Protein AF-A0A800AEP8-F1 (afdb_monomer_lite)

Radius of gyration: 32.82 Å; chains: 1; bounding box: 94×65×63 Å

Foldseek 3Di:
DQDPVNVVVLVVVCVPDDNVLSLLLSLLCVPQVDPVSSCVQQVHDDPDSSRVSVVLVVDPDPDSNVVVSVVSNLSSVLVVLLVVLVVVLVVCCVVQVLDAFQDDAAADDDPLSNLLSNLVRHQEDHYEDQDLAAPVVCVVVPPPVVVSCVRRVHHYYHPYYDEAEPPPPDNPPDDGHHYDDHPVCRQVSNPVSDPPPPDQAGPVRHGPVVVNVVCVVCVVCVVVVSVLSVLPLDDQDPAFDQQLADPVLQVQLLVLCPDPVLVVLNVQLVPDPDLLSLLVCCLNPVPLVSLVSSLVVLLVVLVVCVPPLCQLFQFPPHSLLSLLSSLRSSVVNDDPVSLVSSVVSLLSSLQPDPCHPVRDLPTAQQDDSNLAGSQLSGLCSNCSSSVVPDNSSNVSSSSSCLNHNQVNQQQQLLLLERPAWDACCLRRVLSVLSSQSSCVSSVNHGSHDPSNLSHLVQQLLQADLQLAGDTDHDDDPPPNAAQSSLLSLLSSCLSNLPQASVQSNVDSSHDHDGNSSSSVNSSGHRPPRHHDYSQPDDQKDARDPPFQKIKGKPGDHHDPPDPIDIDIDGDD

Secondary structure (DSSP, 8-state):
---HHHHHHHHHHHTTS-HHHHHHHHHHHHHHSSHHHHHHHHT---SSHHHHHHHHHH--S--HHHHHHHHHHHHHHHHHHHHHHHHHHHHHHHH-TT-------EESPPPHHHHHHHGGG-SSEEEEE--SS-HHHHHHT-HHHHHHHHHH-S-EEEEEE-EEETTSSS---SSSSEEESSHHHHHHSSTT------SSB-TTS-B-HHHHHHHHHHHHHHHHHHHHHT---PPPPSSS--SS--GGGHHHHHHHTTSGGGHHHHHHHHH---HHHHHHHHHHH--HHHHHHHHHHHHHHHHHTTT-HIIIIISTT-HHHHHHHHHHHTGGG--HHHHHHHHHHHHHHHHTSTTTTTTPTT---SSSGGGTTTIIIIIHHHHHHTTTT--HHHHHHHHHIIIIIHHHHHHHGGGTS-TTHHHHHHHHHHHHHHHHHHHHHTT----S-GGGGGTTHHHHHTB-TTSPBPP-SS---SSS--HHHHHHHHHHHHHHT-HHHHHHHHSSSSPPP-HHHHHHHHHHPPTT-----GGGS-SEEEETTTT-EEEEES----STT----EEEEE--

Sequence (572 aa):
MLTPEFLQRLTEKLSQEHLPQTMVKSGIQMFYGSIEEANRAFGTQADSFDELVAQLYASREPSPVARELHKARSHFLKAVAEQYFRVCHDAVRKSDPNHLILGCRFAGYAPTEVVEAMAPYVDVISYNHYGPLPIVAACLRAAKLQRIYAIAQKPILITEFSFKAMDSGLPNTRGAGVPVQTQQERAEERFDGENSNYGLVNIEDEPWEVLVERMTEVNANAESWHVQSGVRILSVPSGHPRVYVCPDDLPTIRAKTEHPQFQRAWKLVRESNSTVCRAFMYLLTGDGEAGRKAIRQWQRDVKRYQGDMDRMGRVFGNLMHQGALVYDWCYNLLSEDEKATFIDALQRIASSHGPGYPADPDGHAVVGHNTEGWLLTGQLPAGVAIYDEDRTMSDAAARLFFRHFVPVRNFVYQAHTHHQGDSYITTRFQHDQAAAWLFRRMGAGDVFSPAQRFVPYQYLYNLRPDGQQMRSGDTFDQTGRDSRKRFIAMMTGAYYDDPILLGVADSDLFHHYGSEGSVFELLFREPDAPTQPLQSLPLTKYFPAPMGEMVARTGWHLGVESRDLRHISAFV

Structure (mmCIF, N/CA/C/O backbone):
data_AF-A0A800AEP8-F1
#
_entry.id   AF-A0A800AEP8-F1
#
loop_
_atom_site.group_PDB
_atom_site.id
_atom_site.type_symbol
_atom_site.label_atom_id
_atom_site.label_alt_id
_atom_site.label_comp_id
_atom_site.label_asym_id
_atom_site.label_entity_id
_atom_site.label_seq_id
_atom_site.pdbx_PDB_ins_code
_atom_site.Cartn_x
_atom_site.Cartn_y
_atom_site.Cartn_z
_atom_site.occupancy
_atom_site.B_iso_or_equiv
_atom_site.auth_seq_id
_atom_site.auth_comp_id
_atom_site.auth_asym_id
_atom_site.auth_atom_id
_atom_site.pdbx_PDB_model_num
ATOM 1 N N . MET A 1 1 ? -34.070 -13.644 8.559 1.00 53.62 1 MET A N 1
ATOM 2 C CA . MET A 1 1 ? -34.366 -12.895 7.317 1.00 53.62 1 MET A CA 1
ATOM 3 C C . MET A 1 1 ? -35.695 -13.363 6.748 1.00 53.62 1 MET A C 1
ATOM 5 O O . MET A 1 1 ? -35.993 -14.548 6.852 1.00 53.62 1 MET A O 1
ATOM 9 N N . LEU A 1 2 ? -36.488 -12.450 6.182 1.00 68.50 2 LEU A N 1
ATOM 10 C CA . LEU A 1 2 ? -37.740 -12.780 5.492 1.00 68.50 2 LEU A CA 1
ATOM 11 C C . LEU A 1 2 ? -37.402 -13.558 4.211 1.00 68.50 2 LEU A C 1
ATOM 13 O O . LEU A 1 2 ? -36.713 -13.024 3.344 1.00 68.50 2 LEU A O 1
ATOM 17 N N . THR A 1 3 ? -37.825 -14.818 4.100 1.00 72.00 3 THR A N 1
ATOM 18 C CA . THR A 1 3 ? -37.528 -15.625 2.905 1.00 72.00 3 THR A CA 1
ATOM 19 C C . THR A 1 3 ? -38.440 -15.229 1.736 1.00 72.00 3 THR A C 1
ATOM 21 O O . THR A 1 3 ? -39.547 -14.730 1.977 1.00 72.00 3 THR A O 1
ATOM 24 N N . PRO A 1 4 ? -38.036 -15.454 0.473 1.00 70.56 4 PRO A N 1
ATOM 25 C CA . PRO A 1 4 ? -38.894 -15.206 -0.688 1.00 70.56 4 PRO A CA 1
ATOM 26 C C . PRO A 1 4 ? -40.253 -15.913 -0.585 1.00 70.56 4 PRO A C 1
ATOM 28 O O . PRO A 1 4 ? -41.289 -15.314 -0.861 1.00 70.56 4 PRO A O 1
ATOM 31 N N . GLU A 1 5 ? -40.270 -17.148 -0.079 1.00 72.12 5 GLU A N 1
ATOM 32 C CA . GLU A 1 5 ? -41.486 -17.948 0.105 1.00 72.12 5 GLU A CA 1
ATOM 33 C C . GLU A 1 5 ? -42.378 -17.388 1.219 1.00 72.12 5 GLU A C 1
ATOM 35 O O . GLU A 1 5 ? -43.597 -17.559 1.194 1.00 72.12 5 GLU A O 1
ATOM 40 N N . PHE A 1 6 ? -41.791 -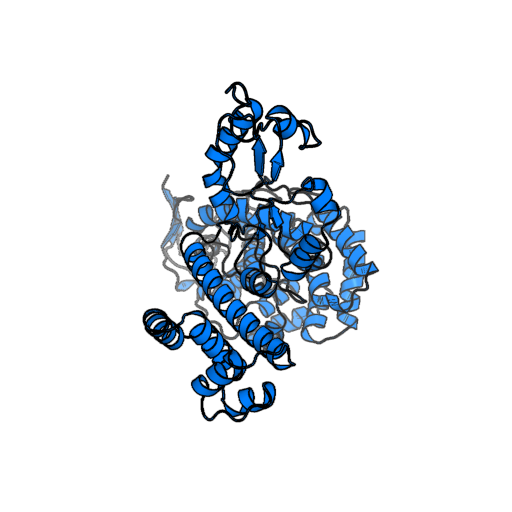16.760 2.242 1.00 71.81 6 PHE A N 1
ATOM 41 C CA . PHE A 1 6 ? -42.550 -16.060 3.277 1.00 71.81 6 PHE A CA 1
ATOM 42 C C . PHE A 1 6 ? -43.164 -14.768 2.726 1.00 71.81 6 PHE A C 1
ATOM 44 O O . PHE A 1 6 ? -44.343 -14.514 2.959 1.00 71.81 6 PHE A O 1
ATOM 51 N N . LEU A 1 7 ? -42.394 -13.986 1.962 1.00 69.56 7 LEU A N 1
ATOM 52 C CA . LEU A 1 7 ? -42.864 -12.745 1.342 1.00 69.56 7 LEU A CA 1
ATOM 53 C C . LEU A 1 7 ? -43.992 -13.005 0.342 1.00 69.56 7 LEU A C 1
ATOM 55 O O . LEU A 1 7 ? -45.010 -12.325 0.400 1.00 69.56 7 LEU A O 1
ATOM 59 N N . GLN A 1 8 ? -43.862 -14.029 -0.503 1.00 70.56 8 GLN A N 1
ATOM 60 C CA . GLN A 1 8 ? -44.908 -14.419 -1.447 1.00 70.56 8 GLN A CA 1
ATOM 61 C C . GLN A 1 8 ? -46.209 -14.808 -0.725 1.00 70.56 8 GLN A C 1
ATOM 63 O O . GLN A 1 8 ? -47.271 -14.267 -1.031 1.00 70.56 8 GLN A O 1
ATOM 68 N N . ARG A 1 9 ? -46.119 -15.665 0.305 1.00 68.56 9 ARG A N 1
ATOM 69 C CA . ARG A 1 9 ? -47.276 -16.050 1.136 1.00 68.56 9 ARG A CA 1
ATOM 70 C C . ARG A 1 9 ? -47.903 -14.861 1.865 1.00 68.56 9 ARG A C 1
ATOM 72 O O . ARG A 1 9 ? -49.118 -14.831 2.050 1.00 68.56 9 ARG A O 1
ATOM 79 N N . LEU A 1 10 ? -47.090 -13.900 2.304 1.00 68.88 10 LEU A N 1
ATOM 80 C CA . LEU A 1 10 ? -47.569 -12.673 2.935 1.00 68.88 10 LEU A CA 1
ATOM 81 C C . LEU A 1 10 ? -48.334 -11.812 1.920 1.00 68.88 10 LEU A C 1
ATOM 83 O O . LEU A 1 10 ? -49.461 -11.424 2.202 1.00 68.88 10 LEU A O 1
ATOM 87 N N . THR A 1 11 ? -47.780 -11.566 0.730 1.00 67.25 11 THR A N 1
ATOM 88 C CA . THR A 1 11 ? -48.431 -10.781 -0.333 1.00 67.25 11 THR A CA 1
ATOM 89 C C . THR A 1 11 ? -49.768 -11.384 -0.767 1.00 67.25 11 THR A C 1
ATOM 91 O O . THR A 1 11 ? -50.751 -10.655 -0.889 1.00 67.25 11 THR A O 1
ATOM 94 N N . GLU A 1 12 ? -49.833 -12.707 -0.932 1.00 66.88 12 GLU A N 1
ATOM 95 C CA . GLU A 1 12 ? -51.073 -13.423 -1.256 1.00 66.88 12 GLU A CA 1
ATOM 96 C C . GLU A 1 12 ? -52.142 -13.227 -0.164 1.00 66.88 12 GLU A C 1
ATOM 98 O O . GLU A 1 12 ? -53.293 -12.919 -0.473 1.00 66.88 12 GLU A O 1
ATOM 103 N N . LYS A 1 13 ? -51.769 -13.300 1.121 1.00 64.19 13 LYS A N 1
ATOM 104 C CA . LYS A 1 13 ? -52.700 -13.134 2.255 1.00 64.19 13 LYS A CA 1
ATOM 105 C C . LYS A 1 13 ? -53.150 -11.696 2.501 1.00 64.19 13 LYS A C 1
ATOM 107 O O . LYS A 1 13 ? -54.317 -11.476 2.819 1.00 64.19 13 LYS A O 1
ATOM 112 N N . LEU A 1 14 ? -52.269 -10.708 2.313 1.00 64.00 14 LEU A N 1
ATOM 113 C CA . LEU A 1 14 ? -52.627 -9.286 2.439 1.00 64.00 14 LEU A CA 1
ATOM 114 C C . LEU A 1 14 ? -53.703 -8.868 1.417 1.00 64.00 14 LEU A C 1
ATOM 116 O O . LEU A 1 14 ? -54.389 -7.875 1.638 1.00 64.00 14 LEU A O 1
ATOM 120 N N . SER A 1 15 ? -53.878 -9.630 0.329 1.00 57.41 15 SER A N 1
ATOM 121 C CA . SER A 1 15 ? -54.928 -9.397 -0.670 1.00 57.41 15 SER A CA 1
ATOM 122 C C . SER A 1 15 ? -56.314 -9.948 -0.288 1.00 57.41 15 SER A C 1
ATOM 124 O O . SER A 1 15 ? -57.293 -9.610 -0.951 1.00 57.41 15 SER A O 1
ATOM 126 N N . GLN A 1 16 ? -56.420 -10.768 0.771 1.00 56.78 16 GLN A N 1
ATOM 127 C CA . GLN A 1 16 ? -57.640 -11.523 1.110 1.00 56.78 16 GLN A CA 1
ATOM 128 C C . GLN A 1 16 ? -58.193 -11.284 2.534 1.00 56.78 16 GLN A C 1
ATOM 130 O O . GLN A 1 16 ? -59.354 -11.604 2.781 1.00 56.78 16 GLN A O 1
ATOM 135 N N . GLU A 1 17 ? -57.424 -10.714 3.473 1.00 57.84 17 GLU A N 1
ATOM 136 C CA . GLU A 1 17 ? -57.779 -10.640 4.908 1.00 57.84 17 GLU A CA 1
ATOM 137 C C . GLU A 1 17 ? -57.785 -9.214 5.515 1.00 57.84 17 GLU A C 1
ATOM 139 O O . GLU A 1 17 ? -57.340 -8.236 4.913 1.00 57.84 17 GLU A O 1
ATOM 144 N N . HIS A 1 18 ? -58.255 -9.098 6.770 1.00 65.44 18 HIS A N 1
ATOM 145 C CA . HIS A 1 18 ? -58.072 -7.908 7.612 1.00 65.44 18 HIS A CA 1
ATOM 146 C C . HIS A 1 18 ? -56.577 -7.670 7.908 1.00 65.44 18 HIS A C 1
ATOM 148 O O . HIS A 1 18 ? -56.012 -8.243 8.842 1.00 65.44 18 HIS A O 1
ATOM 154 N N . LEU A 1 19 ? -55.972 -6.740 7.160 1.00 63.19 19 LEU A N 1
ATOM 155 C CA . LEU A 1 19 ? -54.557 -6.336 7.218 1.00 63.19 19 LEU A CA 1
ATOM 156 C C . LEU A 1 19 ? -53.927 -6.306 8.634 1.00 63.19 19 LEU A C 1
ATOM 158 O O . LEU A 1 19 ? -52.819 -6.821 8.800 1.00 63.19 19 LEU A O 1
ATOM 162 N N . PRO A 1 20 ? -54.579 -5.758 9.686 1.00 67.50 20 PRO A N 1
ATOM 163 C CA . PRO A 1 20 ? -53.966 -5.682 11.013 1.00 67.50 20 PRO A CA 1
ATOM 164 C C . PRO A 1 20 ? -53.742 -7.048 11.682 1.00 67.50 20 PRO A C 1
ATOM 166 O O . PRO A 1 20 ? -52.735 -7.229 12.367 1.00 67.50 20 PRO A O 1
ATOM 169 N N . GLN A 1 21 ? -54.657 -8.004 11.496 1.00 74.44 21 GLN A N 1
ATOM 170 C CA . GLN A 1 21 ? -54.586 -9.328 12.129 1.00 74.44 21 GLN A CA 1
ATOM 171 C C . GLN A 1 21 ? -53.540 -10.207 11.447 1.00 74.44 21 GLN A C 1
ATOM 173 O O . GLN A 1 21 ? -52.733 -10.838 12.130 1.00 74.44 21 GLN A O 1
ATOM 178 N N . THR A 1 22 ? -53.482 -10.167 10.115 1.00 74.81 22 THR A N 1
ATOM 179 C CA . THR A 1 22 ? -52.473 -10.876 9.320 1.00 74.81 22 THR A CA 1
ATOM 180 C C . THR A 1 22 ? -51.059 -10.418 9.693 1.00 74.81 22 THR A C 1
ATOM 182 O O . THR A 1 22 ? -50.180 -11.246 9.917 1.00 74.81 22 THR A O 1
ATOM 185 N N . MET A 1 23 ? -50.845 -9.109 9.868 1.00 72.75 23 MET A N 1
ATOM 186 C CA . MET A 1 23 ? -49.545 -8.551 10.272 1.00 72.75 23 MET A CA 1
ATOM 187 C C . MET A 1 23 ? -49.139 -8.971 11.691 1.00 72.75 23 MET A C 1
ATOM 189 O O . MET A 1 23 ? -47.984 -9.322 11.934 1.00 72.75 23 MET A O 1
ATOM 193 N N . VAL A 1 24 ? -50.088 -8.978 12.632 1.00 77.31 24 VAL A N 1
ATOM 194 C CA . VAL A 1 24 ? -49.853 -9.466 14.000 1.00 77.31 24 VAL A CA 1
ATOM 195 C C . VAL A 1 24 ? -49.503 -10.949 14.002 1.00 77.31 24 VAL A C 1
ATOM 197 O O . VAL A 1 24 ? -48.517 -11.340 14.624 1.00 77.31 24 VAL A O 1
ATOM 200 N N . LYS A 1 25 ? -50.272 -11.763 13.276 1.00 83.50 25 LYS A N 1
ATOM 201 C CA . LYS A 1 25 ? -50.032 -13.197 13.124 1.00 83.50 25 LYS A CA 1
ATOM 202 C C . LYS A 1 25 ? -48.629 -13.460 12.590 1.00 83.50 25 LYS A C 1
ATOM 204 O O . LYS A 1 25 ? -47.883 -14.224 13.193 1.00 83.50 25 LYS A O 1
ATOM 209 N N . SER A 1 26 ? -48.250 -12.787 11.505 1.00 80.19 26 SER A N 1
ATOM 210 C CA . SER A 1 26 ? -46.923 -12.912 10.902 1.00 80.19 26 SER A CA 1
ATOM 211 C C . SER A 1 26 ? -45.803 -12.510 11.858 1.00 80.19 26 SER A C 1
ATOM 213 O O . SER A 1 26 ? -44.791 -13.203 11.919 1.00 80.19 26 SER A O 1
ATOM 215 N N . GLY A 1 27 ? -45.986 -11.446 12.644 1.00 80.69 27 GLY A N 1
ATOM 216 C CA . GLY A 1 27 ? -45.002 -11.048 13.648 1.00 80.69 27 GLY A CA 1
ATOM 217 C C . GLY A 1 27 ? -44.848 -12.058 14.783 1.00 80.69 27 GLY A C 1
ATOM 218 O O . GLY A 1 27 ? -43.724 -12.384 15.157 1.00 80.69 27 GLY A O 1
ATOM 219 N N . ILE A 1 28 ? -45.955 -12.611 15.286 1.00 83.38 28 ILE A N 1
ATOM 220 C CA . ILE A 1 28 ? -45.939 -13.652 16.325 1.00 83.38 28 ILE A CA 1
ATOM 221 C C . ILE A 1 28 ? -45.272 -14.928 15.793 1.00 83.38 28 ILE A C 1
ATOM 223 O O . ILE A 1 28 ? -44.396 -15.482 16.453 1.00 83.38 28 ILE A O 1
ATOM 227 N N . GLN A 1 29 ? -45.634 -15.363 14.585 1.00 86.31 29 GLN A N 1
ATOM 228 C CA . GLN A 1 29 ? -45.034 -16.530 13.934 1.00 86.31 29 GLN A CA 1
ATOM 229 C C . GLN A 1 29 ? -43.530 -16.360 13.728 1.00 86.31 29 GLN A C 1
ATOM 231 O O . GLN A 1 29 ? -42.764 -17.280 13.994 1.00 86.31 29 GLN A O 1
ATOM 236 N N . MET A 1 30 ? -43.105 -15.180 13.276 1.00 81.12 30 MET A N 1
ATOM 237 C CA . MET A 1 30 ? -41.695 -14.884 13.050 1.00 81.12 30 MET A CA 1
ATOM 238 C C . MET A 1 30 ? -40.892 -14.846 14.353 1.00 81.12 30 MET A C 1
ATOM 240 O O . MET A 1 30 ? -39.754 -15.303 14.373 1.00 81.12 30 MET A O 1
ATOM 244 N N . PHE A 1 31 ? -41.468 -14.292 15.422 1.00 81.50 31 PHE A N 1
ATOM 245 C CA . PHE A 1 31 ? -40.755 -14.093 16.681 1.00 81.50 31 PHE A CA 1
ATOM 246 C C . PHE A 1 31 ? -40.676 -15.361 17.540 1.00 81.50 31 PHE A C 1
ATOM 248 O O . PHE A 1 31 ? -39.626 -15.631 18.112 1.00 81.50 31 PHE A O 1
ATOM 255 N N . TYR A 1 32 ? -41.763 -16.135 17.626 1.00 84.38 32 TYR A N 1
ATOM 256 C CA . TYR A 1 32 ? -41.838 -17.316 18.495 1.00 84.38 32 TYR A CA 1
ATOM 257 C C . TYR A 1 32 ? -41.684 -18.646 17.751 1.00 84.38 32 TYR A C 1
ATOM 259 O O . TYR A 1 32 ? -41.541 -19.669 18.395 1.00 84.38 32 TYR A O 1
ATOM 267 N N . GLY A 1 33 ? -41.765 -18.692 16.418 1.00 82.31 33 GLY A N 1
ATOM 268 C CA . GLY A 1 33 ? -41.526 -19.905 15.618 1.00 82.31 33 GLY A CA 1
ATOM 269 C C . GLY A 1 33 ? -42.550 -21.050 15.756 1.00 82.31 33 GLY A C 1
ATOM 270 O O . GLY A 1 33 ? -42.783 -21.763 14.783 1.00 82.31 33 GLY A O 1
ATOM 271 N N . SER A 1 34 ? -43.198 -21.216 16.914 1.00 89.88 34 SER A N 1
ATOM 272 C CA . SER A 1 34 ? -44.157 -22.279 17.243 1.00 89.88 34 SER A CA 1
ATOM 273 C C . SER A 1 34 ? -45.334 -21.752 18.076 1.00 89.88 34 SER A C 1
ATOM 275 O O . SER A 1 34 ? -45.220 -20.734 18.769 1.00 89.88 34 SER A O 1
ATOM 277 N N . ILE A 1 35 ? -46.489 -22.422 17.989 1.00 90.06 35 ILE A N 1
ATOM 278 C CA . ILE A 1 35 ? -47.697 -22.006 18.718 1.00 90.06 35 ILE A CA 1
ATOM 279 C C . ILE A 1 35 ? -47.544 -22.260 20.222 1.00 90.06 35 ILE A C 1
ATOM 281 O O . ILE A 1 35 ? -48.042 -21.491 21.037 1.00 90.06 35 ILE A O 1
ATOM 285 N N . GLU A 1 36 ? -46.767 -23.271 20.605 1.00 90.88 36 GLU A N 1
ATOM 286 C CA . GLU A 1 36 ? -46.463 -23.622 21.989 1.00 90.88 36 GLU A CA 1
ATOM 287 C C . GLU A 1 36 ? -45.627 -22.536 22.677 1.00 90.88 36 GLU A C 1
ATOM 289 O O . GLU A 1 36 ? -45.869 -22.209 23.840 1.00 90.88 36 GLU A O 1
ATOM 294 N N . GLU A 1 37 ? -44.644 -21.964 21.976 1.00 87.44 37 GLU A N 1
ATOM 295 C CA . GLU A 1 3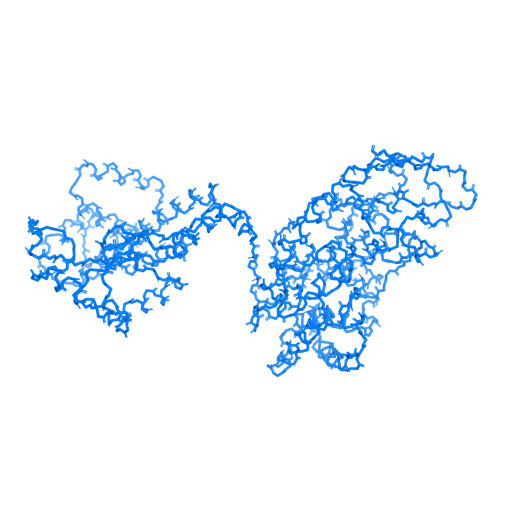7 ? -43.845 -20.839 22.478 1.00 87.44 37 GLU A CA 1
ATOM 296 C C . GLU A 1 37 ? -44.669 -19.562 22.599 1.00 87.44 37 GLU A C 1
ATOM 298 O O . GLU A 1 37 ? -44.596 -18.879 23.625 1.00 87.44 37 GLU A O 1
ATOM 303 N N . ALA A 1 38 ? -45.511 -19.282 21.603 1.00 86.94 38 ALA A N 1
ATOM 304 C CA . ALA A 1 38 ? -46.419 -18.147 21.646 1.00 86.94 38 ALA A CA 1
ATOM 305 C C . ALA A 1 38 ? -47.425 -18.278 22.807 1.00 86.94 38 ALA A C 1
ATOM 307 O O . ALA A 1 38 ? -47.557 -17.355 23.609 1.00 86.94 38 ALA A O 1
ATOM 308 N N . ASN A 1 39 ? -48.064 -19.438 22.979 1.00 88.44 39 ASN A N 1
ATOM 309 C CA . ASN A 1 39 ? -49.001 -19.699 24.075 1.00 88.44 39 ASN A CA 1
ATOM 310 C C . ASN A 1 39 ? -48.363 -19.483 25.455 1.00 88.44 39 ASN A C 1
ATOM 312 O O . ASN A 1 39 ? -48.969 -18.844 26.318 1.00 88.44 39 ASN A O 1
ATOM 316 N N . ARG A 1 40 ? -47.112 -19.934 25.654 1.00 87.50 40 ARG A N 1
ATOM 317 C CA . ARG A 1 40 ? -46.358 -19.681 26.897 1.00 87.50 40 ARG A CA 1
ATOM 318 C C . ARG A 1 40 ? -46.120 -18.193 27.143 1.00 87.50 40 ARG A C 1
ATOM 320 O O . ARG A 1 40 ? -46.270 -17.743 28.275 1.00 87.50 40 ARG A O 1
ATOM 327 N N . ALA A 1 41 ? -45.753 -17.437 26.109 1.00 83.75 41 ALA A N 1
ATOM 328 C CA . ALA A 1 41 ? -45.478 -16.006 26.229 1.00 83.75 41 ALA A CA 1
ATOM 329 C C . ALA A 1 41 ? -46.753 -15.177 26.463 1.00 83.75 41 ALA A C 1
ATOM 331 O O . ALA A 1 41 ? -46.754 -14.255 27.277 1.00 83.75 41 ALA A O 1
ATOM 332 N N . PHE A 1 42 ? -47.847 -15.524 25.782 1.00 82.25 42 PHE A N 1
ATOM 333 C CA . PHE A 1 42 ? -49.125 -14.817 25.876 1.00 82.25 42 PHE A CA 1
ATOM 334 C C . PHE A 1 42 ? -50.026 -15.311 27.018 1.00 82.25 42 PHE A C 1
ATOM 336 O O . PHE A 1 42 ? -51.028 -14.661 27.307 1.00 82.25 42 PHE A O 1
ATOM 343 N N . GLY A 1 43 ? -49.690 -16.426 27.677 1.00 84.25 43 GLY A N 1
ATOM 344 C CA . GLY A 1 43 ? -50.524 -17.034 28.721 1.00 84.25 43 GLY A CA 1
ATOM 345 C C . GLY A 1 43 ? -51.849 -17.580 28.180 1.00 84.25 43 GLY A C 1
ATOM 346 O O . GLY A 1 43 ? -52.881 -17.443 28.831 1.00 84.25 43 GLY A O 1
ATOM 347 N N . THR A 1 44 ? -51.827 -18.146 26.973 1.00 85.19 44 THR A N 1
ATOM 348 C CA . THR A 1 44 ? -53.003 -18.634 26.227 1.00 85.19 44 THR A CA 1
ATOM 349 C C . THR A 1 44 ? -52.901 -20.140 25.960 1.00 85.19 44 THR A C 1
ATOM 351 O O . THR A 1 44 ? -51.885 -20.767 26.263 1.00 85.19 44 THR A O 1
ATOM 354 N N . GLN A 1 45 ? -53.973 -20.737 25.438 1.00 88.50 45 GLN A N 1
ATOM 355 C CA . GLN A 1 45 ? -54.038 -22.149 25.036 1.00 88.50 45 GLN A CA 1
ATOM 356 C C . GLN A 1 45 ? -54.705 -22.268 23.659 1.00 88.50 45 GLN A C 1
ATOM 358 O O . GLN A 1 45 ? -55.702 -22.960 23.509 1.00 88.50 45 GLN A O 1
ATOM 363 N N . ALA A 1 46 ? -54.217 -21.513 22.676 1.00 88.62 46 ALA A N 1
ATOM 364 C CA . ALA A 1 46 ? -54.741 -21.568 21.315 1.00 88.62 46 ALA A CA 1
ATOM 365 C C . ALA A 1 46 ? -54.145 -22.754 20.538 1.00 88.62 46 ALA A C 1
ATOM 367 O O . ALA A 1 46 ? -52.935 -22.982 20.602 1.00 88.62 46 ALA A O 1
ATOM 368 N N . ASP A 1 47 ? -54.953 -23.451 19.742 1.00 90.69 47 ASP A N 1
ATOM 369 C CA . ASP A 1 47 ? -54.514 -24.592 18.924 1.00 90.69 47 ASP A CA 1
ATOM 370 C C . ASP A 1 47 ? -53.819 -24.145 17.624 1.00 90.69 47 ASP A C 1
ATOM 372 O O . ASP A 1 47 ? -53.176 -24.927 16.922 1.00 90.69 47 ASP A O 1
ATOM 376 N N . SER A 1 48 ? -53.936 -22.861 17.275 1.00 90.69 48 SER A N 1
ATOM 377 C CA . SER A 1 48 ? -53.310 -22.271 16.093 1.00 90.69 48 SER A CA 1
ATOM 378 C C . SER A 1 48 ? -52.992 -20.788 16.282 1.00 90.69 48 SER A C 1
ATOM 380 O O . SER A 1 48 ? -53.578 -20.102 17.118 1.00 90.69 48 SER A O 1
ATOM 382 N N . PHE A 1 49 ? -52.098 -20.247 15.447 1.00 86.81 49 PHE A N 1
ATOM 383 C CA . PHE A 1 49 ? -51.815 -18.806 15.438 1.00 86.81 49 PHE A CA 1
ATOM 384 C C . PHE A 1 49 ? -53.037 -17.961 15.047 1.00 86.81 49 PHE A C 1
ATOM 386 O O . PHE A 1 49 ? -53.134 -16.813 15.469 1.00 86.81 49 PHE A O 1
ATOM 393 N N . ASP A 1 50 ? -53.958 -18.507 14.249 1.00 86.12 50 ASP A N 1
ATOM 394 C CA . ASP A 1 50 ? -55.216 -17.839 13.898 1.00 86.12 50 ASP A CA 1
ATOM 395 C C . ASP A 1 50 ? -56.118 -17.678 15.116 1.00 86.12 50 ASP A C 1
ATOM 397 O O . ASP A 1 50 ? -56.602 -16.583 15.404 1.00 86.12 50 ASP A O 1
ATOM 401 N N . GLU A 1 51 ? -56.278 -18.760 15.875 1.00 86.25 51 GLU A N 1
ATOM 402 C CA . GLU A 1 51 ? -57.045 -18.741 17.111 1.00 86.25 51 GLU A CA 1
ATOM 403 C C . GLU A 1 51 ? -56.396 -17.827 18.156 1.00 86.25 51 GLU A C 1
ATOM 405 O O . GLU A 1 51 ? -57.087 -17.023 18.780 1.00 86.25 51 GLU A O 1
ATOM 410 N N . LEU A 1 52 ? -55.066 -17.867 18.281 1.00 85.94 52 LEU A N 1
ATOM 411 C CA . LEU A 1 52 ? -54.324 -16.974 19.165 1.00 85.94 52 LEU A CA 1
ATOM 412 C C . LEU A 1 52 ? -54.622 -15.509 18.837 1.00 85.94 52 LEU A C 1
ATOM 414 O O . LEU A 1 52 ? -54.993 -14.738 19.716 1.00 85.94 52 LEU A O 1
ATOM 418 N N . VAL A 1 53 ? -54.514 -15.108 17.568 1.00 85.25 53 VAL A N 1
ATOM 419 C CA . VAL A 1 53 ? -54.801 -13.726 17.163 1.00 85.25 53 VAL A CA 1
ATOM 420 C C . VAL A 1 53 ? -56.266 -13.359 17.407 1.00 85.25 53 VAL A C 1
ATOM 422 O O . VAL A 1 53 ? -56.530 -12.264 17.903 1.00 85.25 53 VAL A O 1
ATOM 425 N N . ALA A 1 54 ? -57.218 -14.260 17.160 1.00 83.69 54 ALA A N 1
ATOM 426 C CA . ALA A 1 54 ? -58.624 -14.014 17.480 1.00 83.69 54 ALA A CA 1
ATOM 427 C C . ALA A 1 54 ? -58.847 -13.772 18.988 1.00 83.69 54 ALA A C 1
ATOM 429 O O . ALA A 1 54 ? -59.510 -12.800 19.361 1.00 83.69 54 ALA A O 1
ATOM 430 N N . GLN A 1 55 ? -58.236 -14.590 19.855 1.00 82.94 55 GLN A N 1
ATOM 431 C CA . GLN A 1 55 ? -58.286 -14.429 21.314 1.00 82.94 55 GLN A CA 1
ATOM 432 C C . GLN A 1 55 ? -57.663 -13.093 21.760 1.00 82.94 55 GLN A C 1
ATOM 434 O O . GLN A 1 55 ? -58.243 -12.372 22.577 1.00 82.94 55 GLN A O 1
ATOM 439 N N . LEU A 1 56 ? -56.521 -12.713 21.175 1.00 78.94 56 LEU A N 1
ATOM 440 C CA . LEU A 1 56 ? -55.826 -11.455 21.468 1.00 78.94 56 LEU A CA 1
ATOM 441 C C . LEU A 1 56 ? -56.679 -10.223 21.128 1.00 78.94 56 LEU A C 1
ATOM 443 O O . LEU A 1 56 ? -56.740 -9.283 21.920 1.00 78.94 56 LEU A O 1
ATOM 447 N N . TYR A 1 57 ? -57.367 -10.228 19.982 1.00 75.06 57 TYR A N 1
ATOM 448 C CA . TYR A 1 57 ? -58.228 -9.118 19.549 1.00 75.06 57 TYR A CA 1
ATOM 449 C C . TYR A 1 57 ? -59.575 -9.062 20.285 1.00 75.06 57 TYR A C 1
ATOM 451 O O . TYR A 1 57 ? -60.182 -7.993 20.357 1.00 75.06 57 TYR A O 1
ATOM 459 N N . ALA A 1 58 ? -60.042 -10.182 20.843 1.00 74.62 58 ALA A N 1
ATOM 460 C CA . ALA A 1 58 ? -61.235 -10.225 21.686 1.00 74.62 58 ALA A CA 1
ATOM 461 C C . ALA A 1 58 ? -60.978 -9.697 23.112 1.00 74.62 58 ALA A C 1
ATOM 463 O O . ALA A 1 58 ? -61.917 -9.281 23.798 1.00 74.62 58 ALA A O 1
ATOM 464 N N . SER A 1 59 ? -59.718 -9.683 23.562 1.00 65.94 59 SER A N 1
ATOM 465 C CA . SER A 1 59 ? -59.344 -9.185 24.887 1.00 65.94 59 SER A CA 1
ATOM 466 C C . SER A 1 59 ? -59.430 -7.649 24.962 1.00 65.94 59 SER A C 1
ATOM 468 O O . SER A 1 59 ? -58.851 -6.933 24.147 1.00 65.94 59 SER A O 1
ATOM 470 N N . ARG A 1 60 ? -60.190 -7.118 25.933 1.00 56.94 60 ARG A N 1
ATOM 471 C CA . ARG A 1 60 ? -60.424 -5.667 26.115 1.00 56.94 60 ARG A CA 1
ATOM 472 C C . ARG A 1 60 ? -59.481 -4.987 27.121 1.00 56.94 60 ARG A C 1
ATOM 474 O O . ARG A 1 60 ? -59.652 -3.797 27.372 1.00 56.94 60 ARG A O 1
ATOM 481 N N . GLU A 1 61 ? -58.500 -5.688 27.693 1.00 52.69 61 GLU A N 1
ATOM 482 C CA . GLU A 1 61 ? -57.640 -5.138 28.755 1.00 52.69 61 GLU A CA 1
ATOM 483 C C . GLU A 1 61 ? -56.174 -4.918 28.335 1.00 52.69 61 GLU A C 1
ATOM 485 O O . GLU A 1 61 ? -55.602 -5.745 27.621 1.00 52.69 61 GLU A O 1
ATOM 490 N N . PRO A 1 62 ? -55.506 -3.856 28.832 1.00 56.06 62 PRO A N 1
ATOM 491 C CA . PRO A 1 62 ? -54.066 -3.667 28.674 1.00 56.06 62 PRO A CA 1
ATOM 492 C C . PRO A 1 62 ? -53.296 -4.595 29.635 1.00 56.06 62 PRO A C 1
ATOM 494 O O . PRO A 1 62 ? -52.797 -4.171 30.674 1.00 56.06 62 PRO A O 1
ATOM 497 N N . SER A 1 63 ? -53.217 -5.885 29.300 1.00 58.00 63 SER A N 1
ATOM 498 C CA . SER A 1 63 ? -52.539 -6.914 30.106 1.00 58.00 63 SER A CA 1
ATOM 499 C C . SER A 1 63 ? -51.067 -7.126 29.669 1.00 58.00 63 SER A C 1
ATOM 501 O O . SER A 1 63 ? -50.625 -6.527 28.683 1.00 58.00 63 SER A O 1
ATOM 503 N N . PRO A 1 64 ? -50.264 -7.976 30.350 1.00 64.88 64 PRO A N 1
ATOM 504 C CA . PRO A 1 64 ? -48.934 -8.413 29.890 1.00 64.88 64 PRO A CA 1
ATOM 505 C C . PRO A 1 64 ? -48.878 -8.835 28.411 1.00 64.88 64 PRO A C 1
ATOM 507 O O . PRO A 1 64 ? -47.855 -8.628 27.757 1.00 64.88 64 PRO A O 1
ATOM 510 N N . VAL A 1 65 ? -50.006 -9.304 27.872 1.00 69.69 65 VAL A N 1
ATOM 511 C CA . VAL A 1 65 ? -50.246 -9.582 26.452 1.00 69.69 65 VAL A CA 1
ATOM 512 C C . VAL A 1 65 ? -49.909 -8.394 25.549 1.00 69.69 65 VAL A C 1
ATOM 514 O O . VAL A 1 65 ? -49.290 -8.578 24.506 1.00 69.69 65 VAL A O 1
ATOM 517 N N . ALA A 1 66 ? -50.254 -7.165 25.939 1.00 67.62 66 ALA A N 1
ATOM 518 C CA . ALA A 1 66 ? -49.983 -5.975 25.133 1.00 67.62 66 ALA A CA 1
ATOM 519 C C . ALA A 1 66 ? -48.474 -5.712 24.975 1.00 67.62 66 ALA A C 1
ATOM 521 O O . ALA A 1 66 ? -48.035 -5.247 23.922 1.00 67.62 66 ALA A O 1
ATOM 522 N N . ARG A 1 67 ? -47.667 -6.048 25.995 1.00 71.81 67 ARG A N 1
ATOM 523 C CA . ARG A 1 67 ? -46.201 -5.926 25.936 1.00 71.81 67 ARG A CA 1
ATOM 524 C C . ARG A 1 67 ? -45.584 -6.980 25.022 1.00 71.81 67 ARG A C 1
ATOM 526 O O . ARG A 1 67 ? -44.726 -6.638 24.215 1.00 71.81 67 ARG A O 1
ATOM 533 N N . GLU A 1 68 ? -46.036 -8.227 25.108 1.00 75.50 68 GLU A N 1
ATOM 534 C CA . GLU A 1 68 ? -45.573 -9.296 24.210 1.00 75.50 68 GLU A CA 1
ATOM 535 C C . GLU A 1 68 ? -46.009 -9.048 22.762 1.00 75.50 68 GLU A C 1
ATOM 537 O O . GLU A 1 68 ? -45.221 -9.190 21.827 1.00 75.50 68 GLU A O 1
ATOM 542 N N . LEU A 1 69 ? -47.224 -8.536 22.567 1.00 75.31 69 LEU A N 1
ATOM 543 C CA . LEU A 1 69 ? -47.718 -8.140 21.254 1.00 75.31 69 LEU A CA 1
ATOM 544 C C . LEU A 1 69 ? -46.890 -6.991 20.665 1.00 75.31 69 LEU A C 1
ATOM 546 O O . LEU A 1 69 ? -46.601 -6.983 19.469 1.00 75.31 69 LEU A O 1
ATOM 550 N N . HIS A 1 70 ? -46.488 -6.027 21.496 1.00 76.12 70 HIS A N 1
ATOM 551 C CA . HIS A 1 70 ? -45.587 -4.957 21.083 1.00 76.12 70 HIS A CA 1
ATOM 552 C C . HIS A 1 70 ? -44.213 -5.501 20.662 1.00 76.12 70 HIS A C 1
ATOM 554 O O . HIS A 1 70 ? -43.743 -5.127 19.592 1.00 76.12 70 HIS A O 1
ATOM 560 N N . LYS A 1 71 ? -43.615 -6.439 21.414 1.00 77.31 71 LYS A N 1
ATOM 561 C CA . LYS A 1 71 ? -42.345 -7.090 21.031 1.00 77.31 71 LYS A CA 1
ATOM 562 C C . LYS A 1 71 ? -42.442 -7.794 19.677 1.00 77.31 71 LYS A C 1
ATOM 564 O O . LYS A 1 71 ? -41.598 -7.562 18.813 1.00 77.31 71 LYS A O 1
ATOM 569 N N . ALA A 1 72 ? -43.487 -8.598 19.473 1.00 76.44 72 ALA A N 1
ATOM 570 C CA . ALA A 1 72 ? -43.712 -9.301 18.210 1.00 76.44 72 ALA A CA 1
ATOM 571 C C . ALA A 1 72 ? -43.881 -8.320 17.033 1.00 76.44 72 ALA A C 1
ATOM 573 O O . ALA A 1 72 ? -43.294 -8.511 15.967 1.00 76.44 72 ALA A O 1
ATOM 574 N N . ARG A 1 73 ? -44.626 -7.223 17.239 1.00 80.44 73 ARG A N 1
ATOM 575 C CA . ARG A 1 73 ? -44.793 -6.151 16.242 1.00 80.44 73 ARG A CA 1
ATOM 576 C C . ARG A 1 73 ? -43.479 -5.437 15.928 1.00 80.44 73 ARG A C 1
ATOM 578 O O . ARG A 1 73 ? -43.183 -5.243 14.754 1.00 80.44 73 ARG A O 1
ATOM 585 N N . SER A 1 74 ? -42.691 -5.073 16.939 1.00 83.12 74 SER A N 1
ATOM 586 C CA . SER A 1 74 ? -41.402 -4.398 16.745 1.00 83.12 74 SER A CA 1
ATOM 587 C C . SER A 1 74 ? -40.381 -5.298 16.052 1.00 83.12 74 SER A C 1
ATOM 589 O O . SER A 1 74 ? -39.657 -4.828 15.177 1.00 83.12 74 SER A O 1
ATOM 591 N N . HIS A 1 75 ? -40.353 -6.599 16.361 1.00 82.12 75 HIS A N 1
ATOM 592 C CA . HIS A 1 75 ? -39.487 -7.546 15.657 1.00 82.12 75 HIS A CA 1
ATOM 593 C C . HIS A 1 75 ? -39.864 -7.673 14.177 1.00 82.12 75 HIS A C 1
ATOM 595 O O . HIS A 1 75 ? -39.001 -7.607 13.302 1.00 82.12 75 HIS A O 1
ATOM 601 N N . PHE A 1 76 ? -41.161 -7.795 13.889 1.00 83.62 76 PHE A N 1
ATOM 602 C CA . PHE A 1 76 ? -41.651 -7.836 12.516 1.00 83.62 76 PHE A CA 1
ATOM 603 C C . PHE A 1 76 ? -41.341 -6.541 11.756 1.00 83.62 76 PHE A C 1
ATOM 605 O O . PHE A 1 76 ? -40.834 -6.585 10.637 1.00 83.62 76 PHE A O 1
ATOM 612 N N . LEU A 1 77 ? -41.580 -5.384 12.381 1.00 85.81 77 LEU A N 1
ATOM 613 C CA . LEU A 1 77 ? -41.276 -4.078 11.801 1.00 85.81 77 LEU A CA 1
ATOM 614 C C . LEU A 1 77 ? -39.781 -3.930 11.488 1.00 85.81 77 LEU A C 1
ATOM 616 O O . LEU A 1 77 ? -39.441 -3.464 10.402 1.00 85.81 77 LEU A O 1
ATOM 620 N N . LYS A 1 78 ? -38.898 -4.381 12.391 1.00 88.38 78 LYS A N 1
ATOM 621 C CA . LYS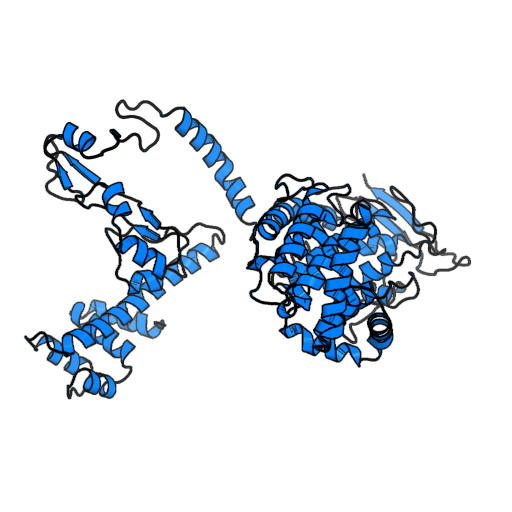 A 1 78 ? -37.447 -4.411 12.161 1.00 88.38 78 LYS A CA 1
ATOM 622 C C . LYS A 1 78 ? -37.097 -5.217 10.914 1.00 88.38 78 LYS A C 1
ATOM 624 O O . LYS A 1 78 ? -36.376 -4.725 10.056 1.00 88.38 78 LYS A O 1
ATOM 629 N N . ALA A 1 79 ? -37.646 -6.424 10.790 1.00 84.50 79 ALA A N 1
ATOM 630 C CA . ALA A 1 79 ? -37.362 -7.313 9.669 1.00 84.50 79 ALA A CA 1
ATOM 631 C C . ALA A 1 79 ? -37.860 -6.767 8.323 1.00 84.50 79 ALA A C 1
ATOM 633 O O . ALA A 1 79 ? -37.174 -6.895 7.309 1.00 84.50 79 ALA A O 1
ATOM 634 N N . VAL A 1 80 ? -39.043 -6.147 8.306 1.00 87.94 80 VAL A N 1
ATOM 635 C CA . VAL A 1 80 ? -39.583 -5.497 7.103 1.00 87.94 80 VAL A CA 1
ATOM 636 C C . VAL A 1 80 ? -38.728 -4.293 6.713 1.00 87.94 80 VAL A C 1
ATOM 638 O O . VAL A 1 80 ? -38.374 -4.155 5.543 1.00 87.94 80 VAL A O 1
ATOM 641 N N . ALA A 1 81 ? -38.360 -3.450 7.682 1.00 92.75 81 ALA A N 1
ATOM 642 C CA . ALA A 1 81 ? -37.486 -2.308 7.443 1.00 92.75 81 ALA A CA 1
ATOM 643 C C . ALA A 1 81 ? -36.119 -2.759 6.908 1.00 92.75 81 ALA A C 1
ATOM 645 O O . ALA A 1 81 ? -35.665 -2.246 5.891 1.00 92.75 81 ALA A O 1
ATOM 646 N N . GLU A 1 82 ? -35.499 -3.760 7.533 1.00 92.50 82 GLU A N 1
ATOM 647 C CA . GLU A 1 82 ? -34.204 -4.302 7.117 1.00 92.50 82 GLU A CA 1
ATOM 648 C C . GLU A 1 82 ? -34.257 -4.802 5.672 1.00 92.50 82 GLU A C 1
ATOM 650 O O . GLU A 1 82 ? -33.403 -4.459 4.858 1.00 92.50 82 GLU A O 1
ATOM 655 N N . GLN A 1 83 ? -35.305 -5.551 5.323 1.00 90.69 83 GLN A N 1
ATOM 656 C CA . GLN A 1 83 ? -35.491 -6.048 3.966 1.00 90.69 83 GLN A CA 1
ATOM 657 C C . GLN A 1 83 ? -35.672 -4.910 2.952 1.00 90.69 83 GLN A C 1
ATOM 659 O O . GLN A 1 83 ? -35.073 -4.964 1.879 1.00 90.69 83 GLN A O 1
ATOM 664 N N . TYR A 1 84 ? -36.466 -3.885 3.277 1.00 93.38 84 TYR A N 1
ATOM 665 C CA . TYR A 1 84 ? -36.648 -2.712 2.419 1.00 93.38 84 TYR A CA 1
ATOM 666 C C . TYR A 1 84 ? -35.315 -1.993 2.169 1.00 93.38 84 TYR A C 1
ATOM 668 O O . TYR A 1 84 ? -34.914 -1.807 1.019 1.00 93.38 84 TYR A O 1
ATOM 676 N N . PHE A 1 85 ? -34.598 -1.644 3.240 1.00 95.69 85 PHE A N 1
ATOM 677 C CA . PHE A 1 85 ? -33.355 -0.886 3.138 1.00 95.69 85 PHE A CA 1
ATOM 678 C C . PHE A 1 85 ? -32.247 -1.677 2.450 1.00 95.69 85 PHE A C 1
ATOM 680 O O . PHE A 1 85 ? -31.559 -1.117 1.599 1.00 95.69 85 PHE A O 1
ATOM 687 N N . ARG A 1 86 ? -32.128 -2.978 2.731 1.00 93.25 86 ARG A N 1
ATOM 688 C CA . ARG A 1 86 ? -31.173 -3.854 2.050 1.00 93.25 86 ARG A CA 1
ATOM 689 C C . ARG A 1 86 ? -31.433 -3.924 0.549 1.00 93.25 86 ARG A C 1
ATOM 691 O O . ARG A 1 86 ? -30.509 -3.742 -0.230 1.00 93.25 86 ARG A O 1
ATOM 698 N N . VAL A 1 87 ? -32.681 -4.149 0.125 1.00 93.12 87 VAL A N 1
ATOM 699 C CA . VAL A 1 87 ? -33.021 -4.238 -1.307 1.00 93.12 87 VAL A CA 1
ATOM 700 C C . VAL A 1 87 ? -32.704 -2.930 -2.033 1.00 93.12 87 VAL A C 1
ATOM 702 O O . VAL A 1 87 ? -32.102 -2.964 -3.106 1.00 93.12 87 VAL A O 1
ATOM 705 N N . CYS A 1 88 ? -33.065 -1.784 -1.449 1.00 93.88 88 CYS A N 1
ATOM 706 C CA . CYS A 1 88 ? -32.741 -0.478 -2.021 1.00 93.88 88 CYS A CA 1
ATOM 707 C C . CYS A 1 88 ? -31.225 -0.244 -2.086 1.00 93.88 88 CYS A C 1
ATOM 709 O O . CYS A 1 88 ? -30.716 0.166 -3.127 1.00 93.88 88 CYS A O 1
ATOM 711 N N . HIS A 1 89 ? -30.506 -0.535 -1.002 1.00 94.25 89 HIS A N 1
ATOM 712 C CA . HIS A 1 89 ? -29.054 -0.407 -0.932 1.00 94.25 89 HIS A CA 1
ATOM 713 C C . HIS A 1 89 ? -28.352 -1.266 -1.983 1.00 94.25 89 HIS A C 1
ATOM 715 O O . HIS A 1 89 ? -27.539 -0.751 -2.746 1.00 94.25 89 HIS A O 1
ATOM 721 N N . ASP A 1 90 ? -28.690 -2.554 -2.061 1.00 91.62 90 ASP A N 1
ATOM 722 C CA . ASP A 1 90 ? -28.057 -3.496 -2.983 1.00 91.62 90 ASP A CA 1
ATOM 723 C C . ASP A 1 90 ? -28.306 -3.083 -4.441 1.00 91.62 90 ASP A C 1
ATOM 725 O O . ASP A 1 90 ? -27.402 -3.164 -5.274 1.00 91.62 90 ASP A O 1
ATOM 729 N N . ALA A 1 91 ? -29.509 -2.584 -4.748 1.00 92.44 91 ALA A N 1
ATOM 730 C CA . ALA A 1 91 ? -29.836 -2.059 -6.069 1.00 92.44 91 ALA A CA 1
ATOM 731 C C . ALA A 1 91 ? -29.008 -0.811 -6.417 1.00 92.44 91 ALA A C 1
ATOM 733 O O . ALA A 1 91 ? -28.432 -0.757 -7.503 1.00 92.44 91 ALA A O 1
ATOM 734 N N . VAL A 1 92 ? -28.902 0.157 -5.497 1.00 87.75 92 VAL A N 1
ATOM 735 C CA . VAL A 1 92 ? -28.094 1.371 -5.701 1.00 87.75 92 VAL A CA 1
ATOM 736 C C . VAL A 1 92 ? -26.619 1.012 -5.847 1.00 87.75 92 VAL A C 1
ATOM 738 O O . VAL A 1 92 ? -26.022 1.359 -6.858 1.00 87.75 92 VAL A O 1
ATOM 741 N N . ARG A 1 93 ? -26.035 0.252 -4.912 1.00 83.94 93 ARG A N 1
ATOM 742 C CA . ARG A 1 93 ? -24.602 -0.099 -4.928 1.00 83.94 93 ARG A CA 1
ATOM 743 C C . ARG A 1 93 ? -24.196 -0.935 -6.136 1.00 83.94 93 ARG A C 1
ATOM 745 O O . ARG A 1 93 ? -23.053 -0.838 -6.575 1.00 83.94 93 ARG A O 1
ATOM 752 N N . LYS A 1 94 ? -25.107 -1.747 -6.682 1.00 82.69 94 LYS A N 1
ATOM 753 C CA . LYS A 1 94 ? -24.865 -2.493 -7.924 1.00 82.69 94 LYS A CA 1
ATOM 754 C C . LYS A 1 94 ? -24.692 -1.564 -9.130 1.00 82.69 94 LYS A C 1
ATOM 756 O O . LYS A 1 94 ? -23.917 -1.889 -10.025 1.00 82.69 94 LYS A O 1
ATOM 761 N N . SER A 1 95 ? -25.431 -0.458 -9.173 1.00 82.12 95 SER A N 1
ATOM 762 C CA . SER A 1 95 ? -25.433 0.483 -10.299 1.00 82.12 95 SER A CA 1
ATOM 763 C C . SER A 1 95 ? -24.462 1.652 -10.113 1.00 82.12 95 SER A C 1
ATOM 765 O O . SER A 1 95 ? -23.859 2.089 -11.087 1.00 82.12 95 SER A O 1
ATOM 767 N N . ASP A 1 96 ? -24.292 2.133 -8.883 1.00 77.81 96 ASP A N 1
ATOM 768 C CA . ASP A 1 96 ? -23.372 3.200 -8.492 1.00 77.81 96 ASP A CA 1
ATOM 769 C C . ASP A 1 96 ? -22.793 2.884 -7.096 1.00 77.81 96 ASP A C 1
ATOM 771 O O . ASP A 1 96 ? -23.408 3.188 -6.065 1.00 77.81 96 ASP A O 1
ATOM 775 N N . PRO A 1 97 ? -21.611 2.243 -7.026 1.00 75.12 97 PRO A N 1
ATOM 776 C CA . PRO A 1 97 ? -21.029 1.816 -5.758 1.00 75.12 97 PRO A CA 1
ATOM 777 C C . PRO A 1 97 ? -20.642 2.988 -4.848 1.00 75.12 97 PRO A C 1
ATOM 779 O O . PRO A 1 97 ? -20.522 2.777 -3.640 1.00 75.12 97 PRO A O 1
ATOM 782 N N . ASN A 1 98 ? -20.502 4.207 -5.384 1.00 69.19 98 ASN A N 1
ATOM 783 C CA . ASN A 1 98 ? -20.036 5.389 -4.651 1.00 69.19 98 ASN A CA 1
ATOM 784 C C . ASN A 1 98 ? -21.161 6.387 -4.337 1.00 69.19 98 ASN A C 1
ATOM 786 O O . ASN A 1 98 ? -20.898 7.440 -3.759 1.00 69.19 98 ASN A O 1
ATOM 790 N N . HIS A 1 99 ? -22.413 6.071 -4.683 1.00 82.12 99 HIS A N 1
ATOM 791 C CA . HIS A 1 99 ? -23.542 6.956 -4.409 1.00 82.12 99 HIS A CA 1
ATOM 792 C C . HIS A 1 99 ? -23.750 7.174 -2.907 1.00 82.12 99 HIS A C 1
ATOM 794 O O . HIS A 1 99 ? -23.704 6.220 -2.124 1.00 82.12 99 HIS A O 1
ATOM 800 N N . LEU A 1 100 ? -24.024 8.418 -2.508 1.00 84.75 100 LEU A N 1
ATOM 801 C CA . LEU A 1 100 ? -24.403 8.747 -1.137 1.00 84.75 100 LEU A CA 1
ATOM 802 C C . LEU A 1 100 ? -25.879 8.394 -0.916 1.00 84.75 100 LEU A C 1
ATOM 804 O O . LEU A 1 100 ? -26.768 8.977 -1.536 1.00 84.75 100 LEU A O 1
ATOM 808 N N . ILE A 1 101 ? -26.160 7.459 -0.012 1.00 92.50 101 ILE A N 1
ATOM 809 C CA . ILE A 1 101 ? -27.526 7.022 0.285 1.00 92.50 101 ILE A CA 1
ATOM 810 C C . ILE A 1 101 ? -28.059 7.816 1.485 1.00 92.50 101 ILE A C 1
ATOM 812 O O . ILE A 1 101 ? -27.750 7.513 2.637 1.00 92.50 101 ILE A O 1
ATOM 816 N N . LEU A 1 102 ? -28.903 8.821 1.220 1.00 92.50 102 LEU A N 1
ATOM 817 C CA . LEU A 1 102 ? -29.481 9.714 2.245 1.00 92.50 102 LEU A CA 1
ATOM 818 C C . LEU A 1 102 ? -30.620 9.092 3.076 1.00 92.50 102 LEU A C 1
ATOM 820 O O . LEU A 1 102 ? -31.173 9.740 3.968 1.00 92.50 102 LEU A O 1
ATOM 824 N N . GLY A 1 103 ? -30.997 7.853 2.767 1.00 89.69 103 GLY A N 1
ATOM 825 C CA . GLY A 1 103 ? -32.091 7.138 3.415 1.00 89.69 103 GLY A CA 1
ATOM 826 C C . GLY A 1 103 ? -33.474 7.707 3.085 1.00 89.69 103 GLY A C 1
ATOM 827 O O . GLY A 1 103 ? -33.692 8.317 2.039 1.00 89.69 103 GLY A O 1
ATOM 828 N N . CYS A 1 104 ? -34.438 7.469 3.976 1.00 90.75 104 CYS A N 1
ATOM 829 C CA . CYS A 1 104 ? -35.815 7.938 3.816 1.00 90.75 104 CYS A CA 1
ATOM 830 C C . CYS A 1 104 ? -36.019 9.288 4.508 1.00 90.75 104 CYS A C 1
ATOM 832 O O . CYS A 1 104 ? -35.597 9.467 5.644 1.00 90.75 104 CYS A O 1
ATOM 834 N N . ARG A 1 105 ? -36.746 10.209 3.867 1.00 88.44 105 ARG A N 1
ATOM 835 C CA . ARG A 1 105 ? -37.152 11.499 4.453 1.00 88.44 105 ARG A CA 1
ATOM 836 C C . ARG A 1 105 ? -38.404 11.318 5.317 1.00 88.44 105 ARG A C 1
ATOM 838 O O . ARG A 1 105 ? -39.519 11.591 4.877 1.00 88.44 105 ARG A O 1
ATOM 845 N N . PHE A 1 106 ? -38.244 10.768 6.521 1.00 86.31 106 PHE A N 1
ATOM 846 C CA . PHE A 1 106 ? -39.387 10.469 7.393 1.00 86.31 106 PHE A CA 1
ATOM 847 C C . PHE A 1 106 ? -40.086 11.747 7.882 1.00 86.31 106 PHE A C 1
ATOM 849 O O . PHE A 1 106 ? -39.440 12.680 8.356 1.00 86.31 106 PHE A O 1
ATOM 856 N N . ALA A 1 107 ? -41.421 11.768 7.828 1.00 78.62 107 ALA A N 1
ATOM 857 C CA . ALA A 1 107 ? -42.237 12.819 8.433 1.00 78.62 107 ALA A CA 1
ATOM 858 C C . ALA A 1 107 ? -42.274 12.646 9.963 1.00 78.62 107 ALA A C 1
ATOM 860 O O . ALA A 1 107 ? -43.138 11.959 10.507 1.00 78.62 107 ALA A O 1
ATOM 861 N N . GLY A 1 108 ? -41.309 13.249 10.660 1.00 76.44 108 GLY A N 1
ATOM 862 C CA . GLY A 1 108 ? -41.040 12.972 12.071 1.00 76.44 108 GLY A CA 1
ATOM 863 C C . GLY A 1 108 ? -40.114 11.769 12.267 1.00 76.44 108 GLY A C 1
ATOM 864 O O . GLY A 1 108 ? -39.497 11.282 11.327 1.00 76.44 108 GLY A O 1
ATOM 865 N N . TYR A 1 109 ? -39.976 11.299 13.508 1.00 80.75 109 TYR A N 1
ATOM 866 C CA . TYR A 1 109 ? -38.984 10.276 13.854 1.00 80.75 109 TYR A CA 1
ATOM 867 C C . TYR A 1 109 ? -39.488 8.855 13.601 1.00 80.75 109 TYR A C 1
ATOM 869 O O . TYR A 1 109 ? -40.589 8.496 14.020 1.00 80.75 109 TYR A O 1
ATOM 877 N N . ALA A 1 110 ? -38.639 8.032 12.988 1.00 87.62 110 ALA A N 1
ATOM 878 C CA . ALA A 1 110 ? -38.889 6.607 12.834 1.00 87.62 110 ALA A CA 1
ATOM 879 C C . ALA A 1 110 ? -38.778 5.874 14.193 1.00 87.62 110 ALA A C 1
ATOM 881 O O . ALA A 1 110 ? -38.014 6.307 15.064 1.00 87.62 110 ALA A O 1
ATOM 882 N N . PRO A 1 111 ? -39.508 4.759 14.393 1.00 89.81 111 PRO A N 1
ATOM 883 C CA . PRO A 1 111 ? -39.320 3.882 15.549 1.00 89.81 111 PRO A CA 1
ATOM 884 C C . PRO A 1 111 ? -37.877 3.369 15.662 1.00 89.81 111 PRO A C 1
ATOM 886 O O . PRO A 1 111 ? -37.188 3.223 14.652 1.00 89.81 111 PRO A O 1
ATOM 889 N N . THR A 1 112 ? -37.419 3.064 16.881 1.00 90.00 112 THR A N 1
ATOM 890 C CA . THR A 1 112 ? -36.035 2.621 17.145 1.00 90.00 112 THR A CA 1
ATOM 891 C C . THR A 1 112 ? -35.644 1.410 16.302 1.00 90.00 112 THR A C 1
ATOM 893 O O . THR A 1 112 ? -34.578 1.412 15.698 1.00 90.00 112 THR A O 1
ATOM 896 N N . GLU A 1 113 ? -36.531 0.428 16.181 1.00 91.62 113 GLU A N 1
ATOM 897 C CA . GLU A 1 113 ? -36.339 -0.769 15.368 1.00 91.62 113 GLU A CA 1
ATOM 898 C C . GLU A 1 113 ? -36.099 -0.464 13.880 1.00 91.62 113 GLU A C 1
ATOM 900 O O . GLU A 1 113 ? -35.322 -1.158 13.229 1.00 91.62 113 GLU A O 1
ATOM 905 N N . VAL A 1 114 ? -36.706 0.600 13.343 1.00 94.12 114 VAL A N 1
ATOM 906 C CA . VAL A 1 114 ? -36.490 1.042 11.957 1.00 94.12 114 VAL A CA 1
ATOM 907 C C . VAL A 1 114 ? -35.140 1.741 11.825 1.00 94.12 114 VAL A C 1
ATOM 909 O O . VAL A 1 114 ? -34.436 1.519 10.844 1.00 94.12 114 VAL A O 1
ATOM 912 N N . VAL A 1 115 ? -34.750 2.545 12.822 1.00 92.62 115 VAL A N 1
ATOM 913 C CA . VAL A 1 115 ? -33.430 3.196 12.863 1.00 92.62 115 VAL A CA 1
ATOM 914 C C . VAL A 1 115 ? -32.310 2.158 12.897 1.00 92.62 115 VAL A C 1
ATOM 916 O O . VAL A 1 115 ? -31.374 2.247 12.107 1.00 92.62 115 VAL A O 1
ATOM 919 N N . GLU A 1 116 ? -32.433 1.149 13.759 1.00 92.12 116 GLU A N 1
ATOM 920 C CA . GLU A 1 116 ? -31.491 0.027 13.834 1.00 92.12 116 GLU A CA 1
ATOM 921 C C . GLU A 1 116 ? -31.418 -0.748 12.516 1.00 92.12 116 GLU A C 1
ATOM 923 O O . GLU A 1 116 ? -30.331 -1.101 12.070 1.00 92.12 116 GLU A O 1
ATOM 928 N N . ALA A 1 117 ? -32.570 -1.013 11.894 1.00 94.56 117 ALA A N 1
ATOM 929 C CA . ALA A 1 117 ? -32.639 -1.761 10.647 1.00 94.56 117 ALA A CA 1
ATOM 930 C C . ALA A 1 117 ? -32.050 -1.001 9.452 1.00 94.56 117 ALA A C 1
ATOM 932 O O . ALA A 1 117 ? -31.451 -1.627 8.585 1.00 94.56 117 ALA A O 1
ATOM 933 N N . MET A 1 118 ? -32.220 0.325 9.381 1.00 95.25 118 MET A N 1
ATOM 934 C CA . MET A 1 118 ? -31.739 1.121 8.246 1.00 95.25 118 MET A CA 1
ATOM 935 C C . MET A 1 118 ? -30.254 1.469 8.324 1.00 95.25 118 MET A C 1
ATOM 937 O O . MET A 1 118 ? -29.619 1.616 7.283 1.00 95.25 118 MET A O 1
ATOM 941 N N . ALA A 1 119 ? -29.702 1.614 9.534 1.00 93.81 119 ALA A N 1
ATOM 942 C CA . ALA A 1 119 ? -28.354 2.140 9.758 1.00 93.81 119 ALA A CA 1
ATOM 943 C C . ALA A 1 119 ? -27.232 1.437 8.958 1.00 93.81 119 ALA A C 1
ATOM 945 O O . ALA A 1 119 ? -26.338 2.141 8.483 1.00 93.81 119 ALA A O 1
ATOM 946 N N . PRO A 1 120 ? -27.253 0.105 8.740 1.00 93.75 120 PRO A N 1
ATOM 947 C CA . PRO A 1 120 ? -26.233 -0.567 7.930 1.00 93.75 120 PRO A CA 1
ATOM 948 C C . PRO A 1 120 ? -26.282 -0.222 6.435 1.00 93.75 120 PRO A C 1
ATOM 950 O O . PRO A 1 120 ? -25.302 -0.441 5.731 1.00 93.75 120 PRO A O 1
ATOM 953 N N . TYR A 1 121 ? -27.409 0.298 5.948 1.00 96.25 121 TYR A N 1
ATOM 954 C CA . TYR A 1 121 ? -27.725 0.401 4.520 1.00 96.25 121 TYR A CA 1
ATOM 955 C C . TYR A 1 121 ? -27.794 1.845 4.008 1.00 96.25 121 TYR A C 1
ATOM 957 O O . TYR A 1 121 ? -28.094 2.069 2.836 1.00 96.25 121 TYR A O 1
ATOM 965 N N . VAL A 1 122 ? -27.547 2.829 4.877 1.00 95.00 122 VAL A N 1
ATOM 966 C CA . VAL A 1 122 ? -27.595 4.258 4.545 1.00 95.00 122 VAL A CA 1
ATOM 967 C C . VAL A 1 122 ? -26.351 4.982 5.060 1.00 95.00 122 VAL A C 1
ATOM 969 O O . VAL A 1 122 ? -25.728 4.581 6.050 1.00 95.00 122 VAL A O 1
ATOM 972 N N . ASP A 1 123 ? -25.994 6.072 4.387 1.00 92.44 123 ASP A N 1
ATOM 973 C CA . ASP A 1 123 ? -24.835 6.901 4.728 1.00 92.44 123 ASP A CA 1
ATOM 974 C C . ASP A 1 123 ? -25.227 8.083 5.626 1.00 92.44 123 ASP A C 1
ATOM 976 O O . ASP A 1 123 ? -24.451 8.499 6.485 1.00 92.44 123 ASP A O 1
ATOM 980 N N . VAL A 1 124 ? -26.457 8.583 5.471 1.00 92.19 124 VAL A N 1
ATOM 981 C CA . VAL A 1 124 ? -27.044 9.674 6.263 1.00 92.19 124 VAL A CA 1
ATOM 982 C C . VAL A 1 124 ? -28.449 9.274 6.702 1.00 92.19 124 VAL A C 1
ATOM 984 O O . VAL A 1 124 ? -29.178 8.613 5.963 1.00 92.19 124 VAL A O 1
ATOM 987 N N . ILE A 1 125 ? -28.843 9.683 7.908 1.00 89.94 125 ILE A N 1
ATOM 988 C CA . ILE A 1 125 ? -30.202 9.496 8.413 1.00 89.94 125 ILE A CA 1
ATOM 989 C C . ILE A 1 125 ? -30.988 10.788 8.216 1.00 89.94 125 ILE A C 1
ATOM 991 O O . ILE A 1 125 ? -30.666 11.810 8.820 1.00 89.94 125 ILE A O 1
ATOM 995 N N . SER A 1 126 ? -32.045 10.728 7.413 1.00 90.81 126 SER A N 1
ATOM 996 C CA . SER A 1 126 ? -32.828 11.908 7.048 1.00 90.81 126 SER A CA 1
ATOM 997 C C . SER A 1 126 ? -34.174 11.983 7.780 1.00 90.81 126 SER A C 1
ATOM 999 O O . SER A 1 126 ? -34.888 10.990 7.917 1.00 90.81 126 SER A O 1
ATOM 1001 N N . TYR A 1 127 ? -34.548 13.179 8.239 1.00 85.31 127 TYR A N 1
ATOM 1002 C CA . TYR A 1 127 ? -35.846 13.448 8.868 1.00 85.31 127 TYR A CA 1
ATOM 1003 C C . TYR A 1 127 ? -36.409 14.794 8.439 1.00 85.31 127 TYR A C 1
ATOM 1005 O O . TYR A 1 127 ? -35.679 15.756 8.223 1.00 85.31 127 TYR A O 1
ATOM 1013 N N . ASN A 1 128 ? -37.729 14.886 8.423 1.00 83.62 128 ASN A N 1
ATOM 1014 C CA . ASN A 1 128 ? -38.450 16.142 8.321 1.00 83.62 128 ASN A CA 1
ATOM 1015 C C . ASN A 1 128 ? -38.925 16.569 9.717 1.00 83.62 128 ASN A C 1
ATOM 1017 O O . ASN A 1 128 ? -39.390 15.740 10.508 1.00 83.62 128 ASN A O 1
ATOM 1021 N N . HIS A 1 129 ? -38.833 17.862 10.021 1.00 75.44 129 HIS A N 1
ATOM 1022 C CA . HIS A 1 129 ? -39.244 18.436 11.296 1.00 75.44 129 HIS A CA 1
ATOM 1023 C C . HIS A 1 129 ? -40.357 19.469 11.107 1.00 75.44 129 HIS A C 1
ATOM 1025 O O . HIS A 1 129 ? -40.135 20.541 10.563 1.00 75.44 129 HIS A O 1
ATOM 1031 N N . TYR A 1 130 ? -41.548 19.174 11.624 1.00 73.31 130 TYR A N 1
ATOM 1032 C CA . TYR A 1 130 ? -42.714 20.069 11.558 1.00 73.31 130 TYR A CA 1
ATOM 1033 C C . TYR A 1 130 ? -43.207 20.488 12.953 1.00 73.31 130 TYR A C 1
ATOM 1035 O O . TYR A 1 130 ? -44.398 20.730 13.148 1.00 73.31 130 TYR A O 1
ATOM 1043 N N . GLY A 1 131 ? -42.321 20.460 13.955 1.00 66.06 131 GLY A N 1
ATOM 1044 C CA . GLY A 1 131 ? -42.664 20.797 15.335 1.00 66.06 131 GLY A CA 1
ATOM 1045 C C . GLY A 1 131 ? -42.880 22.303 15.550 1.00 66.06 131 GLY A C 1
ATOM 1046 O O . GLY A 1 131 ? -42.403 23.105 14.755 1.00 66.06 131 GLY A O 1
ATOM 1047 N N . PRO A 1 132 ? -43.559 22.695 16.645 1.00 57.31 132 PRO A N 1
ATOM 1048 C CA . PRO A 1 132 ? -43.814 24.099 16.991 1.00 57.31 132 PRO A CA 1
ATOM 1049 C C . PRO A 1 132 ? -42.602 24.823 17.593 1.00 57.31 132 PRO A C 1
ATOM 1051 O O . PRO A 1 132 ? -42.675 26.009 17.878 1.00 57.31 132 PRO A O 1
ATOM 1054 N N . LEU A 1 133 ? -41.506 24.108 17.860 1.00 57.53 133 LEU A N 1
ATOM 1055 C CA . LEU A 1 133 ? -40.282 24.694 18.400 1.00 57.53 133 LEU A CA 1
ATOM 1056 C C . LEU A 1 133 ? -39.342 25.062 17.246 1.00 57.53 133 LEU A C 1
ATOM 1058 O O . LEU A 1 133 ? -39.188 24.247 16.332 1.00 57.53 133 LEU A O 1
ATOM 1062 N N . PRO A 1 134 ? -38.636 26.206 17.318 1.00 59.19 134 PRO A N 1
ATOM 1063 C CA . PRO A 1 134 ? -37.570 26.525 16.375 1.00 59.19 134 PRO A CA 1
ATOM 1064 C C . PRO A 1 134 ? -36.559 25.373 16.288 1.00 59.19 134 PRO A C 1
ATOM 1066 O O . PRO A 1 134 ? -36.151 24.836 17.322 1.00 59.19 134 PRO A O 1
ATOM 1069 N N . ILE A 1 135 ? -36.131 25.004 15.073 1.00 57.72 135 ILE A N 1
ATOM 1070 C CA . ILE A 1 135 ? -35.242 23.852 14.819 1.00 57.72 135 ILE A CA 1
ATOM 1071 C C . ILE A 1 135 ? -34.000 23.877 15.708 1.00 57.72 135 ILE A C 1
ATOM 1073 O O . ILE A 1 135 ? -33.644 22.851 16.273 1.00 57.72 135 ILE A O 1
ATOM 1077 N N . VAL A 1 136 ? -33.380 25.040 15.909 1.00 54.88 136 VAL A N 1
ATOM 1078 C CA . VAL A 1 136 ? -32.189 25.176 16.761 1.00 54.88 136 VAL A CA 1
ATOM 1079 C C . VAL A 1 136 ? -32.516 24.877 18.228 1.00 54.88 136 VAL A C 1
ATOM 1081 O O . VAL A 1 136 ? -31.790 24.131 18.877 1.00 54.88 136 VAL A O 1
ATOM 1084 N N . ALA A 1 137 ? -33.648 25.355 18.751 1.00 54.19 137 ALA A N 1
ATOM 1085 C CA . ALA A 1 137 ? -34.089 25.056 20.115 1.00 54.19 137 ALA A CA 1
ATOM 1086 C C . ALA A 1 137 ? -34.525 23.588 20.290 1.00 54.19 137 ALA A C 1
ATOM 1088 O O . ALA A 1 137 ? -34.345 23.020 21.370 1.00 54.19 137 ALA A O 1
ATOM 1089 N N . ALA A 1 138 ? -35.073 22.971 19.238 1.00 56.00 138 ALA A N 1
ATOM 1090 C CA . ALA A 1 138 ? -35.377 21.546 19.196 1.00 56.00 138 ALA A CA 1
ATOM 1091 C C . ALA A 1 138 ? -34.087 20.710 19.169 1.00 56.00 138 ALA A C 1
ATOM 1093 O O . ALA A 1 138 ? -33.958 19.808 19.989 1.00 56.00 138 ALA A O 1
ATOM 1094 N N . CYS A 1 139 ? -33.114 21.053 18.317 1.00 54.66 139 CYS A N 1
ATOM 1095 C CA . CYS A 1 139 ? -31.805 20.404 18.188 1.00 54.66 139 CYS A CA 1
ATOM 1096 C C . CYS A 1 139 ? -30.950 20.535 19.458 1.00 54.66 139 CYS A C 1
ATOM 1098 O O . CYS A 1 139 ? -30.402 19.538 19.923 1.00 54.66 139 CYS A O 1
ATOM 1100 N N . LEU A 1 140 ? -30.902 21.721 20.076 1.00 50.28 140 LEU A N 1
ATOM 1101 C CA . LEU A 1 140 ? -30.182 21.974 21.334 1.00 50.28 140 LEU A CA 1
ATOM 1102 C C . LEU A 1 140 ? -30.804 21.247 22.543 1.00 50.28 140 LEU A C 1
ATOM 1104 O O . LEU A 1 140 ? -30.134 21.056 23.555 1.00 50.28 140 LEU A O 1
ATOM 1108 N N . ARG A 1 141 ? -32.068 20.808 22.448 1.00 53.88 141 ARG A N 1
ATOM 1109 C CA . ARG A 1 141 ? -32.769 20.002 23.468 1.00 53.88 141 ARG A CA 1
ATOM 1110 C C . ARG A 1 141 ? -33.028 18.550 23.028 1.00 53.88 141 ARG A C 1
ATOM 1112 O O . ARG A 1 141 ? -33.764 17.823 23.701 1.00 53.88 141 ARG A O 1
ATOM 1119 N N . ALA A 1 142 ? -32.464 18.098 21.905 1.00 62.16 142 ALA A N 1
ATOM 1120 C CA . ALA A 1 142 ? -32.893 16.867 21.242 1.00 62.16 142 ALA A CA 1
ATOM 1121 C C . ALA A 1 142 ? -32.256 15.594 21.820 1.00 62.16 142 ALA A C 1
ATOM 1123 O O . ALA A 1 142 ? -31.469 14.920 21.153 1.00 62.16 142 ALA A O 1
ATOM 1124 N N . ALA A 1 143 ? -32.720 15.158 22.993 1.00 68.25 143 ALA A N 1
ATOM 1125 C CA . ALA A 1 143 ? -32.475 13.793 23.478 1.00 68.25 143 ALA A CA 1
ATOM 1126 C C . ALA A 1 143 ? -32.832 12.722 22.418 1.00 68.25 143 ALA A C 1
ATOM 1128 O O . ALA A 1 143 ? -32.226 11.655 22.362 1.00 68.25 143 ALA A O 1
ATOM 1129 N N . LYS A 1 144 ? -33.794 13.014 21.526 1.00 72.75 144 LYS A N 1
ATOM 1130 C CA . LYS A 1 144 ? -34.169 12.138 20.404 1.00 72.75 144 LYS A CA 1
ATOM 1131 C C . LYS A 1 144 ? -33.107 12.058 19.305 1.00 72.75 144 LYS A C 1
ATOM 1133 O O . LYS A 1 144 ? -32.806 10.951 18.875 1.00 72.75 144 LYS A O 1
ATOM 1138 N N . LEU A 1 145 ? -32.531 13.182 18.868 1.00 76.75 145 LEU A N 1
ATOM 1139 C CA . LEU A 1 145 ? -31.464 13.175 17.856 1.00 76.75 145 LEU A CA 1
ATOM 1140 C C . LEU A 1 145 ? -30.198 12.522 18.412 1.00 76.75 145 LEU A C 1
ATOM 1142 O O . LEU A 1 145 ? -29.598 11.697 17.735 1.00 76.75 145 LEU A O 1
ATOM 1146 N N . GLN A 1 146 ? -29.862 12.803 19.675 1.00 77.44 146 GLN A N 1
ATOM 1147 C CA . GLN A 1 146 ? -28.767 12.128 20.377 1.00 77.44 146 GLN A CA 1
ATOM 1148 C C . GLN A 1 146 ? -28.993 10.617 20.464 1.00 77.44 146 GLN A C 1
ATOM 1150 O O . GLN A 1 146 ? -28.077 9.851 20.192 1.00 77.44 146 GLN A O 1
ATOM 1155 N N . ARG A 1 147 ? -30.215 10.169 20.782 1.00 81.12 147 ARG A N 1
ATOM 1156 C CA . ARG A 1 147 ? -30.556 8.740 20.802 1.00 81.12 147 ARG A CA 1
ATOM 1157 C C . ARG A 1 147 ? -30.457 8.103 19.416 1.00 81.12 147 ARG A C 1
ATOM 1159 O O . ARG A 1 147 ? -29.934 7.003 19.305 1.00 81.12 147 ARG A O 1
ATOM 1166 N N . ILE A 1 148 ? -30.937 8.778 18.371 1.00 85.06 148 ILE A N 1
ATOM 1167 C CA . ILE A 1 148 ? -30.812 8.293 16.989 1.00 85.06 148 ILE A CA 1
ATOM 1168 C C . ILE A 1 148 ? -29.340 8.170 16.602 1.00 85.06 148 ILE A C 1
ATOM 1170 O O . ILE A 1 148 ? -28.947 7.134 16.079 1.00 85.06 148 ILE A O 1
ATOM 1174 N N . TYR A 1 149 ? -28.528 9.186 16.898 1.00 83.31 149 TYR A N 1
ATOM 1175 C CA . TYR A 1 149 ? -27.093 9.146 16.640 1.00 83.31 149 TYR A CA 1
ATOM 1176 C C . TYR A 1 149 ? -26.415 8.028 17.437 1.00 83.31 149 TYR A C 1
ATOM 1178 O O . TYR A 1 149 ? -25.638 7.270 16.874 1.00 83.31 149 TYR A O 1
ATOM 1186 N N . ALA A 1 150 ? -26.768 7.857 18.715 1.00 82.38 150 ALA A N 1
ATOM 1187 C CA . ALA A 1 150 ? -26.239 6.788 19.557 1.00 82.38 150 ALA A CA 1
ATOM 1188 C C . ALA A 1 150 ? -26.511 5.393 18.969 1.00 82.38 150 ALA A C 1
ATOM 1190 O O . ALA A 1 150 ? -25.638 4.533 19.038 1.00 82.38 150 ALA A O 1
ATOM 1191 N N . ILE A 1 151 ? -27.688 5.193 18.364 1.00 86.25 151 ILE A N 1
ATOM 1192 C CA . ILE A 1 151 ? -28.084 3.934 17.719 1.00 86.25 151 ILE A CA 1
ATOM 1193 C C . ILE A 1 151 ? -27.400 3.758 16.358 1.00 86.25 151 ILE A C 1
ATOM 1195 O O . ILE A 1 151 ? -26.827 2.707 16.091 1.00 86.25 151 ILE A O 1
ATOM 1199 N N . ALA A 1 152 ? -27.494 4.757 15.479 1.00 87.19 152 ALA A N 1
ATOM 1200 C CA . ALA A 1 152 ? -27.096 4.613 14.081 1.00 87.19 152 ALA A CA 1
ATOM 1201 C C . ALA A 1 152 ? -25.603 4.882 13.843 1.00 87.19 152 ALA A C 1
ATOM 1203 O O . ALA A 1 152 ? -25.041 4.341 12.896 1.00 87.19 152 ALA A O 1
ATOM 1204 N N . GLN A 1 153 ? -24.968 5.725 14.666 1.00 88.38 153 GLN A N 1
ATOM 1205 C CA . GLN A 1 153 ? -23.608 6.249 14.463 1.00 88.38 153 GLN A CA 1
ATOM 1206 C C . GLN A 1 153 ? -23.409 6.834 13.050 1.00 88.38 153 GLN A C 1
ATOM 1208 O O . GLN A 1 153 ? -22.368 6.660 12.418 1.00 88.38 153 GLN A O 1
ATOM 1213 N N . LYS A 1 154 ? -24.441 7.517 12.534 1.00 84.94 154 LYS A N 1
ATOM 1214 C CA . LYS A 1 154 ? -24.463 8.162 11.213 1.00 84.94 154 LYS A CA 1
ATOM 1215 C C . LYS A 1 154 ? -24.774 9.655 11.339 1.00 84.94 154 LYS A C 1
ATOM 1217 O O . LYS A 1 154 ? -25.531 10.026 12.241 1.00 84.94 154 LYS A O 1
ATOM 1222 N N . PRO A 1 155 ? -24.278 10.505 10.421 1.00 84.62 155 PRO A N 1
ATOM 1223 C CA . PRO A 1 155 ? -24.741 11.884 10.298 1.00 84.62 155 PRO A CA 1
ATOM 1224 C C . PRO A 1 155 ? -26.268 11.953 10.163 1.00 84.62 155 PRO A C 1
ATOM 1226 O O . PRO A 1 155 ? -26.882 11.102 9.515 1.00 84.62 155 PRO A O 1
ATOM 1229 N N . ILE A 1 156 ? -26.880 12.974 10.768 1.00 83.38 156 ILE A N 1
ATOM 1230 C CA . ILE A 1 156 ? -28.325 13.211 10.699 1.00 83.38 156 ILE A CA 1
ATOM 1231 C C . ILE A 1 156 ? -28.577 14.490 9.903 1.00 83.38 156 ILE A C 1
ATOM 1233 O O . ILE A 1 156 ? -27.998 15.529 10.215 1.00 83.38 156 ILE A O 1
ATOM 1237 N N . LEU A 1 157 ? -29.468 14.419 8.915 1.00 83.19 157 LEU A N 1
ATOM 1238 C CA . LEU A 1 157 ? -29.866 15.548 8.082 1.00 83.19 157 LEU A CA 1
ATOM 1239 C C . LEU A 1 157 ? -31.348 15.871 8.294 1.00 83.19 157 LEU A C 1
ATOM 1241 O O . LEU A 1 157 ? -32.213 15.003 8.168 1.00 83.19 157 LEU A O 1
ATOM 1245 N N . ILE A 1 158 ? -31.650 17.134 8.596 1.00 79.88 158 ILE A N 1
ATOM 1246 C CA . ILE A 1 158 ? -33.028 17.627 8.576 1.00 79.88 158 ILE A CA 1
ATOM 1247 C C . ILE A 1 158 ? -33.332 18.093 7.157 1.00 79.88 158 ILE A C 1
ATOM 1249 O O . ILE A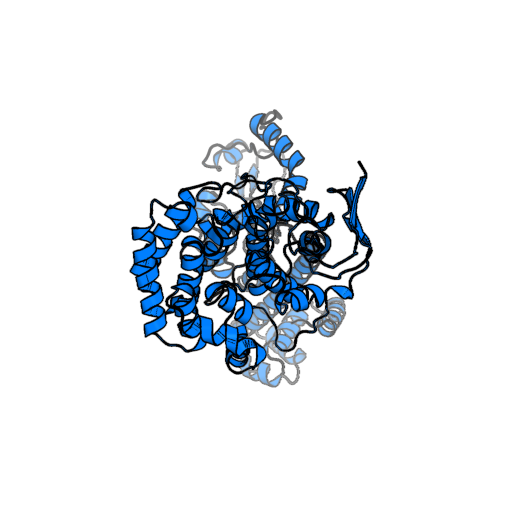 1 158 ? -32.806 19.104 6.706 1.00 79.88 158 ILE A O 1
ATOM 1253 N N . THR A 1 159 ? -34.151 17.327 6.442 1.00 78.12 159 THR A N 1
ATOM 1254 C CA . THR A 1 159 ? -34.383 17.527 5.007 1.00 78.12 159 THR A CA 1
ATOM 1255 C C . THR A 1 159 ? -35.622 18.351 4.685 1.00 78.12 159 THR A C 1
ATOM 1257 O O . THR A 1 159 ? -35.861 18.647 3.518 1.00 78.12 159 THR A O 1
ATOM 1260 N N . GLU A 1 160 ? -36.460 18.670 5.670 1.00 76.69 160 GLU A N 1
ATOM 1261 C CA . GLU A 1 160 ? -37.642 19.514 5.474 1.00 76.69 160 GLU A CA 1
ATOM 1262 C C . GLU A 1 160 ? -38.145 20.089 6.790 1.00 76.69 160 GLU A C 1
ATOM 1264 O O . GLU A 1 160 ? -38.059 19.435 7.832 1.00 76.69 160 GLU A O 1
ATOM 1269 N N . PHE A 1 161 ? -38.753 21.267 6.705 1.00 75.44 161 PHE A N 1
ATOM 1270 C CA . PHE A 1 161 ? -39.549 21.887 7.754 1.00 75.44 161 PHE A CA 1
ATOM 1271 C C . PHE A 1 161 ? -40.528 22.888 7.139 1.00 75.44 161 PHE A C 1
ATOM 1273 O O . PHE A 1 161 ? -40.299 23.373 6.030 1.00 75.44 161 PHE A O 1
ATOM 1280 N N . SER A 1 162 ? -41.638 23.189 7.818 1.00 72.00 162 SER A N 1
ATOM 1281 C CA . SER A 1 162 ? -42.640 24.109 7.270 1.00 72.00 162 SER A CA 1
ATOM 1282 C C . SER A 1 162 ? -43.434 24.873 8.331 1.00 72.00 162 SER A C 1
ATOM 1284 O O . SER A 1 162 ? -43.691 24.383 9.431 1.00 72.00 162 SER A O 1
ATOM 1286 N N . PHE A 1 163 ? -43.868 26.068 7.929 1.00 73.31 163 PHE A N 1
ATOM 1287 C CA . PHE A 1 163 ? -44.808 26.950 8.623 1.00 73.31 163 PHE A CA 1
ATOM 1288 C C . PHE A 1 163 ? -45.796 27.482 7.580 1.00 73.31 163 PHE A C 1
ATOM 1290 O O . PHE A 1 163 ? -45.403 27.710 6.431 1.00 73.31 163 PHE A O 1
ATOM 1297 N N . LYS A 1 164 ? -47.064 27.673 7.950 1.00 76.19 164 LYS A N 1
ATOM 1298 C CA . LYS A 1 164 ? -48.128 28.126 7.029 1.00 76.19 164 LYS A CA 1
ATOM 1299 C C . LYS A 1 164 ? -48.725 29.433 7.537 1.00 76.19 164 LYS A C 1
ATOM 1301 O O . LYS A 1 164 ? -48.997 29.519 8.721 1.00 76.19 164 LYS A O 1
ATOM 1306 N N . ALA A 1 165 ? -48.958 30.413 6.670 1.00 81.62 165 ALA A N 1
ATOM 1307 C CA . ALA A 1 165 ? -49.521 31.707 7.064 1.00 81.62 165 ALA A CA 1
ATOM 1308 C C . ALA A 1 165 ? -51.011 31.773 6.729 1.00 81.62 165 ALA A C 1
ATOM 1310 O O . ALA A 1 165 ? -51.383 31.542 5.580 1.00 81.62 165 ALA A O 1
ATOM 1311 N N . MET A 1 166 ? -51.865 32.073 7.706 1.00 84.44 166 MET A N 1
ATOM 1312 C CA . MET A 1 166 ? -53.320 32.061 7.511 1.00 84.44 166 MET A CA 1
ATOM 1313 C C . MET A 1 166 ? -53.842 33.230 6.656 1.00 84.44 166 MET A C 1
ATOM 1315 O O . MET A 1 166 ? -54.910 33.107 6.061 1.00 84.44 166 MET A O 1
ATOM 1319 N N . ASP A 1 167 ? -53.082 34.317 6.527 1.00 86.75 167 ASP A N 1
ATOM 1320 C CA . ASP A 1 167 ? -53.374 35.482 5.678 1.00 86.75 167 ASP A CA 1
ATOM 1321 C C . ASP A 1 167 ? -52.879 35.344 4.221 1.00 86.75 167 ASP A C 1
ATOM 1323 O O . ASP A 1 167 ? -53.038 36.270 3.429 1.00 86.75 167 ASP A O 1
ATOM 1327 N N . SER A 1 168 ? -52.317 34.194 3.820 1.00 80.62 168 SER A N 1
ATOM 1328 C CA . SER A 1 168 ? -51.752 34.008 2.471 1.00 80.62 168 SER A CA 1
ATOM 1329 C C . SER A 1 168 ? -52.786 33.916 1.338 1.00 80.62 168 SER A C 1
ATOM 1331 O O . SER A 1 168 ? -52.415 33.729 0.180 1.00 80.62 168 SER A O 1
ATOM 1333 N N . GLY A 1 169 ? -54.084 33.970 1.653 1.00 82.19 169 GLY A N 1
ATOM 1334 C CA . GLY A 1 169 ? -55.177 33.740 0.701 1.00 82.19 169 GLY A CA 1
ATOM 1335 C C . GLY A 1 169 ? -55.384 32.266 0.319 1.00 82.19 169 GLY A C 1
ATOM 1336 O O . GLY A 1 169 ? -56.295 31.955 -0.448 1.00 82.19 169 GLY A O 1
ATOM 1337 N N . LEU A 1 170 ? -54.578 31.346 0.864 1.00 79.31 170 LEU A N 1
ATOM 1338 C CA . LEU A 1 170 ? -54.727 29.901 0.684 1.00 79.31 170 LEU A CA 1
ATOM 1339 C C . LEU A 1 170 ? -55.495 29.271 1.859 1.00 79.31 170 LEU A C 1
ATOM 1341 O O . LEU A 1 170 ? -55.420 29.771 2.980 1.00 79.31 170 LEU A O 1
ATOM 1345 N N . PRO A 1 171 ? -56.189 28.130 1.658 1.00 79.94 171 PRO A N 1
ATOM 1346 C CA . PRO A 1 171 ? -56.977 27.516 2.725 1.00 79.94 171 PRO A CA 1
ATOM 1347 C C . PRO A 1 171 ? -56.161 27.121 3.963 1.00 79.94 171 PRO A C 1
ATOM 1349 O O . PRO A 1 171 ? -56.672 27.207 5.071 1.00 79.94 171 PRO A O 1
ATOM 1352 N N . ASN A 1 172 ? -54.926 26.628 3.786 1.00 76.75 172 ASN A N 1
ATOM 1353 C CA . ASN A 1 172 ? -53.991 26.181 4.840 1.00 76.75 172 ASN A CA 1
ATOM 1354 C C . ASN A 1 172 ? -54.532 25.176 5.889 1.00 76.75 172 ASN A C 1
ATOM 1356 O O . ASN A 1 172 ? -53.808 24.770 6.803 1.00 76.75 172 ASN A O 1
ATOM 1360 N N . THR A 1 173 ? -55.759 24.681 5.713 1.00 73.44 173 THR A N 1
ATOM 1361 C CA . THR A 1 173 ? -56.473 23.750 6.603 1.00 73.44 173 THR A CA 1
ATOM 1362 C C . THR A 1 173 ? -55.984 22.302 6.529 1.00 73.44 173 THR A C 1
ATOM 1364 O O . THR A 1 173 ? -56.399 21.469 7.333 1.00 73.44 173 THR A O 1
ATOM 1367 N N . ARG A 1 174 ? -55.105 21.971 5.575 1.00 70.06 174 ARG A N 1
ATOM 1368 C CA . ARG A 1 174 ? -54.513 20.634 5.387 1.00 70.06 174 ARG A CA 1
ATOM 1369 C C . ARG A 1 174 ? -52.995 20.743 5.185 1.00 70.06 174 ARG A C 1
ATOM 1371 O O . ARG A 1 174 ? -52.506 21.790 4.773 1.00 70.06 174 ARG A O 1
ATOM 1378 N N . GLY A 1 175 ? -52.255 19.674 5.485 1.00 67.38 175 GLY A N 1
ATOM 1379 C CA . GLY A 1 175 ? -50.794 19.598 5.306 1.00 67.38 175 GLY A CA 1
ATOM 1380 C C . GLY A 1 175 ? -49.968 19.909 6.562 1.00 67.38 175 GLY A C 1
ATOM 1381 O O . GLY A 1 175 ? -50.497 20.438 7.542 1.00 67.38 175 GLY A O 1
ATOM 1382 N N . ALA A 1 176 ? -48.680 19.551 6.515 1.00 64.38 176 ALA A N 1
ATOM 1383 C CA . ALA A 1 176 ? -47.727 19.635 7.624 1.00 64.38 176 ALA A CA 1
ATOM 1384 C C . ALA A 1 176 ? -47.267 21.077 7.927 1.00 64.38 176 ALA A C 1
ATOM 1386 O O . ALA A 1 176 ? -47.355 21.956 7.068 1.00 64.38 176 ALA A O 1
ATOM 1387 N N . GLY A 1 177 ? -46.769 21.296 9.148 1.00 70.38 177 GLY A N 1
ATOM 1388 C CA . GLY A 1 177 ? -46.288 22.591 9.641 1.00 70.38 177 GLY A CA 1
ATOM 1389 C C . GLY A 1 177 ? -47.319 23.357 10.465 1.00 70.38 177 GLY A C 1
ATOM 1390 O O . GLY A 1 177 ? -48.531 23.234 10.256 1.00 70.38 177 GLY A O 1
ATOM 1391 N N . VAL A 1 178 ? -46.827 24.139 11.422 1.00 71.88 178 VAL A N 1
ATOM 1392 C CA . VAL A 1 178 ? -47.665 24.910 12.348 1.00 71.88 178 VAL A CA 1
ATOM 1393 C C . VAL A 1 178 ? -48.204 26.155 11.631 1.00 71.88 178 VAL A C 1
ATOM 1395 O O . VAL A 1 178 ? -47.433 26.841 10.952 1.00 71.88 178 VAL A O 1
ATOM 1398 N N . PRO A 1 179 ? -49.524 26.422 11.697 1.00 75.31 179 PRO A N 1
ATOM 1399 C CA . PRO A 1 179 ? -50.079 27.649 11.158 1.00 75.31 179 PRO A CA 1
ATOM 1400 C C . PRO A 1 179 ? -49.744 28.830 12.073 1.00 75.31 179 PRO A C 1
ATOM 1402 O O . PRO A 1 179 ? -49.942 28.757 13.284 1.00 75.31 179 PRO A O 1
ATOM 1405 N N . VAL A 1 180 ? -49.299 29.918 11.465 1.00 76.69 180 VAL A N 1
ATOM 1406 C CA . VAL A 1 180 ? -49.113 31.240 12.068 1.00 76.69 180 VAL A CA 1
ATOM 1407 C C . VAL A 1 180 ? -50.121 32.211 11.455 1.00 76.69 180 VAL A C 1
ATOM 1409 O O . VAL A 1 180 ? -50.691 31.924 10.395 1.00 76.69 180 VAL A O 1
ATOM 1412 N N . GLN A 1 181 ? -50.402 33.335 12.115 1.00 80.88 181 GLN A N 1
ATOM 1413 C CA . GLN A 1 181 ? -51.494 34.211 11.687 1.00 80.88 181 GLN A CA 1
ATOM 1414 C C . GLN A 1 181 ? -51.151 34.953 10.402 1.00 80.88 181 GLN A C 1
ATOM 1416 O O . GLN A 1 181 ? -51.997 35.026 9.510 1.00 80.88 181 GLN A O 1
ATOM 1421 N N . THR A 1 182 ? -49.920 35.458 10.293 1.00 81.38 182 THR A N 1
ATOM 1422 C CA . THR A 1 182 ? -49.529 36.341 9.189 1.00 81.38 182 THR A CA 1
ATOM 1423 C C . THR A 1 182 ? -48.335 35.835 8.381 1.00 81.38 182 THR A C 1
ATOM 1425 O O . THR A 1 182 ? -47.523 35.038 8.858 1.00 81.38 182 THR A O 1
ATOM 1428 N N . GLN A 1 183 ? -48.190 36.315 7.142 1.00 77.56 183 GLN A N 1
ATOM 1429 C CA . GLN A 1 183 ? -47.008 36.077 6.309 1.00 77.56 183 GLN A CA 1
ATOM 1430 C C . GLN A 1 183 ? -45.756 36.641 6.983 1.00 77.56 183 GLN A C 1
ATOM 1432 O O . GLN A 1 183 ? -44.679 36.062 6.852 1.00 77.56 183 GLN A O 1
ATOM 1437 N N . GLN A 1 184 ? -45.923 37.732 7.734 1.00 74.88 184 GLN A N 1
ATOM 1438 C CA . GLN A 1 184 ? -44.877 38.343 8.538 1.00 74.88 184 GLN A CA 1
ATOM 1439 C C . GLN A 1 184 ? -44.491 37.452 9.726 1.00 74.88 184 GLN A C 1
ATOM 1441 O O . GLN A 1 184 ? -43.319 37.139 9.877 1.00 74.88 184 GLN A O 1
ATOM 1446 N N . GLU A 1 185 ? -45.447 36.916 10.487 1.00 71.81 185 GLU A N 1
ATOM 1447 C CA . GLU A 1 185 ? -45.160 35.930 11.542 1.00 71.81 185 GLU A CA 1
ATOM 1448 C C . GLU A 1 185 ? -44.514 34.656 10.977 1.00 71.81 185 GLU A C 1
ATOM 1450 O O . GLU A 1 185 ? -43.648 34.062 11.610 1.00 71.81 185 GLU A O 1
ATOM 1455 N N . ARG A 1 186 ? -44.870 34.238 9.754 1.00 72.00 186 ARG A N 1
ATOM 1456 C CA . ARG A 1 186 ? -44.225 33.093 9.082 1.00 72.00 186 ARG A CA 1
ATOM 1457 C C . ARG A 1 186 ? -42.753 33.355 8.770 1.00 72.00 186 ARG A C 1
ATOM 1459 O O . ARG A 1 186 ? -41.975 32.396 8.723 1.00 72.00 186 ARG A O 1
ATOM 1466 N N . ALA A 1 187 ? -42.402 34.615 8.531 1.00 66.12 187 ALA A N 1
ATOM 1467 C CA . ALA A 1 187 ? -41.029 35.072 8.390 1.00 66.12 187 ALA A CA 1
ATOM 1468 C C . ALA A 1 187 ? -40.335 35.250 9.757 1.00 66.12 187 ALA A C 1
ATOM 1470 O O . ALA A 1 187 ? -39.174 34.886 9.882 1.00 66.12 187 ALA A O 1
ATOM 1471 N N . GLU A 1 188 ? -41.042 35.737 10.786 1.00 62.00 188 GLU A N 1
ATOM 1472 C CA . GLU A 1 188 ? -40.491 36.122 12.100 1.00 62.00 188 GLU A CA 1
ATOM 1473 C C . GLU A 1 188 ? -40.416 34.996 13.152 1.00 62.00 188 GLU A C 1
ATOM 1475 O O . GLU A 1 188 ? -39.486 34.985 13.957 1.00 62.00 188 GLU A O 1
ATOM 1480 N N . GLU A 1 189 ? -41.314 33.997 13.156 1.00 57.16 189 GLU A N 1
ATOM 1481 C CA . GLU A 1 189 ? -41.186 32.800 14.023 1.00 57.16 189 GLU A CA 1
ATOM 1482 C C . GLU A 1 189 ? -39.956 31.932 13.660 1.00 57.16 189 GLU A C 1
ATOM 1484 O O . GLU A 1 189 ? -39.651 30.923 14.306 1.00 57.16 189 GLU A O 1
ATOM 1489 N N . ARG A 1 190 ? -39.189 32.362 12.652 1.00 53.78 190 ARG A N 1
ATOM 1490 C CA . ARG A 1 190 ? -37.835 31.915 12.333 1.00 53.78 190 ARG A CA 1
ATOM 1491 C C . ARG A 1 190 ? -36.841 32.901 12.962 1.00 53.78 190 ARG A C 1
ATOM 1493 O O . ARG A 1 190 ? -36.632 34.004 12.474 1.00 53.78 190 ARG A O 1
ATOM 1500 N N . PHE A 1 191 ? -36.251 32.505 14.091 1.00 46.91 191 PHE A N 1
ATOM 1501 C CA . PHE A 1 191 ? -35.480 33.387 14.986 1.00 46.91 191 PHE A CA 1
ATOM 1502 C C . PHE A 1 191 ? -34.192 34.013 14.395 1.00 46.91 191 PHE A C 1
ATOM 1504 O O . PHE A 1 191 ? -33.564 34.832 15.059 1.00 46.91 191 PHE A O 1
ATOM 1511 N N . ASP A 1 192 ? -33.764 33.678 13.181 1.00 40.59 192 ASP A N 1
ATOM 1512 C CA . ASP A 1 192 ? -32.617 34.334 12.533 1.00 40.59 192 ASP A CA 1
ATOM 1513 C C . ASP A 1 192 ? -33.004 35.466 11.567 1.00 40.59 192 ASP A C 1
ATOM 1515 O O . ASP A 1 192 ? -32.118 36.135 11.039 1.00 40.59 192 ASP A O 1
ATOM 1519 N N . GLY A 1 193 ? -34.299 35.720 11.350 1.00 41.38 193 GLY A N 1
ATOM 1520 C CA . GLY A 1 193 ? -34.736 36.687 10.345 1.00 41.38 193 GLY A CA 1
ATOM 1521 C C . GLY A 1 193 ? -34.558 36.195 8.902 1.00 41.38 193 GLY A C 1
ATOM 1522 O O . GLY A 1 193 ? -34.588 37.015 7.982 1.00 41.38 193 GLY A O 1
ATOM 1523 N N . GLU A 1 194 ? -34.400 34.884 8.666 1.00 38.41 194 GLU A N 1
ATOM 1524 C CA . GLU A 1 194 ? -34.458 34.321 7.315 1.00 38.41 194 GLU A CA 1
ATOM 1525 C C . GLU A 1 194 ? -35.892 34.350 6.754 1.00 38.41 194 GLU A C 1
ATOM 1527 O O . GLU A 1 194 ? -36.699 33.418 6.895 1.00 38.41 194 GLU A O 1
ATOM 1532 N N . ASN A 1 195 ? -36.166 35.390 5.965 1.00 48.78 195 ASN A N 1
ATOM 1533 C CA . ASN A 1 195 ? -36.966 35.227 4.756 1.00 48.78 195 ASN A CA 1
ATOM 1534 C C . ASN A 1 195 ? -36.324 34.105 3.937 1.00 48.78 195 ASN A C 1
ATOM 1536 O O . ASN A 1 195 ? -35.116 34.110 3.740 1.00 48.78 195 ASN A O 1
ATOM 1540 N N . SER A 1 196 ? -37.105 33.116 3.512 1.00 44.88 196 SER A N 1
ATOM 1541 C CA . SER A 1 196 ? -36.602 31.914 2.839 1.00 44.88 196 SER A CA 1
ATOM 1542 C C . SER A 1 196 ? -35.802 32.235 1.575 1.00 44.88 196 SER A C 1
ATOM 1544 O O . SER A 1 196 ? -36.351 32.249 0.482 1.00 44.88 196 SER A O 1
ATOM 1546 N N . ASN A 1 197 ? -34.500 32.419 1.744 1.00 50.91 197 ASN A N 1
ATOM 1547 C CA . ASN A 1 197 ? -33.498 32.558 0.698 1.00 50.91 197 ASN A CA 1
ATOM 1548 C C . ASN A 1 197 ? -32.899 31.187 0.362 1.00 50.91 197 ASN A C 1
ATOM 1550 O O . ASN A 1 197 ? -31.722 31.063 0.038 1.00 50.91 197 ASN A O 1
ATOM 1554 N N . TYR A 1 198 ? -33.702 30.129 0.497 1.00 52.56 198 TYR A N 1
ATOM 1555 C CA . TYR A 1 198 ? -33.325 28.799 0.050 1.00 52.56 198 TYR A CA 1
ATOM 1556 C C . TYR A 1 198 ? -33.795 28.600 -1.388 1.00 52.56 198 TYR A C 1
ATOM 1558 O O . TYR A 1 198 ? -34.905 28.969 -1.766 1.00 52.56 198 TYR A O 1
ATOM 1566 N N . GLY A 1 199 ? -32.936 27.982 -2.188 1.00 57.69 199 GLY A N 1
ATOM 1567 C CA . GLY A 1 199 ? -33.071 27.967 -3.638 1.00 57.69 199 GLY A CA 1
ATOM 1568 C C . GLY A 1 199 ? -32.028 28.877 -4.273 1.00 57.69 199 GLY A C 1
ATOM 1569 O O . GLY A 1 199 ? -31.039 29.242 -3.646 1.00 57.69 199 GLY A O 1
ATOM 1570 N N . LEU A 1 200 ? -32.222 29.197 -5.546 1.00 65.62 200 LEU A N 1
ATOM 1571 C CA . LEU A 1 200 ? -31.266 29.992 -6.314 1.00 65.62 200 LEU A CA 1
ATOM 1572 C C . LEU A 1 200 ? -31.580 31.495 -6.281 1.00 65.62 200 LEU A C 1
ATOM 1574 O O . LEU A 1 200 ? -30.781 32.267 -6.799 1.00 65.62 200 LEU A O 1
ATOM 1578 N N . VAL A 1 201 ? -32.708 31.902 -5.680 1.00 67.44 201 VAL A N 1
ATOM 1579 C CA . VAL A 1 201 ? -33.236 33.278 -5.713 1.00 67.44 201 VAL A CA 1
ATOM 1580 C C . VAL A 1 201 ? -33.785 33.750 -4.358 1.00 67.44 201 VAL A C 1
ATOM 1582 O O . VAL A 1 201 ? -34.030 32.937 -3.461 1.00 67.44 201 VAL A O 1
ATOM 1585 N N . ASN A 1 202 ? -33.940 35.065 -4.202 1.00 66.81 202 ASN A N 1
ATOM 1586 C CA . ASN A 1 202 ? -34.506 35.750 -3.040 1.00 66.81 202 ASN A CA 1
ATOM 1587 C C . ASN A 1 202 ? -36.039 35.902 -3.138 1.00 66.81 202 ASN A C 1
ATOM 1589 O O . ASN A 1 202 ? -36.668 35.418 -4.077 1.00 66.81 202 ASN A O 1
ATOM 1593 N N . ILE A 1 203 ? -36.657 36.576 -2.160 1.00 58.34 203 ILE A N 1
ATOM 1594 C CA . ILE A 1 203 ? -38.115 36.819 -2.134 1.00 58.34 203 ILE A CA 1
ATOM 1595 C C . ILE A 1 203 ? -38.631 37.759 -3.241 1.00 58.34 203 ILE A C 1
ATOM 1597 O O . ILE A 1 203 ? -39.842 37.875 -3.410 1.00 58.34 203 ILE A O 1
ATOM 1601 N N . GLU A 1 204 ? -37.732 38.423 -3.965 1.00 69.94 204 GLU A N 1
ATOM 1602 C CA . GLU A 1 204 ? -38.005 39.302 -5.108 1.00 69.94 204 GLU A CA 1
ATOM 1603 C C . GLU A 1 204 ? -37.671 38.612 -6.451 1.00 69.94 204 GLU A C 1
ATOM 1605 O O . GLU A 1 204 ? -37.644 39.268 -7.489 1.00 69.94 204 GLU A O 1
ATOM 1610 N N . ASP A 1 205 ? -37.442 37.289 -6.442 1.00 64.94 205 ASP A N 1
ATOM 1611 C CA . ASP A 1 205 ? -37.008 36.466 -7.585 1.00 64.94 205 ASP A CA 1
ATOM 1612 C C . ASP A 1 205 ? -35.610 36.821 -8.145 1.00 64.94 205 ASP A C 1
ATOM 1614 O O . ASP A 1 205 ? -35.251 36.427 -9.259 1.00 64.94 205 ASP A O 1
ATOM 1618 N N . GLU A 1 206 ? -34.770 37.509 -7.369 1.00 76.62 206 GLU A N 1
ATOM 1619 C CA . GLU A 1 206 ? -33.401 37.854 -7.769 1.00 76.62 206 GLU A CA 1
ATOM 1620 C C . GLU A 1 206 ? -32.400 36.763 -7.352 1.00 76.62 206 GLU A C 1
ATOM 1622 O O . GLU A 1 206 ? -32.483 36.248 -6.234 1.00 76.62 206 GLU A O 1
ATOM 1627 N N . PRO A 1 207 ? -31.426 36.395 -8.203 1.00 80.38 207 PRO A N 1
ATOM 1628 C CA . PRO A 1 207 ? -30.491 35.319 -7.908 1.00 80.38 207 PRO A CA 1
ATOM 1629 C C . PRO A 1 207 ? -29.512 35.642 -6.775 1.00 80.38 207 PRO A C 1
ATOM 1631 O O . PRO A 1 207 ? -28.947 36.731 -6.694 1.00 80.38 207 PRO A O 1
ATOM 1634 N N . TRP A 1 208 ? -29.204 34.634 -5.958 1.00 73.19 208 TRP A N 1
ATOM 1635 C CA . TRP A 1 208 ? -28.080 34.680 -5.022 1.00 73.19 208 TRP A CA 1
ATOM 1636 C C . TRP A 1 208 ? -26.768 34.505 -5.779 1.00 73.19 208 TRP A C 1
ATOM 1638 O O . TRP A 1 208 ? -26.254 33.393 -5.821 1.00 73.19 208 TRP A O 1
ATOM 1648 N N . GLU A 1 209 ? -26.228 35.567 -6.383 1.00 82.94 209 GLU A N 1
ATOM 1649 C CA . GLU A 1 209 ? -25.087 35.495 -7.318 1.00 82.94 209 GLU A CA 1
ATOM 1650 C C . GLU A 1 209 ? -23.963 34.562 -6.836 1.00 82.94 209 GLU A C 1
ATOM 1652 O O . GLU A 1 209 ? -23.632 33.596 -7.517 1.00 82.94 209 GLU A O 1
ATOM 1657 N N . VAL A 1 210 ? -23.476 34.744 -5.602 1.00 73.31 210 VAL A N 1
ATOM 1658 C CA . VAL A 1 210 ? -22.419 33.897 -5.016 1.00 73.31 210 VAL A CA 1
ATOM 1659 C C . VAL A 1 210 ? -22.819 32.416 -4.941 1.00 73.31 210 VAL A C 1
ATOM 1661 O O . VAL A 1 210 ? -22.008 31.534 -5.230 1.00 73.31 210 VAL A O 1
ATOM 1664 N N . LEU A 1 211 ? -24.057 32.120 -4.538 1.00 66.88 211 LEU A N 1
ATOM 1665 C CA . LEU A 1 211 ? -24.558 30.749 -4.417 1.00 66.88 211 LEU A CA 1
ATOM 1666 C C . LEU A 1 211 ? -24.813 30.125 -5.792 1.00 66.88 211 LEU A C 1
ATOM 1668 O O . LEU A 1 211 ? -24.476 28.962 -5.993 1.00 66.88 211 LEU A O 1
ATOM 1672 N N . VAL A 1 212 ? -25.384 30.883 -6.730 1.00 81.19 212 VAL A N 1
ATOM 1673 C CA . VAL A 1 212 ? -25.697 30.438 -8.095 1.00 81.19 212 VAL A CA 1
ATOM 1674 C C . VAL A 1 212 ? -24.416 30.158 -8.875 1.00 81.19 212 VAL A C 1
ATOM 1676 O O . VAL A 1 212 ? -24.299 29.097 -9.490 1.00 81.19 212 VAL A O 1
ATOM 1679 N N . GLU A 1 213 ? -23.427 31.051 -8.808 1.00 80.56 213 GLU A N 1
ATOM 1680 C CA . GLU A 1 213 ? -22.109 30.837 -9.411 1.00 80.56 213 GLU A CA 1
ATOM 1681 C C . GLU A 1 213 ? -21.425 29.613 -8.803 1.00 80.56 213 GLU A C 1
ATOM 1683 O O . GLU A 1 213 ? -20.979 28.724 -9.534 1.00 80.56 213 GLU A O 1
ATOM 1688 N N . ARG A 1 214 ? -21.416 29.503 -7.466 1.00 66.75 214 ARG A N 1
ATOM 1689 C CA . ARG A 1 214 ? -20.796 28.359 -6.792 1.00 66.75 214 ARG A CA 1
ATOM 1690 C C . ARG A 1 214 ? -21.508 27.050 -7.114 1.00 66.75 214 ARG A C 1
ATOM 1692 O O . ARG A 1 214 ? -20.834 26.063 -7.374 1.00 66.75 214 ARG A O 1
ATOM 1699 N N . MET A 1 215 ? -22.840 27.015 -7.122 1.00 75.75 215 MET A N 1
ATOM 1700 C CA . MET A 1 215 ? -23.600 25.824 -7.515 1.00 75.75 215 MET A CA 1
ATOM 1701 C C . MET A 1 215 ? -23.344 25.450 -8.974 1.00 75.75 215 MET A C 1
ATOM 1703 O O . MET A 1 215 ? -23.241 24.265 -9.272 1.00 75.75 215 MET A O 1
ATOM 1707 N N . THR A 1 216 ? -23.202 26.429 -9.871 1.00 78.06 216 THR A N 1
ATOM 1708 C CA . THR A 1 216 ? -22.864 26.182 -11.281 1.00 78.06 216 THR A CA 1
ATOM 1709 C C . THR A 1 216 ? -21.490 25.528 -11.402 1.00 78.06 216 THR A C 1
ATOM 1711 O O . THR A 1 216 ? -21.358 24.490 -12.048 1.00 78.06 216 THR A O 1
ATOM 1714 N N . GLU A 1 217 ? -20.482 26.077 -10.724 1.00 77.12 217 GLU A N 1
ATOM 1715 C CA . GLU A 1 217 ? -19.128 25.518 -10.683 1.00 77.12 217 GLU A CA 1
ATOM 1716 C C . GLU A 1 217 ? -19.103 24.111 -10.057 1.00 77.12 217 GLU A C 1
ATOM 1718 O O . GLU A 1 217 ? -18.540 23.179 -10.630 1.00 77.12 217 GLU A O 1
ATOM 1723 N N . VAL A 1 218 ? -19.735 23.941 -8.892 1.00 67.19 218 VAL A N 1
ATOM 1724 C CA . VAL A 1 218 ? -19.804 22.676 -8.141 1.00 67.19 218 VAL A CA 1
ATOM 1725 C C . VAL A 1 218 ? -20.498 21.598 -8.967 1.00 67.19 218 VAL A C 1
ATOM 1727 O O . VAL A 1 218 ? -19.963 20.501 -9.113 1.00 67.19 218 VAL A O 1
ATOM 1730 N N . ASN A 1 219 ? -21.656 21.904 -9.555 1.00 75.25 219 ASN A N 1
ATOM 1731 C CA . ASN A 1 219 ? -22.415 20.936 -10.345 1.00 75.25 219 ASN A CA 1
ATOM 1732 C C . ASN A 1 219 ? -21.699 20.569 -11.647 1.00 75.25 219 ASN A C 1
ATOM 1734 O O . ASN A 1 219 ? -21.698 19.396 -12.013 1.00 75.25 219 ASN A O 1
ATOM 1738 N N . ALA A 1 220 ? -21.036 21.523 -12.311 1.00 75.94 220 ALA A N 1
ATOM 1739 C CA . ALA A 1 220 ? -20.236 21.238 -13.505 1.00 75.94 220 ALA A CA 1
ATOM 1740 C C . ALA A 1 220 ? -19.081 20.260 -13.221 1.00 75.94 220 ALA A C 1
ATOM 1742 O O . ALA A 1 220 ? -18.672 19.509 -14.104 1.00 75.94 220 ALA A O 1
ATOM 1743 N N . ASN A 1 221 ? -18.576 20.244 -11.984 1.00 60.62 221 ASN A N 1
ATOM 1744 C CA . ASN A 1 221 ? -17.504 19.350 -11.552 1.00 60.62 221 ASN A CA 1
ATOM 1745 C C . ASN A 1 221 ? -17.998 18.092 -10.821 1.00 60.62 221 ASN A C 1
ATOM 1747 O O . ASN A 1 221 ? -17.181 17.219 -10.526 1.00 60.62 221 ASN A O 1
ATOM 1751 N N . ALA A 1 222 ? -19.299 17.961 -10.546 1.00 64.88 222 ALA A N 1
ATOM 1752 C CA . ALA A 1 222 ? -19.837 16.903 -9.693 1.00 64.88 222 ALA A CA 1
ATOM 1753 C C . ALA A 1 222 ? -19.519 15.496 -10.221 1.00 64.88 222 ALA A C 1
ATOM 1755 O O . ALA A 1 222 ? -19.093 14.644 -9.448 1.00 64.88 222 ALA A O 1
ATOM 1756 N N . GLU A 1 223 ? -19.634 15.258 -11.532 1.00 60.69 223 GLU A N 1
ATOM 1757 C CA . GLU A 1 223 ? -19.279 13.964 -12.137 1.00 60.69 223 GLU A CA 1
ATOM 1758 C C . GLU A 1 223 ? -17.779 13.660 -12.012 1.00 60.69 223 GLU A C 1
ATOM 1760 O O . GLU A 1 223 ? -17.394 12.545 -11.665 1.00 60.69 223 GLU A O 1
ATOM 1765 N N . SER A 1 224 ? -16.923 14.666 -12.220 1.00 57.03 224 SER A N 1
ATOM 1766 C CA . SER A 1 224 ? -15.471 14.536 -12.046 1.00 57.03 224 SER A CA 1
ATOM 1767 C C . SER A 1 224 ? -15.119 14.222 -10.592 1.00 57.03 224 SER A C 1
ATOM 1769 O O . SER A 1 224 ? -14.320 13.326 -10.324 1.00 57.03 224 SER A O 1
ATOM 1771 N N . TRP A 1 225 ? -15.759 14.893 -9.633 1.00 58.19 225 TRP A N 1
ATOM 1772 C CA . TRP A 1 225 ? -15.593 14.604 -8.211 1.00 58.19 225 TRP A CA 1
ATOM 1773 C C . TRP A 1 225 ? -16.154 13.246 -7.807 1.00 58.19 225 TRP A C 1
ATOM 1775 O O . TRP A 1 225 ? -15.563 12.609 -6.945 1.00 58.19 225 TRP A O 1
ATOM 1785 N N . HIS A 1 226 ? -17.232 12.771 -8.434 1.00 57.03 226 HIS A N 1
ATOM 1786 C CA . HIS A 1 226 ? -17.795 11.438 -8.188 1.00 57.03 226 HIS A CA 1
ATOM 1787 C C . HIS A 1 226 ? -16.881 10.324 -8.712 1.00 57.03 226 HIS A C 1
ATOM 1789 O O . HIS A 1 226 ? -16.682 9.294 -8.071 1.00 57.03 226 HIS A O 1
ATOM 1795 N N . VAL A 1 227 ? -16.233 10.556 -9.855 1.00 54.03 227 VAL A N 1
ATOM 1796 C CA . VAL A 1 227 ? -15.176 9.674 -10.367 1.00 54.03 227 VAL A CA 1
ATOM 1797 C C . VAL A 1 227 ? -13.952 9.707 -9.443 1.00 54.03 227 VAL A C 1
ATOM 1799 O O . VAL A 1 227 ? -13.371 8.663 -9.151 1.00 54.03 227 VAL A O 1
ATOM 1802 N N . GLN A 1 228 ? -13.585 10.884 -8.924 1.00 51.09 228 GLN A N 1
ATOM 1803 C CA . GLN A 1 228 ? -12.487 11.044 -7.962 1.00 51.09 228 GLN A CA 1
ATOM 1804 C C . GLN A 1 228 ? -12.811 10.469 -6.569 1.00 51.09 228 GLN A C 1
ATOM 1806 O O . GLN A 1 228 ? -11.904 9.999 -5.885 1.00 51.09 228 GLN A O 1
ATOM 1811 N N . SER A 1 229 ? -14.076 10.479 -6.136 1.00 51.41 229 SER A N 1
ATOM 1812 C CA . SER A 1 229 ? -14.533 9.909 -4.859 1.00 51.41 229 SER A CA 1
ATOM 1813 C C . SER A 1 229 ? -14.635 8.383 -4.901 1.00 51.41 229 SER A C 1
ATOM 1815 O O . SER A 1 229 ? -14.637 7.744 -3.851 1.00 51.41 229 SER A O 1
ATOM 1817 N N . GLY A 1 230 ? -14.603 7.790 -6.101 1.00 44.69 230 GLY A N 1
ATOM 1818 C CA . GLY A 1 230 ? -14.392 6.358 -6.316 1.00 44.69 230 GLY A CA 1
ATOM 1819 C C . GLY A 1 230 ? -13.019 5.840 -5.880 1.00 44.69 230 GLY A C 1
ATOM 1820 O O . GLY A 1 230 ? -12.779 4.631 -5.910 1.00 44.69 230 GLY A O 1
ATOM 1821 N N . VAL A 1 231 ? -12.131 6.723 -5.415 1.00 48.69 231 VAL A N 1
ATOM 1822 C CA . VAL A 1 231 ? -10.982 6.357 -4.588 1.00 48.69 231 VAL A CA 1
ATOM 1823 C C . VAL A 1 231 ? -11.495 5.830 -3.246 1.00 48.69 231 VAL A C 1
ATOM 1825 O O . VAL A 1 231 ? -11.655 6.553 -2.263 1.00 48.69 231 VAL A O 1
ATOM 1828 N N . ARG A 1 232 ? -11.772 4.527 -3.207 1.00 50.88 232 ARG A N 1
ATOM 1829 C CA . ARG A 1 232 ? -12.087 3.804 -1.979 1.00 50.88 232 ARG A CA 1
ATOM 1830 C C . ARG A 1 232 ? -10.851 3.875 -1.077 1.00 50.88 232 ARG A C 1
ATOM 1832 O O . ARG A 1 232 ? -9.900 3.124 -1.282 1.00 50.88 232 ARG A O 1
ATOM 1839 N N . ILE A 1 233 ? -10.843 4.776 -0.090 1.00 55.84 233 ILE A N 1
ATOM 1840 C CA . ILE A 1 233 ? -9.907 4.660 1.035 1.00 55.84 233 ILE A CA 1
ATOM 1841 C C . ILE A 1 233 ? -10.316 3.369 1.737 1.00 55.84 233 ILE A C 1
ATOM 1843 O O . ILE A 1 233 ? -11.343 3.309 2.415 1.00 55.84 233 ILE A O 1
ATOM 1847 N N . LEU A 1 234 ? -9.589 2.296 1.441 1.00 63.22 234 LEU A N 1
ATOM 1848 C CA . LEU A 1 234 ? -9.865 0.982 1.993 1.00 63.22 234 LEU A CA 1
ATOM 1849 C C . LEU A 1 234 ? -9.829 1.064 3.514 1.00 63.22 234 LEU A C 1
ATOM 1851 O O . LEU A 1 234 ? -8.943 1.694 4.090 1.00 63.22 234 LEU A O 1
ATOM 1855 N N . SER A 1 235 ? -10.810 0.433 4.156 1.00 74.50 235 SER A N 1
ATOM 1856 C CA . SER A 1 235 ? -10.851 0.351 5.609 1.00 74.50 235 SER A CA 1
ATOM 1857 C C . SER A 1 235 ? -9.590 -0.349 6.103 1.00 74.50 235 SER A C 1
ATOM 1859 O O . SER A 1 235 ? -9.348 -1.501 5.739 1.00 74.50 235 SER A O 1
ATOM 1861 N N . VAL A 1 236 ? -8.804 0.338 6.930 1.00 88.75 236 VAL A N 1
ATOM 1862 C CA . VAL A 1 236 ? -7.660 -0.267 7.612 1.00 88.75 236 VAL A CA 1
ATOM 1863 C C . VAL A 1 236 ? -8.178 -1.383 8.531 1.00 88.75 236 VAL A C 1
ATOM 1865 O O . VAL A 1 236 ? -9.108 -1.127 9.304 1.00 88.75 236 VAL A O 1
ATOM 1868 N N . PRO A 1 237 ? -7.636 -2.615 8.447 1.00 88.94 237 PRO A N 1
ATOM 1869 C CA . PRO A 1 237 ? -8.049 -3.707 9.323 1.00 88.94 237 PRO A CA 1
ATOM 1870 C C . PRO A 1 237 ? -7.888 -3.348 10.805 1.00 88.94 237 PRO A C 1
ATOM 1872 O O . PRO A 1 237 ? -6.921 -2.696 11.203 1.00 88.94 237 PRO A O 1
ATOM 1875 N N . SER A 1 238 ? -8.830 -3.786 11.639 1.00 89.25 238 SER A N 1
ATOM 1876 C CA . SER A 1 238 ? -8.730 -3.619 13.090 1.00 89.25 238 SER A CA 1
ATOM 1877 C C . SER A 1 238 ? -7.694 -4.573 13.684 1.00 89.25 238 SER A C 1
ATOM 1879 O O . SER A 1 238 ? -7.695 -5.757 13.343 1.00 89.25 238 SER A O 1
ATOM 1881 N N . GLY A 1 239 ? -6.903 -4.093 14.645 1.00 92.31 239 GLY A N 1
ATOM 1882 C CA . GLY A 1 239 ? -5.906 -4.896 15.351 1.00 92.31 239 GLY A CA 1
ATOM 1883 C C . GLY A 1 239 ? -4.566 -5.012 14.620 1.00 92.31 239 GLY A C 1
ATOM 1884 O O . GLY A 1 239 ? -4.382 -4.491 13.524 1.00 92.31 239 GLY A O 1
ATOM 1885 N N . HIS A 1 240 ? -3.627 -5.705 15.266 1.00 97.06 240 HIS A N 1
ATOM 1886 C CA . HIS A 1 240 ? -2.235 -5.839 14.837 1.00 97.06 240 HIS A CA 1
ATOM 1887 C C . HIS A 1 240 ? -1.793 -7.313 14.812 1.00 97.06 240 HIS A C 1
ATOM 1889 O O . HIS A 1 240 ? -2.270 -8.097 15.641 1.00 97.06 240 HIS A O 1
ATOM 1895 N N . PRO A 1 241 ? -0.846 -7.699 13.936 1.00 97.56 241 PRO A N 1
ATOM 1896 C CA . PRO A 1 241 ? -0.216 -6.885 12.887 1.00 97.56 241 PRO A CA 1
ATOM 1897 C C . PRO A 1 241 ? -1.149 -6.633 11.689 1.00 97.56 241 PRO A C 1
ATOM 1899 O O . PRO A 1 241 ? -2.066 -7.411 11.429 1.00 97.56 241 PRO A O 1
ATOM 1902 N N . ARG A 1 242 ? -0.898 -5.556 10.946 1.00 96.56 242 ARG A N 1
ATOM 1903 C CA . ARG A 1 242 ? -1.608 -5.216 9.698 1.00 96.56 242 ARG A CA 1
ATOM 1904 C C . ARG A 1 242 ? -0.722 -4.566 8.633 1.00 96.56 242 ARG A C 1
ATOM 1906 O O . ARG A 1 242 ? -1.174 -4.333 7.513 1.00 96.56 242 ARG A O 1
ATOM 1913 N N . VAL A 1 243 ? 0.549 -4.298 8.935 1.00 98.25 243 VAL A N 1
ATOM 1914 C CA . VAL A 1 243 ? 1.529 -3.782 7.974 1.00 98.25 243 VAL A CA 1
ATOM 1915 C C . VAL A 1 243 ? 2.262 -4.965 7.335 1.00 98.25 243 VAL A C 1
ATOM 1917 O O . VAL A 1 243 ? 3.119 -5.595 7.955 1.00 98.25 243 VAL A O 1
ATOM 1920 N N . TYR A 1 244 ? 1.906 -5.263 6.079 1.00 98.00 244 TYR A N 1
ATOM 1921 C CA . TYR A 1 244 ? 2.389 -6.382 5.242 1.00 98.00 244 TYR A CA 1
ATOM 1922 C C . TYR A 1 244 ? 2.047 -7.804 5.701 1.00 98.00 244 TYR A C 1
ATOM 1924 O O . TYR A 1 244 ? 2.318 -8.753 4.965 1.00 98.00 244 TYR A O 1
ATOM 1932 N N . VAL A 1 245 ? 1.482 -7.981 6.887 1.00 96.31 245 VAL A N 1
ATOM 1933 C CA . VAL A 1 245 ? 1.179 -9.295 7.454 1.00 96.31 245 VAL A CA 1
ATOM 1934 C C . VAL A 1 245 ? -0.003 -9.167 8.399 1.00 96.31 245 VAL A C 1
ATOM 1936 O O . VAL A 1 245 ? -0.059 -8.219 9.180 1.00 96.31 245 VAL A O 1
ATOM 1939 N N . CYS A 1 246 ? -0.929 -10.116 8.325 1.00 93.06 246 CYS A N 1
ATOM 1940 C CA . CYS A 1 246 ? -2.051 -10.236 9.250 1.00 93.06 246 CYS A CA 1
ATOM 1941 C C . CYS A 1 246 ? -1.853 -11.439 10.190 1.00 93.06 246 CYS A C 1
ATOM 1943 O O . CYS A 1 246 ? -1.049 -12.326 9.886 1.00 93.06 246 CYS A O 1
ATOM 1945 N N . PRO A 1 247 ? -2.576 -11.521 11.326 1.00 92.62 247 PRO A N 1
ATOM 1946 C CA . PRO A 1 247 ? -2.466 -12.655 12.248 1.00 92.62 247 PRO A CA 1
ATOM 1947 C C . PRO A 1 247 ? -2.620 -14.024 11.566 1.00 92.62 247 PRO A C 1
ATOM 1949 O O . PRO A 1 247 ? -1.883 -14.957 11.891 1.00 92.62 247 PRO A O 1
ATOM 1952 N N . ASP A 1 248 ? -3.518 -14.118 10.583 1.00 91.62 248 ASP A N 1
ATOM 1953 C CA . ASP A 1 248 ? -3.827 -15.354 9.853 1.00 91.62 248 ASP A CA 1
ATOM 1954 C C . ASP A 1 248 ? -2.677 -15.837 8.952 1.00 91.62 248 ASP A C 1
ATOM 1956 O O . ASP A 1 248 ? -2.595 -17.023 8.634 1.00 91.62 248 ASP A O 1
ATOM 1960 N N . ASP A 1 249 ? -1.740 -14.956 8.590 1.00 92.94 249 ASP A N 1
ATOM 1961 C CA . ASP A 1 249 ? -0.572 -15.302 7.773 1.00 92.94 249 ASP A CA 1
ATOM 1962 C C . ASP A 1 249 ? 0.546 -15.969 8.594 1.00 92.94 249 ASP A C 1
ATOM 1964 O O . ASP A 1 249 ? 1.388 -16.701 8.058 1.00 92.94 249 ASP A O 1
ATOM 1968 N N . LEU A 1 250 ? 0.589 -15.711 9.908 1.00 95.31 250 LEU A N 1
ATOM 1969 C CA . LEU A 1 250 ? 1.710 -16.086 10.774 1.00 95.31 250 LEU A CA 1
ATOM 1970 C C . LEU A 1 250 ? 1.988 -17.596 10.826 1.00 95.31 250 LEU A C 1
ATOM 1972 O O . LEU A 1 250 ? 3.167 -17.959 10.801 1.00 95.31 250 LEU A O 1
ATOM 1976 N N . PRO A 1 251 ? 0.987 -18.501 10.884 1.00 95.81 251 PRO A N 1
ATOM 1977 C CA . PRO A 1 251 ? 1.248 -19.940 10.864 1.00 95.81 251 PRO A CA 1
ATOM 1978 C C . PRO A 1 251 ? 2.008 -20.384 9.609 1.00 95.81 251 PRO A C 1
ATOM 1980 O O . PRO A 1 251 ? 2.988 -21.124 9.714 1.00 95.81 251 PRO A O 1
ATOM 1983 N N . THR A 1 252 ? 1.616 -19.879 8.437 1.00 95.12 252 THR A N 1
ATOM 1984 C CA . THR A 1 252 ? 2.266 -20.201 7.160 1.00 95.12 252 THR A CA 1
ATOM 1985 C C . THR A 1 252 ? 3.681 -19.634 7.107 1.00 95.12 252 THR A C 1
ATOM 1987 O O . THR A 1 252 ? 4.611 -20.330 6.706 1.00 95.12 252 THR A O 1
ATOM 1990 N N . ILE A 1 253 ? 3.888 -18.400 7.578 1.00 97.06 253 ILE A N 1
ATOM 1991 C CA . ILE A 1 253 ? 5.224 -17.787 7.617 1.00 97.06 253 ILE A CA 1
ATOM 1992 C C . ILE A 1 253 ? 6.151 -18.542 8.584 1.00 97.06 253 ILE A C 1
ATOM 1994 O O . ILE A 1 253 ? 7.317 -18.765 8.262 1.00 97.06 253 ILE A O 1
ATOM 1998 N N . ARG A 1 254 ? 5.648 -19.000 9.740 1.00 97.06 254 ARG A N 1
ATOM 1999 C CA . ARG A 1 254 ? 6.418 -19.856 10.662 1.00 97.06 254 ARG A CA 1
ATOM 2000 C C . ARG A 1 254 ? 6.806 -21.178 10.012 1.00 97.06 254 ARG A C 1
ATOM 2002 O O . ARG A 1 254 ? 7.945 -21.597 10.146 1.00 97.06 254 ARG A O 1
ATOM 2009 N N . ALA A 1 255 ? 5.907 -21.816 9.264 1.00 96.56 255 ALA A N 1
ATOM 2010 C CA . ALA A 1 255 ? 6.237 -23.056 8.562 1.00 96.56 255 ALA A CA 1
ATOM 2011 C C . ALA A 1 255 ? 7.392 -22.872 7.554 1.00 96.56 255 ALA A C 1
ATOM 2013 O O . ALA A 1 255 ? 8.223 -23.769 7.396 1.00 96.56 255 ALA A O 1
ATOM 2014 N N . LYS A 1 256 ? 7.508 -21.688 6.928 1.00 97.19 256 LYS A N 1
ATOM 2015 C CA . LYS A 1 256 ? 8.614 -21.371 6.008 1.00 97.19 256 LYS A CA 1
ATOM 2016 C C . LYS A 1 256 ? 9.984 -21.415 6.694 1.00 97.19 256 LYS A C 1
ATOM 2018 O O . LYS A 1 256 ? 10.957 -21.733 6.020 1.00 97.19 256 LYS A O 1
ATOM 2023 N N . THR A 1 257 ? 10.104 -21.174 8.006 1.00 95.44 257 THR A N 1
ATOM 2024 C CA . THR A 1 257 ? 11.419 -21.165 8.687 1.00 95.44 257 THR A CA 1
ATOM 2025 C C . THR A 1 257 ? 12.079 -22.538 8.769 1.00 95.44 257 THR A C 1
ATOM 2027 O O . THR A 1 257 ? 13.298 -22.619 8.904 1.00 95.44 257 THR A O 1
ATOM 2030 N N . GLU A 1 258 ? 11.295 -23.609 8.655 1.00 95.56 258 GLU A N 1
ATOM 2031 C CA . GLU A 1 258 ? 11.784 -24.992 8.635 1.00 95.56 258 GLU A CA 1
ATOM 2032 C C . GLU A 1 258 ? 11.993 -25.513 7.205 1.00 95.56 258 GLU A C 1
ATOM 2034 O O . GLU A 1 258 ? 12.689 -26.504 6.984 1.00 95.56 258 GLU A O 1
ATOM 2039 N N . HIS A 1 259 ? 11.451 -24.822 6.203 1.00 97.38 259 HIS A N 1
ATOM 2040 C CA . HIS A 1 259 ? 11.495 -25.270 4.819 1.00 97.38 259 HIS A CA 1
ATOM 2041 C C . HIS A 1 259 ? 12.896 -25.068 4.192 1.00 97.38 259 HIS A C 1
ATOM 2043 O O . HIS A 1 259 ? 13.451 -23.967 4.288 1.00 97.38 259 HIS A O 1
ATOM 2049 N N . PRO A 1 260 ? 13.483 -26.077 3.504 1.00 96.50 260 PRO A N 1
ATOM 2050 C CA . PRO A 1 260 ? 14.857 -26.013 2.987 1.00 96.50 260 PRO A CA 1
ATOM 2051 C C . PRO A 1 260 ? 15.153 -24.788 2.111 1.00 96.50 260 PRO A C 1
ATOM 2053 O O . PRO A 1 260 ? 16.213 -24.177 2.248 1.00 96.50 260 PRO A O 1
ATOM 2056 N N . GLN A 1 261 ? 14.197 -24.392 1.262 1.00 95.50 261 GLN A N 1
ATOM 2057 C CA . GLN A 1 261 ? 14.312 -23.232 0.366 1.00 95.50 261 GLN A CA 1
ATOM 2058 C C . GLN A 1 261 ? 14.591 -21.921 1.120 1.00 95.50 261 GLN A C 1
ATOM 2060 O O . GLN A 1 261 ? 15.321 -21.064 0.628 1.00 95.50 261 GLN A O 1
ATOM 2065 N N . PHE A 1 262 ? 14.055 -21.774 2.332 1.00 97.62 262 PHE A N 1
ATOM 2066 C CA . PHE A 1 262 ? 14.109 -20.527 3.092 1.00 97.62 262 PHE A CA 1
ATOM 2067 C C . PHE A 1 262 ? 15.182 -20.527 4.186 1.00 97.62 262 PHE A C 1
ATOM 2069 O O . PHE A 1 262 ? 15.384 -19.502 4.835 1.00 97.62 262 PHE A O 1
ATOM 2076 N N . GLN A 1 263 ? 15.937 -21.618 4.367 1.00 97.00 263 GLN A N 1
ATOM 2077 C CA . GLN A 1 263 ? 16.967 -21.719 5.413 1.00 97.00 263 GLN A CA 1
ATOM 2078 C C . GLN A 1 263 ? 18.032 -20.620 5.313 1.00 97.00 263 GLN A C 1
ATOM 2080 O O . GLN A 1 263 ? 18.487 -20.085 6.325 1.00 97.00 263 GLN A O 1
ATOM 2085 N N . ARG A 1 264 ? 18.402 -20.222 4.089 1.00 95.69 264 ARG A N 1
ATOM 2086 C CA . ARG A 1 264 ? 19.322 -19.098 3.866 1.00 95.69 264 ARG A CA 1
ATOM 2087 C C . ARG A 1 264 ? 18.727 -17.782 4.377 1.00 95.69 264 ARG A C 1
ATOM 2089 O O . ARG A 1 264 ? 19.398 -17.065 5.120 1.00 95.69 264 ARG A O 1
ATOM 2096 N N . ALA A 1 265 ? 17.498 -17.468 3.967 1.00 97.50 265 ALA A N 1
ATOM 2097 C CA . ALA A 1 265 ? 16.795 -16.251 4.364 1.00 97.50 265 ALA A CA 1
ATOM 2098 C C . ALA A 1 265 ? 16.601 -16.212 5.887 1.00 97.50 265 ALA A C 1
ATOM 2100 O O . ALA A 1 265 ? 16.955 -15.230 6.538 1.00 97.50 265 ALA A O 1
ATOM 2101 N N . TRP A 1 266 ? 16.147 -17.324 6.467 1.00 97.62 266 TRP A N 1
ATOM 2102 C CA . TRP A 1 266 ? 15.928 -17.455 7.901 1.00 97.62 266 TRP A CA 1
ATOM 2103 C C . TRP A 1 266 ? 17.210 -17.290 8.719 1.00 97.62 266 TRP A C 1
ATOM 2105 O O . TRP A 1 266 ? 17.227 -16.542 9.699 1.00 97.62 266 TRP A O 1
ATOM 2115 N N . LYS A 1 267 ? 18.322 -17.897 8.283 1.00 97.69 267 LYS A N 1
ATOM 2116 C CA . LYS A 1 267 ? 19.628 -17.713 8.927 1.00 97.69 267 LYS A CA 1
ATOM 2117 C C . LYS A 1 267 ? 20.041 -16.239 8.954 1.00 97.69 267 LYS A C 1
ATOM 2119 O O . LYS A 1 267 ? 20.427 -15.741 10.010 1.00 97.69 267 LYS A O 1
ATOM 2124 N N . LEU A 1 268 ? 19.928 -15.542 7.818 1.00 97.88 268 LEU A N 1
ATOM 2125 C CA . LEU A 1 268 ? 20.269 -14.119 7.720 1.00 97.88 268 LEU A CA 1
ATOM 2126 C C . LEU A 1 268 ? 19.414 -13.260 8.650 1.00 97.88 268 LEU A C 1
ATOM 2128 O O . LEU A 1 268 ? 19.938 -12.337 9.267 1.00 97.88 268 LEU A O 1
ATOM 2132 N N . VAL A 1 269 ? 18.119 -13.554 8.761 1.00 97.94 269 VAL A N 1
ATOM 2133 C CA . VAL A 1 269 ? 17.209 -12.846 9.669 1.00 97.94 269 VAL A CA 1
ATOM 2134 C C . VAL A 1 269 ? 17.596 -13.085 11.129 1.00 97.94 269 VAL A C 1
ATOM 2136 O O . VAL A 1 269 ? 17.765 -12.122 11.875 1.00 97.94 269 VAL A O 1
ATOM 2139 N N . ARG A 1 270 ? 17.809 -14.344 11.526 1.00 96.44 270 ARG A N 1
ATOM 2140 C CA . ARG A 1 270 ? 18.125 -14.728 12.911 1.00 96.44 270 ARG A CA 1
ATOM 2141 C C . ARG A 1 270 ? 19.460 -14.166 13.405 1.00 96.44 270 ARG A C 1
ATOM 2143 O O . ARG A 1 270 ? 19.588 -13.819 14.574 1.00 96.44 270 ARG A O 1
ATOM 2150 N N . GLU A 1 271 ? 20.460 -14.091 12.530 1.00 96.56 271 GLU A N 1
ATOM 2151 C CA . GLU A 1 271 ? 21.804 -13.592 12.862 1.00 96.56 271 GLU A CA 1
ATOM 2152 C C . GLU A 1 271 ? 21.920 -12.059 12.740 1.00 96.56 271 GLU A C 1
ATOM 2154 O O . GLU A 1 271 ? 22.933 -11.467 13.119 1.00 96.56 271 GLU A O 1
ATOM 2159 N N . SER A 1 272 ? 20.885 -11.394 12.220 1.00 96.56 272 SER A N 1
ATOM 2160 C CA . SER A 1 272 ? 20.884 -9.954 11.979 1.00 96.56 272 SER A CA 1
ATOM 2161 C C . SER A 1 272 ? 20.609 -9.146 13.245 1.00 96.56 272 SER A C 1
ATOM 2163 O O . SER A 1 272 ? 19.696 -9.415 14.022 1.00 96.56 272 SER A O 1
ATOM 2165 N N . ASN A 1 273 ? 21.354 -8.051 13.396 1.00 93.69 273 ASN A N 1
ATOM 2166 C CA . ASN A 1 273 ? 21.092 -7.030 14.410 1.00 93.69 273 ASN A CA 1
ATOM 2167 C C . ASN A 1 273 ? 20.191 -5.889 13.910 1.00 93.69 273 ASN A C 1
ATOM 2169 O O . ASN A 1 273 ? 19.986 -4.929 14.654 1.00 93.69 273 ASN A O 1
ATOM 2173 N N . SER A 1 274 ? 19.665 -5.980 12.680 1.00 95.69 274 SER A N 1
ATOM 2174 C CA . SER A 1 274 ? 18.721 -4.993 12.144 1.00 95.69 274 SER A CA 1
ATOM 2175 C C . SER A 1 274 ? 17.474 -4.902 13.023 1.00 95.69 274 SER A C 1
ATOM 2177 O O . SER A 1 274 ? 16.931 -5.907 13.492 1.00 95.69 274 SER A O 1
ATOM 2179 N N . THR A 1 275 ? 17.005 -3.672 13.204 1.00 97.06 275 THR A N 1
ATOM 2180 C CA . THR A 1 275 ? 15.771 -3.331 13.906 1.00 97.06 275 THR A CA 1
ATOM 2181 C C . THR A 1 275 ? 14.572 -4.111 13.358 1.00 97.06 275 THR A C 1
ATOM 2183 O O . THR A 1 275 ? 13.819 -4.692 14.138 1.00 97.06 275 THR A O 1
ATOM 2186 N N . VAL A 1 276 ? 14.439 -4.203 12.030 1.00 98.00 276 VAL A N 1
ATOM 2187 C CA . VAL A 1 276 ? 13.332 -4.916 11.369 1.00 98.00 276 VAL A CA 1
ATOM 2188 C C . VAL A 1 276 ? 13.412 -6.415 11.623 1.00 98.00 276 VAL A C 1
ATOM 2190 O O . VAL A 1 276 ? 12.409 -7.034 11.959 1.00 98.00 276 VAL A O 1
ATOM 2193 N N . CYS A 1 277 ? 14.610 -7.002 11.529 1.00 98.38 277 CYS A N 1
ATOM 2194 C CA . CYS A 1 277 ? 14.796 -8.430 11.799 1.00 98.38 277 CYS A CA 1
ATOM 2195 C C . CYS A 1 277 ? 14.414 -8.775 13.244 1.00 98.38 277 CYS A C 1
ATOM 2197 O O . CYS A 1 277 ? 13.757 -9.781 13.473 1.00 98.38 277 CYS A O 1
ATOM 2199 N N . ARG A 1 278 ? 14.747 -7.923 14.223 1.00 98.44 278 ARG A N 1
ATOM 2200 C CA . ARG A 1 278 ? 14.362 -8.134 15.630 1.00 98.44 278 ARG A CA 1
ATOM 2201 C C . ARG A 1 278 ? 12.855 -8.019 15.864 1.00 98.44 278 ARG A C 1
ATOM 2203 O O . ARG A 1 278 ? 12.309 -8.823 16.614 1.00 98.44 278 ARG A O 1
ATOM 2210 N N . ALA A 1 279 ? 12.193 -7.055 15.225 1.00 98.62 279 ALA A N 1
ATOM 2211 C CA . ALA A 1 279 ? 10.735 -6.949 15.271 1.00 98.62 279 ALA A CA 1
ATOM 2212 C C . ALA A 1 279 ? 10.073 -8.182 14.637 1.00 98.62 279 ALA A C 1
ATOM 2214 O O . ALA A 1 279 ? 9.152 -8.756 15.208 1.00 98.62 279 ALA A O 1
ATOM 2215 N N . PHE A 1 280 ? 10.608 -8.653 13.509 1.00 98.50 280 PHE A N 1
ATOM 2216 C CA . PHE A 1 280 ? 10.145 -9.872 12.854 1.00 98.50 280 PHE A CA 1
ATOM 2217 C C . PHE A 1 280 ? 10.371 -11.130 13.707 1.00 98.50 280 PHE A C 1
ATOM 2219 O O . PHE A 1 280 ? 9.511 -12.005 13.756 1.00 98.50 280 PHE A O 1
ATOM 2226 N N . MET A 1 281 ? 11.494 -11.216 14.432 1.00 97.88 281 MET A N 1
ATOM 2227 C CA . MET A 1 281 ? 11.724 -12.296 15.396 1.00 97.88 281 MET A CA 1
ATOM 2228 C C . MET A 1 281 ? 10.638 -12.305 16.474 1.00 97.88 281 MET A C 1
ATOM 2230 O O . MET A 1 281 ? 10.051 -13.355 16.704 1.00 97.88 281 MET A O 1
ATOM 2234 N N . TYR A 1 282 ? 10.316 -11.154 17.078 1.00 98.12 282 TYR A N 1
ATOM 2235 C CA . TYR A 1 282 ? 9.205 -11.060 18.033 1.00 98.12 282 TYR A CA 1
ATOM 2236 C C . TYR A 1 282 ? 7.879 -11.504 17.410 1.00 98.12 282 TYR A C 1
ATOM 2238 O O . TYR A 1 282 ? 7.173 -12.319 17.999 1.00 98.12 282 TYR A O 1
ATOM 2246 N N . LEU A 1 283 ? 7.580 -11.027 16.201 1.00 96.44 283 LEU A N 1
ATOM 2247 C CA . LEU A 1 283 ? 6.361 -11.372 15.479 1.00 96.44 283 LEU A CA 1
ATOM 2248 C C . LEU A 1 283 ? 6.202 -12.893 15.297 1.00 96.44 283 LEU A C 1
ATOM 2250 O O . LEU A 1 283 ? 5.125 -13.451 15.521 1.00 96.44 283 LEU A O 1
ATOM 2254 N N . LEU A 1 284 ? 7.278 -13.584 14.914 1.00 95.69 284 LEU A N 1
ATOM 2255 C CA . LEU A 1 284 ? 7.233 -15.025 14.677 1.00 95.69 284 LEU A CA 1
ATOM 2256 C C . LEU A 1 284 ? 7.321 -15.856 15.955 1.00 95.69 284 LEU A C 1
ATOM 2258 O O . LEU A 1 284 ? 6.617 -16.858 16.049 1.00 95.69 284 LEU A O 1
ATOM 2262 N N . THR A 1 285 ? 8.157 -15.489 16.923 1.00 94.19 285 THR A N 1
ATOM 2263 C CA . THR A 1 285 ? 8.479 -16.365 18.065 1.00 94.19 285 THR A CA 1
ATOM 2264 C C . THR A 1 285 ? 7.821 -15.948 19.376 1.00 94.19 285 THR A C 1
ATOM 2266 O O . THR A 1 285 ? 7.798 -16.737 20.317 1.00 94.19 285 THR A O 1
ATOM 2269 N N . GLY A 1 286 ? 7.299 -14.723 19.464 1.00 95.19 286 GLY A N 1
ATOM 2270 C CA . GLY A 1 286 ? 6.837 -14.130 20.718 1.00 95.19 286 GLY A CA 1
ATOM 2271 C C . GLY A 1 286 ? 7.970 -13.690 21.655 1.00 95.19 286 GLY A C 1
ATOM 2272 O O . GLY A 1 286 ? 7.699 -13.368 22.811 1.00 95.19 286 GLY A O 1
ATOM 2273 N N . ASP A 1 287 ? 9.228 -13.657 21.193 1.00 95.69 287 ASP A N 1
ATOM 2274 C CA . ASP A 1 287 ? 10.380 -13.200 21.986 1.00 95.69 287 ASP A CA 1
ATOM 2275 C C . ASP A 1 287 ? 10.274 -11.701 22.319 1.00 95.69 287 ASP A C 1
ATOM 2277 O O . ASP A 1 287 ? 10.687 -10.819 21.554 1.00 95.69 287 ASP A O 1
ATOM 2281 N N . GLY A 1 288 ? 9.706 -11.406 23.489 1.00 97.12 288 GLY A N 1
ATOM 2282 C CA . GLY A 1 288 ? 9.518 -10.041 23.970 1.00 97.12 288 GLY A CA 1
ATOM 2283 C C . GLY A 1 288 ? 10.827 -9.265 24.144 1.00 97.12 288 GLY A C 1
ATOM 2284 O O . GLY A 1 288 ? 10.828 -8.039 24.013 1.00 97.12 288 GLY A O 1
ATOM 2285 N N . GLU A 1 289 ? 11.963 -9.931 24.383 1.00 97.56 289 GLU A N 1
ATOM 2286 C CA . GLU A 1 289 ? 13.255 -9.252 24.489 1.00 97.56 289 GLU A CA 1
ATOM 2287 C C . GLU A 1 289 ? 13.709 -8.729 23.121 1.00 97.56 289 GLU A C 1
ATOM 2289 O O . GLU A 1 289 ? 14.158 -7.579 23.020 1.00 97.56 289 GLU A O 1
ATOM 2294 N N . ALA A 1 290 ? 13.546 -9.532 22.063 1.00 97.62 290 ALA A N 1
ATOM 2295 C CA . ALA A 1 290 ? 13.805 -9.109 20.688 1.00 97.62 290 ALA A CA 1
ATOM 2296 C C . ALA A 1 290 ? 12.931 -7.906 20.298 1.00 97.62 290 ALA A C 1
ATOM 2298 O O . ALA A 1 290 ? 13.459 -6.894 19.822 1.00 97.62 290 ALA A O 1
ATOM 2299 N N . GLY A 1 291 ? 11.629 -7.961 20.597 1.00 98.44 291 GLY A N 1
ATOM 2300 C CA . GLY A 1 291 ? 10.687 -6.873 20.314 1.00 98.44 291 GLY A CA 1
ATOM 2301 C C . GLY A 1 291 ? 11.038 -5.579 21.058 1.00 98.44 291 GLY A C 1
ATOM 2302 O O . GLY A 1 291 ? 11.181 -4.516 20.449 1.00 98.44 291 GLY A O 1
ATOM 2303 N N . ARG A 1 292 ? 11.321 -5.659 22.367 1.00 98.56 292 ARG A N 1
ATOM 2304 C CA . ARG A 1 292 ? 11.770 -4.498 23.161 1.00 98.56 292 ARG A CA 1
ATOM 2305 C C . ARG A 1 292 ? 13.119 -3.946 22.688 1.00 98.56 292 ARG A C 1
ATOM 2307 O O . ARG A 1 292 ? 13.340 -2.733 22.742 1.00 98.56 292 ARG A O 1
ATOM 2314 N N . LYS A 1 293 ? 14.042 -4.798 22.222 1.00 98.38 293 LYS A N 1
ATOM 2315 C CA . LYS A 1 293 ? 15.303 -4.354 21.598 1.00 98.38 293 LYS A CA 1
ATOM 2316 C C . LYS A 1 293 ? 15.052 -3.617 20.284 1.00 98.38 293 LYS A C 1
ATOM 2318 O O . LYS A 1 293 ? 15.751 -2.636 20.043 1.00 98.38 293 LYS A O 1
ATOM 2323 N N . ALA A 1 294 ? 14.093 -4.057 19.467 1.00 98.69 294 ALA A N 1
ATOM 2324 C CA . ALA A 1 294 ? 13.713 -3.372 18.231 1.00 98.69 294 ALA A CA 1
ATOM 2325 C C . ALA A 1 294 ? 13.174 -1.962 18.524 1.00 98.69 294 ALA A C 1
ATOM 2327 O O . ALA A 1 294 ? 13.720 -0.989 18.008 1.00 98.69 294 ALA A O 1
ATOM 2328 N N . ILE A 1 295 ? 12.215 -1.841 19.451 1.00 98.81 295 ILE A N 1
ATOM 2329 C CA . ILE A 1 295 ? 11.629 -0.559 19.889 1.00 98.81 295 ILE A CA 1
ATOM 2330 C C . ILE A 1 295 ? 12.724 0.427 20.329 1.00 98.81 295 ILE A C 1
ATOM 2332 O O . ILE A 1 295 ? 12.858 1.521 19.776 1.00 98.81 295 ILE A O 1
ATOM 2336 N N . ARG A 1 296 ? 13.587 0.016 21.271 1.00 98.50 296 ARG A N 1
ATOM 2337 C CA . ARG A 1 296 ? 14.671 0.873 21.789 1.00 98.50 296 ARG A CA 1
ATOM 2338 C C . ARG A 1 296 ? 15.742 1.200 20.752 1.00 98.50 296 ARG A C 1
ATOM 2340 O O . ARG A 1 296 ? 16.424 2.217 20.871 1.00 98.50 296 ARG A O 1
ATOM 2347 N N . GLN A 1 297 ? 16.001 0.304 19.802 1.00 98.31 297 GLN A N 1
ATOM 2348 C CA . GLN A 1 297 ? 16.971 0.557 18.738 1.00 98.31 297 GLN A CA 1
ATOM 2349 C C . GLN A 1 297 ? 16.423 1.608 17.774 1.00 98.31 297 GLN A C 1
ATOM 2351 O O . GLN A 1 297 ? 17.097 2.611 17.555 1.00 98.31 297 GLN A O 1
ATOM 2356 N N . TRP A 1 298 ? 15.176 1.455 17.325 1.00 98.44 298 TRP A N 1
ATOM 2357 C CA . TRP A 1 298 ? 14.531 2.426 16.447 1.00 98.44 298 TRP A CA 1
ATOM 2358 C C . TRP A 1 298 ? 14.481 3.832 17.062 1.00 98.44 298 TRP A C 1
ATOM 2360 O O . TRP A 1 298 ? 14.924 4.796 16.442 1.00 98.44 298 TRP A O 1
ATOM 2370 N N . GLN A 1 299 ? 14.054 3.950 18.326 1.00 97.94 299 GLN A N 1
ATOM 2371 C CA . GLN A 1 299 ? 14.004 5.237 19.037 1.00 97.94 299 GLN A CA 1
ATOM 2372 C C . GLN A 1 299 ? 15.378 5.913 19.178 1.00 97.94 299 GLN A C 1
ATOM 2374 O O . GLN A 1 299 ? 15.469 7.141 19.251 1.00 97.94 299 GLN A O 1
ATOM 2379 N N . ARG A 1 300 ? 16.464 5.132 19.244 1.00 97.50 300 ARG A N 1
ATOM 2380 C CA . ARG A 1 300 ? 17.830 5.674 19.248 1.00 97.50 300 ARG A CA 1
ATOM 2381 C C . ARG A 1 300 ? 18.257 6.098 17.850 1.00 97.50 300 ARG A C 1
ATOM 2383 O O . ARG A 1 300 ? 18.813 7.183 17.700 1.00 97.50 300 ARG A O 1
ATOM 2390 N N . ASP A 1 301 ? 17.980 5.280 16.843 1.00 97.12 301 ASP A N 1
ATOM 2391 C CA . ASP A 1 301 ? 18.394 5.544 15.466 1.00 97.12 301 ASP A CA 1
ATOM 2392 C C . ASP A 1 301 ? 17.670 6.757 14.880 1.00 97.12 301 ASP A C 1
ATOM 2394 O O . ASP A 1 301 ? 18.313 7.610 14.269 1.00 97.12 301 ASP A O 1
ATOM 2398 N N . VAL A 1 302 ? 16.376 6.926 15.165 1.00 96.44 302 VAL A N 1
ATOM 2399 C CA . VAL A 1 302 ? 15.625 8.104 14.715 1.00 96.44 302 VAL A CA 1
ATOM 2400 C C . VAL A 1 302 ? 16.167 9.412 15.289 1.00 96.44 302 VAL A C 1
ATOM 2402 O O . VAL A 1 302 ? 16.076 10.442 14.634 1.00 96.44 302 VAL A O 1
ATOM 2405 N N . LYS A 1 303 ? 16.768 9.385 16.487 1.00 95.19 303 LYS A N 1
ATOM 2406 C CA . LYS A 1 303 ? 17.462 10.541 17.081 1.00 95.19 303 LYS A CA 1
ATOM 2407 C C . LYS A 1 303 ? 18.860 10.719 16.496 1.00 95.19 303 LYS A C 1
ATOM 2409 O O . LYS A 1 303 ? 19.275 11.835 16.210 1.00 95.19 303 LYS A O 1
ATOM 2414 N N . ARG A 1 304 ? 19.587 9.618 16.302 1.00 96.44 304 ARG A N 1
ATOM 2415 C CA . ARG A 1 304 ? 20.958 9.622 15.778 1.00 96.44 304 ARG A CA 1
ATOM 2416 C C . ARG A 1 304 ? 21.041 10.155 14.348 1.00 96.44 304 ARG A C 1
ATOM 2418 O O . ARG A 1 304 ? 22.015 10.821 14.015 1.00 96.44 304 ARG A O 1
ATOM 2425 N N . TYR A 1 305 ? 20.054 9.837 13.515 1.00 94.00 305 TYR A N 1
ATOM 2426 C CA . TYR A 1 305 ? 20.089 10.094 12.075 1.00 94.00 305 TYR A CA 1
ATOM 2427 C C . TYR A 1 305 ? 19.178 11.249 11.626 1.00 94.00 305 TYR A C 1
ATOM 2429 O O . TYR A 1 305 ? 18.897 11.350 10.439 1.00 94.00 305 TYR A O 1
ATOM 2437 N N . GLN A 1 306 ? 18.752 12.150 12.524 1.00 88.56 306 GLN A N 1
ATOM 2438 C CA . GLN A 1 306 ? 17.814 13.247 12.202 1.00 88.56 306 GLN A CA 1
ATOM 2439 C C . GLN A 1 306 ? 18.245 14.160 11.037 1.00 88.56 306 GLN A C 1
ATOM 2441 O O . GLN A 1 306 ? 17.390 14.790 10.427 1.00 88.56 306 GLN A O 1
ATOM 2446 N N . GLY A 1 307 ? 19.543 14.241 10.724 1.00 89.56 307 GLY A N 1
ATOM 2447 C CA . GLY A 1 307 ? 20.068 15.022 9.594 1.00 89.56 307 GLY A CA 1
ATOM 2448 C C . GLY A 1 307 ? 20.314 14.230 8.303 1.00 89.56 307 GLY A C 1
ATOM 2449 O O . GLY A 1 307 ? 20.710 14.818 7.302 1.00 89.56 307 GLY A O 1
ATOM 2450 N N . ASP A 1 308 ? 20.123 12.909 8.308 1.00 94.50 308 ASP A N 1
ATOM 2451 C CA . ASP A 1 308 ? 20.340 12.044 7.144 1.00 94.50 308 ASP A CA 1
ATOM 2452 C C . ASP A 1 308 ? 18.994 11.776 6.458 1.00 94.50 308 ASP A C 1
ATOM 2454 O O . ASP A 1 308 ? 18.292 10.815 6.778 1.00 94.50 308 ASP A O 1
ATOM 2458 N N . MET A 1 309 ? 18.621 12.656 5.523 1.00 89.62 309 MET A N 1
ATOM 2459 C CA . MET A 1 309 ? 17.339 12.590 4.807 1.00 89.62 309 MET A CA 1
ATOM 2460 C C . MET A 1 309 ? 17.133 11.253 4.086 1.00 89.62 309 MET A C 1
ATOM 2462 O O . MET A 1 309 ? 16.008 10.751 4.011 1.00 89.62 309 MET A O 1
ATOM 2466 N N . ASP A 1 310 ? 18.219 10.643 3.608 1.00 92.00 310 ASP A N 1
ATOM 2467 C CA . ASP A 1 310 ? 18.160 9.359 2.924 1.00 92.00 310 ASP A CA 1
ATOM 2468 C C . ASP A 1 310 ? 17.689 8.266 3.873 1.00 92.00 310 ASP A C 1
ATOM 2470 O O . ASP A 1 310 ? 16.729 7.547 3.573 1.00 92.00 310 ASP A O 1
ATOM 2474 N N . ARG A 1 311 ? 18.326 8.191 5.046 1.00 94.38 311 ARG A N 1
ATOM 2475 C CA . ARG A 1 311 ? 17.968 7.241 6.104 1.00 94.38 311 ARG A CA 1
ATOM 2476 C C . ARG A 1 311 ? 16.652 7.566 6.780 1.00 94.38 311 ARG A C 1
ATOM 2478 O O . ARG A 1 311 ? 16.013 6.636 7.258 1.00 94.38 311 ARG A O 1
ATOM 2485 N N . MET A 1 312 ? 16.259 8.834 6.861 1.00 94.75 312 MET A N 1
ATOM 2486 C CA . MET A 1 312 ? 15.003 9.231 7.496 1.00 94.75 312 MET A CA 1
ATOM 2487 C C . MET A 1 312 ? 13.803 8.695 6.722 1.00 94.75 312 MET A C 1
ATOM 2489 O O . MET A 1 312 ? 12.965 8.021 7.319 1.00 94.75 312 MET A O 1
ATOM 2493 N N . GLY A 1 313 ? 13.756 8.894 5.403 1.00 94.88 313 GLY A N 1
ATOM 2494 C CA . GLY A 1 313 ? 12.608 8.406 4.641 1.00 94.88 313 GLY A CA 1
ATOM 2495 C C . GLY A 1 313 ? 12.702 8.369 3.125 1.00 94.88 313 GLY A C 1
ATOM 2496 O O . GLY A 1 313 ? 11.705 8.043 2.489 1.00 94.88 313 GLY A O 1
ATOM 2497 N N . ARG A 1 314 ? 13.868 8.615 2.515 1.00 95.69 314 ARG A N 1
ATOM 2498 C CA . ARG A 1 314 ? 13.983 8.522 1.053 1.00 95.69 314 ARG A CA 1
ATOM 2499 C C . ARG A 1 314 ? 14.151 7.087 0.555 1.00 95.69 314 ARG A C 1
ATOM 2501 O O . ARG A 1 314 ? 13.378 6.641 -0.284 1.00 95.69 314 ARG A O 1
ATOM 2508 N N . VAL A 1 315 ? 15.165 6.361 1.026 1.00 95.50 315 VAL A N 1
ATOM 2509 C CA . VAL A 1 3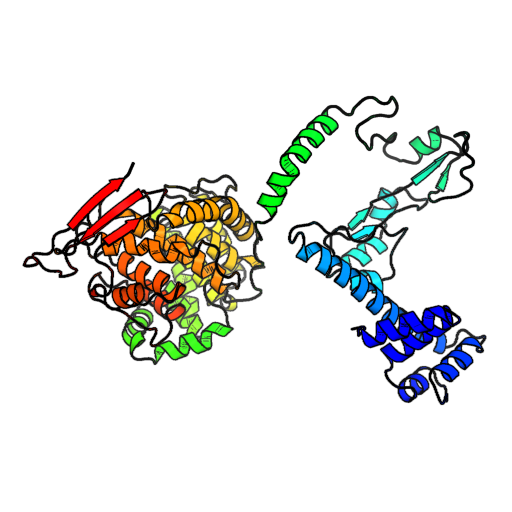15 ? 15.525 5.053 0.438 1.00 95.50 315 VAL A CA 1
ATOM 2510 C C . VAL A 1 315 ? 14.630 3.924 0.949 1.00 95.50 315 VAL A C 1
ATOM 2512 O O . VAL A 1 315 ? 13.956 4.061 1.967 1.00 95.50 315 VAL A O 1
ATOM 2515 N N . PHE A 1 316 ? 14.599 2.780 0.269 1.00 96.19 316 PHE A N 1
ATOM 2516 C CA . PHE A 1 316 ? 13.870 1.611 0.769 1.00 96.19 316 PHE A CA 1
ATOM 2517 C C . PHE A 1 316 ? 14.460 1.122 2.099 1.00 96.19 316 PHE A C 1
ATOM 2519 O O . PHE A 1 316 ? 15.677 1.062 2.253 1.00 96.19 316 PHE A O 1
ATOM 2526 N N . GLY A 1 317 ? 13.596 0.780 3.058 1.00 95.56 317 GLY A N 1
ATOM 2527 C CA . GLY A 1 317 ? 14.034 0.376 4.402 1.00 95.56 317 GLY A CA 1
ATOM 2528 C C . GLY A 1 317 ? 14.534 1.541 5.264 1.00 95.56 317 GLY A C 1
ATOM 2529 O O . GLY A 1 317 ? 15.261 1.325 6.228 1.00 95.56 317 GLY A O 1
ATOM 2530 N N . ASN A 1 318 ? 14.160 2.775 4.920 1.00 96.88 318 ASN A N 1
ATOM 2531 C CA . ASN A 1 318 ? 14.396 3.964 5.736 1.00 96.88 318 ASN A CA 1
ATOM 2532 C C . ASN A 1 318 ? 13.732 3.887 7.127 1.00 96.88 318 ASN A C 1
ATOM 2534 O O . ASN A 1 318 ? 12.879 3.041 7.384 1.00 96.88 318 ASN A O 1
ATOM 2538 N N . LEU A 1 319 ? 14.085 4.801 8.026 1.00 97.88 319 LEU A N 1
ATOM 2539 C CA . LEU A 1 319 ? 13.618 4.798 9.409 1.00 97.88 319 LEU A CA 1
ATOM 2540 C C . LEU A 1 319 ? 12.116 5.046 9.554 1.00 97.88 319 LEU A C 1
ATOM 2542 O O . LEU A 1 319 ? 11.535 4.518 10.499 1.00 97.88 319 LEU A O 1
ATOM 2546 N N . MET A 1 320 ? 11.461 5.743 8.626 1.00 97.81 320 MET A N 1
ATOM 2547 C CA . MET A 1 320 ? 9.999 5.809 8.605 1.00 97.81 320 MET A CA 1
ATOM 2548 C C . MET A 1 320 ? 9.377 4.431 8.344 1.00 97.81 320 MET A C 1
ATOM 2550 O O . MET A 1 320 ? 8.508 3.987 9.092 1.00 97.81 320 MET A O 1
ATOM 2554 N N . HIS A 1 321 ? 9.891 3.719 7.337 1.00 98.56 321 HIS A N 1
ATOM 2555 C CA . HIS A 1 321 ? 9.470 2.366 6.992 1.00 98.56 321 HIS A CA 1
ATOM 2556 C C . HIS A 1 321 ? 9.705 1.404 8.156 1.00 98.56 321 HIS A C 1
ATOM 2558 O O . HIS A 1 321 ? 8.798 0.693 8.576 1.00 98.56 321 HIS A O 1
ATOM 2564 N N . GLN A 1 322 ? 10.918 1.412 8.716 1.00 98.62 322 GLN A N 1
ATOM 2565 C CA . GLN A 1 322 ? 11.261 0.582 9.870 1.00 98.62 322 GLN A CA 1
ATOM 2566 C C . GLN A 1 322 ? 10.379 0.914 11.075 1.00 98.62 322 GLN A C 1
ATOM 2568 O O . GLN A 1 322 ? 10.001 0.010 11.811 1.00 98.62 322 GLN A O 1
ATOM 2573 N N . GLY A 1 323 ? 10.038 2.190 11.266 1.00 98.62 323 GLY A N 1
ATOM 2574 C CA . GLY A 1 323 ? 9.163 2.642 12.342 1.00 98.62 323 GLY A CA 1
ATOM 2575 C C . GLY A 1 323 ? 7.765 2.063 12.216 1.00 98.62 323 GLY A C 1
ATOM 2576 O O . GLY A 1 323 ? 7.258 1.534 13.197 1.00 98.62 323 GLY A O 1
ATOM 2577 N N . ALA A 1 324 ? 7.197 2.068 11.007 1.00 98.81 324 ALA A N 1
ATOM 2578 C CA . ALA A 1 324 ? 5.916 1.427 10.722 1.00 98.81 324 ALA A CA 1
ATOM 2579 C C . ALA A 1 324 ? 5.930 -0.072 11.066 1.00 98.81 324 ALA A C 1
ATOM 2581 O O . ALA A 1 324 ? 5.053 -0.548 11.782 1.00 98.81 324 ALA A O 1
ATOM 2582 N N . LEU A 1 325 ? 6.962 -0.796 10.614 1.00 98.81 325 LEU A N 1
ATOM 2583 C CA . LEU A 1 325 ? 7.120 -2.231 10.879 1.00 98.81 325 LEU A CA 1
ATOM 2584 C C . LEU A 1 325 ? 7.265 -2.527 12.375 1.00 98.81 325 LEU A C 1
ATOM 2586 O O . LEU A 1 325 ? 6.610 -3.417 12.902 1.00 98.81 325 LEU A O 1
ATOM 2590 N N . VAL A 1 326 ? 8.124 -1.783 13.076 1.00 98.81 326 VAL A N 1
ATOM 2591 C CA . VAL A 1 326 ? 8.361 -1.977 14.513 1.00 98.81 326 VAL A CA 1
ATOM 2592 C C . VAL A 1 326 ? 7.122 -1.617 15.321 1.00 98.81 326 VAL A C 1
ATOM 2594 O O . VAL A 1 326 ? 6.803 -2.337 16.261 1.00 98.81 326 VAL A O 1
ATOM 2597 N N . TYR A 1 327 ? 6.436 -0.527 14.973 1.00 98.88 327 TYR A N 1
ATOM 2598 C CA . TYR A 1 327 ? 5.225 -0.101 15.665 1.00 98.88 327 TYR A CA 1
ATOM 2599 C C . TYR A 1 327 ? 4.138 -1.165 15.562 1.00 98.88 327 TYR A C 1
ATOM 2601 O O . TYR A 1 327 ? 3.610 -1.608 16.574 1.00 98.88 327 TYR A O 1
ATOM 2609 N N . ASP A 1 328 ? 3.856 -1.610 14.338 1.00 98.81 328 ASP A N 1
ATOM 2610 C CA . ASP A 1 328 ? 2.794 -2.567 14.054 1.00 98.81 328 ASP A CA 1
ATOM 2611 C C . ASP A 1 328 ? 3.106 -3.964 14.606 1.00 98.81 328 ASP A C 1
ATOM 2613 O O . ASP A 1 328 ? 2.297 -4.560 15.316 1.00 98.81 328 ASP A O 1
ATOM 2617 N N . TRP A 1 329 ? 4.304 -4.488 14.339 1.00 98.75 329 TRP A N 1
ATOM 2618 C CA . TRP A 1 329 ? 4.656 -5.857 14.723 1.00 98.75 329 TRP A CA 1
ATOM 2619 C C . TRP A 1 329 ? 4.937 -6.002 16.218 1.00 98.75 329 TRP A C 1
ATOM 2621 O O . TRP A 1 329 ? 4.741 -7.084 16.767 1.00 98.75 329 TRP A O 1
ATOM 2631 N N . CYS A 1 330 ? 5.382 -4.933 16.886 1.00 98.75 330 CYS A N 1
ATOM 2632 C CA . CYS A 1 330 ? 5.626 -4.914 18.328 1.00 98.75 330 CYS A CA 1
ATOM 2633 C C . CYS A 1 330 ? 4.539 -4.163 19.112 1.00 98.75 330 CYS A C 1
ATOM 2635 O O . CYS A 1 330 ? 4.788 -3.814 20.267 1.00 98.75 330 CYS A O 1
ATOM 2637 N N . TYR A 1 331 ? 3.360 -3.926 18.525 1.00 98.62 331 TYR A N 1
ATOM 2638 C CA . TYR A 1 331 ? 2.317 -3.059 19.089 1.00 98.62 331 TYR A CA 1
ATOM 2639 C C . TYR A 1 331 ? 1.990 -3.377 20.556 1.00 98.62 331 TYR A C 1
ATOM 2641 O O . TYR A 1 331 ? 2.001 -2.497 21.414 1.00 98.62 331 TYR A O 1
ATOM 2649 N N . ASN A 1 332 ? 1.830 -4.664 20.877 1.00 97.62 332 ASN A N 1
ATOM 2650 C CA . ASN A 1 332 ? 1.495 -5.143 22.224 1.00 97.62 332 ASN A CA 1
ATOM 2651 C C . ASN A 1 332 ? 2.600 -4.921 23.278 1.00 97.62 332 ASN A C 1
ATOM 2653 O O . ASN A 1 332 ? 2.367 -5.142 24.465 1.00 97.62 332 ASN A O 1
ATOM 2657 N N . LEU A 1 333 ? 3.812 -4.533 22.868 1.00 98.56 333 LEU A N 1
ATOM 2658 C CA . LEU A 1 333 ? 4.931 -4.236 23.765 1.00 98.56 333 LEU A CA 1
ATOM 2659 C C . LEU A 1 333 ? 5.126 -2.739 24.017 1.00 98.56 333 LEU A C 1
ATOM 2661 O O . LEU A 1 333 ? 5.964 -2.398 24.857 1.00 98.56 333 LEU A O 1
ATOM 2665 N N . LEU A 1 334 ? 4.445 -1.866 23.271 1.00 98.62 334 LEU A N 1
ATOM 2666 C CA . LEU A 1 334 ? 4.586 -0.416 23.387 1.00 98.62 334 LEU A CA 1
ATOM 2667 C C . LEU A 1 334 ? 3.777 0.107 24.577 1.00 98.62 334 LEU A C 1
ATOM 2669 O O . LEU A 1 334 ? 2.602 -0.221 24.730 1.00 98.62 334 LEU A O 1
ATOM 2673 N N . SER A 1 335 ? 4.389 0.960 25.400 1.00 98.38 335 SER A N 1
ATOM 2674 C CA . SER A 1 335 ? 3.626 1.816 26.314 1.00 98.38 335 SER A CA 1
ATOM 2675 C C . SER A 1 335 ? 2.966 2.975 25.561 1.00 98.38 335 SER A C 1
ATOM 2677 O O . SER A 1 335 ? 3.393 3.331 24.464 1.00 98.38 335 SER A O 1
ATOM 2679 N N . GLU A 1 336 ? 1.976 3.626 26.172 1.00 98.06 336 GLU A N 1
ATOM 2680 C CA . GLU A 1 336 ? 1.332 4.817 25.593 1.00 98.06 336 GLU A CA 1
ATOM 2681 C C . GLU A 1 336 ? 2.339 5.953 25.309 1.00 98.06 336 GLU A C 1
ATOM 2683 O O . GLU A 1 336 ? 2.298 6.572 24.247 1.00 98.06 336 GLU A O 1
ATOM 2688 N N . ASP A 1 337 ? 3.333 6.156 26.183 1.00 98.19 337 ASP A N 1
ATOM 2689 C CA . ASP A 1 337 ? 4.418 7.124 25.950 1.00 98.19 337 ASP A CA 1
ATOM 2690 C C . ASP A 1 337 ? 5.306 6.737 24.755 1.00 98.19 337 ASP A C 1
ATOM 2692 O O . ASP A 1 337 ? 5.766 7.590 23.987 1.00 98.19 337 ASP A O 1
ATOM 2696 N N . GLU A 1 338 ? 5.574 5.438 24.583 1.00 98.50 338 GLU A N 1
ATOM 2697 C CA . GLU A 1 338 ? 6.332 4.941 23.438 1.00 98.50 338 GLU A CA 1
ATOM 2698 C C . GLU A 1 338 ? 5.523 5.099 22.149 1.00 98.50 338 GLU A C 1
ATOM 2700 O O . GLU A 1 338 ? 6.092 5.543 21.152 1.00 98.50 338 GLU A O 1
ATOM 2705 N N . LYS A 1 339 ? 4.209 4.836 22.174 1.00 98.75 339 LYS A N 1
ATOM 2706 C CA . LYS A 1 339 ? 3.321 5.086 21.033 1.00 98.75 339 LYS A CA 1
ATOM 2707 C C . LYS A 1 339 ? 3.352 6.555 20.620 1.00 98.75 339 LYS A C 1
ATOM 2709 O O . LYS A 1 339 ? 3.624 6.846 19.456 1.00 98.75 339 LYS A O 1
ATOM 2714 N N . ALA A 1 340 ? 3.177 7.472 21.572 1.00 98.44 340 ALA A N 1
ATOM 2715 C CA . ALA A 1 340 ? 3.251 8.911 21.324 1.00 98.44 340 ALA A CA 1
ATOM 2716 C C . ALA A 1 340 ? 4.616 9.329 20.745 1.00 98.44 340 ALA A C 1
ATOM 2718 O O . ALA A 1 340 ? 4.681 10.097 19.787 1.00 98.44 340 ALA A O 1
ATOM 2719 N N . THR A 1 341 ? 5.712 8.763 21.265 1.00 98.00 341 THR A N 1
ATOM 2720 C CA . THR A 1 341 ? 7.074 9.018 20.758 1.00 98.00 341 THR A CA 1
ATOM 2721 C C . THR A 1 341 ? 7.253 8.555 19.311 1.00 98.00 341 THR A C 1
ATOM 2723 O O . THR A 1 341 ? 7.926 9.224 18.525 1.00 98.00 341 THR A O 1
ATOM 2726 N N . PHE A 1 342 ? 6.695 7.397 18.949 1.00 98.56 342 PHE A N 1
ATOM 2727 C CA . PHE A 1 342 ? 6.733 6.908 17.573 1.00 98.56 342 PHE A CA 1
ATOM 2728 C C . PHE A 1 342 ? 5.922 7.804 16.644 1.00 98.56 342 PHE A C 1
ATOM 2730 O O . PHE A 1 342 ? 6.440 8.191 15.600 1.00 98.56 342 PHE A O 1
ATOM 2737 N N . ILE A 1 343 ? 4.697 8.156 17.035 1.00 98.75 343 ILE A N 1
ATOM 2738 C CA . ILE A 1 343 ? 3.803 9.000 16.236 1.00 98.75 343 ILE A CA 1
ATOM 2739 C C . ILE A 1 343 ? 4.463 10.357 15.959 1.00 98.75 343 ILE A C 1
ATOM 2741 O O . ILE A 1 343 ? 4.619 10.711 14.792 1.00 98.75 343 ILE A O 1
ATOM 2745 N N . ASP A 1 344 ? 4.968 11.052 16.986 1.00 98.25 344 ASP A N 1
ATOM 2746 C CA . ASP A 1 344 ? 5.681 12.332 16.824 1.00 98.25 344 ASP A CA 1
ATOM 2747 C C . ASP A 1 344 ? 6.874 12.210 15.864 1.00 98.25 344 ASP A C 1
ATOM 2749 O O . ASP A 1 344 ? 7.053 13.008 14.941 1.00 98.25 344 ASP A O 1
ATOM 2753 N N . ALA A 1 345 ? 7.688 11.165 16.033 1.00 98.06 345 ALA A N 1
ATOM 2754 C CA . ALA A 1 345 ? 8.848 10.956 15.184 1.00 98.06 345 ALA A CA 1
ATOM 2755 C C . ALA A 1 345 ? 8.460 10.649 13.727 1.00 98.06 345 ALA A C 1
ATOM 2757 O O . ALA A 1 345 ? 9.086 11.196 12.820 1.00 98.06 345 ALA A O 1
ATOM 2758 N N . LEU A 1 346 ? 7.441 9.819 13.491 1.00 98.50 346 LEU A N 1
ATOM 2759 C CA . LEU A 1 346 ? 6.943 9.495 12.151 1.00 98.50 346 LEU A CA 1
ATOM 2760 C C . LEU A 1 346 ? 6.357 10.732 11.461 1.00 98.50 346 LEU A C 1
ATOM 2762 O O . LEU A 1 346 ? 6.688 10.988 10.304 1.00 98.50 346 LEU A O 1
ATOM 2766 N N . GLN A 1 347 ? 5.556 11.530 12.171 1.00 98.25 347 GLN A N 1
ATOM 2767 C CA . GLN A 1 347 ? 5.008 12.789 11.664 1.00 98.25 347 GLN A CA 1
ATOM 2768 C C . GLN A 1 347 ? 6.126 13.792 11.341 1.00 98.25 347 GLN A C 1
ATOM 2770 O O . GLN A 1 347 ? 6.147 14.358 10.252 1.00 98.25 347 GLN A O 1
ATOM 2775 N N . ARG A 1 348 ? 7.126 13.956 12.220 1.00 97.38 348 ARG A N 1
ATOM 2776 C CA . ARG A 1 348 ? 8.281 14.835 11.963 1.00 97.38 348 ARG A CA 1
ATOM 2777 C C . ARG A 1 348 ? 9.074 14.406 10.730 1.00 97.38 348 ARG A C 1
ATOM 2779 O O . ARG A 1 348 ? 9.487 15.255 9.943 1.00 97.38 348 ARG A O 1
ATOM 2786 N N . ILE A 1 349 ? 9.315 13.104 10.576 1.00 97.25 349 ILE A N 1
ATOM 2787 C CA . ILE A 1 349 ? 9.994 12.558 9.399 1.00 97.25 349 ILE A CA 1
ATOM 2788 C C . ILE A 1 349 ? 9.167 12.848 8.138 1.00 97.25 349 ILE A C 1
ATOM 2790 O O . ILE A 1 349 ? 9.719 13.341 7.156 1.00 97.25 349 ILE A O 1
ATOM 2794 N N . ALA A 1 350 ? 7.853 12.619 8.176 1.00 97.06 350 ALA A N 1
ATOM 2795 C CA . ALA A 1 350 ? 6.945 12.901 7.065 1.00 97.06 350 ALA A CA 1
ATOM 2796 C C . ALA A 1 350 ? 6.935 14.389 6.666 1.00 97.06 350 ALA A C 1
ATOM 2798 O O . ALA A 1 350 ? 6.956 14.707 5.480 1.00 97.06 350 ALA A O 1
ATOM 2799 N N . SER A 1 351 ? 6.989 15.302 7.641 1.00 96.06 351 SER A N 1
ATOM 2800 C CA . SER A 1 351 ? 7.066 16.753 7.412 1.00 96.06 351 SER A CA 1
ATOM 2801 C C . SER A 1 351 ? 8.379 17.220 6.775 1.00 96.06 351 SER A C 1
ATOM 2803 O O . SER A 1 351 ? 8.457 18.351 6.301 1.00 96.06 351 SER A O 1
ATOM 2805 N N . SER A 1 352 ? 9.436 16.400 6.790 1.00 93.31 352 SER A N 1
ATOM 2806 C CA . SER A 1 352 ? 10.787 16.833 6.400 1.00 93.31 352 SER A CA 1
ATOM 2807 C C . SER A 1 352 ? 11.002 16.955 4.886 1.00 93.31 352 SER A C 1
ATOM 2809 O O . SER A 1 352 ? 11.969 17.580 4.444 1.00 93.31 352 SER A O 1
ATOM 2811 N N . HIS A 1 353 ? 10.118 16.374 4.075 1.00 93.94 353 HIS A N 1
ATOM 2812 C CA . HIS A 1 353 ? 10.209 16.410 2.619 1.00 93.94 353 HIS A CA 1
ATOM 2813 C C . HIS A 1 353 ? 8.828 16.315 1.972 1.00 93.94 353 HIS A C 1
ATOM 2815 O O . HIS A 1 353 ? 7.866 15.901 2.610 1.00 93.94 353 HIS A O 1
ATOM 2821 N N . GLY A 1 354 ? 8.736 16.644 0.680 1.00 90.62 354 GLY A N 1
ATOM 2822 C CA . GLY A 1 354 ? 7.531 16.382 -0.108 1.00 90.62 354 GLY A CA 1
ATOM 2823 C C . GLY A 1 354 ? 7.114 14.901 -0.031 1.00 90.62 354 GLY A C 1
ATOM 2824 O O . GLY A 1 354 ? 7.984 14.026 -0.081 1.00 90.62 354 GLY A O 1
ATOM 2825 N N . PRO A 1 355 ? 5.809 14.589 0.094 1.00 94.25 355 PRO A N 1
ATOM 2826 C CA . PRO A 1 355 ? 4.645 15.479 -0.034 1.00 94.25 355 PRO A CA 1
ATOM 2827 C C . PRO A 1 355 ? 4.248 16.240 1.250 1.00 94.25 355 PRO A C 1
ATOM 2829 O O . PRO A 1 355 ? 3.160 16.802 1.305 1.00 94.25 355 PRO A O 1
ATOM 2832 N N . GLY A 1 356 ? 5.102 16.272 2.274 1.00 94.56 356 GLY A N 1
ATOM 2833 C CA . GLY A 1 356 ? 4.809 16.900 3.561 1.00 94.56 356 GLY A CA 1
ATOM 2834 C C . GLY A 1 356 ? 3.885 16.055 4.436 1.00 94.56 356 GLY A C 1
ATOM 2835 O O . GLY A 1 356 ? 3.558 14.913 4.098 1.00 94.56 356 GLY A O 1
ATOM 2836 N N . TYR A 1 357 ? 3.483 16.621 5.575 1.00 96.75 357 TYR A N 1
ATOM 2837 C CA . TYR A 1 357 ? 2.539 16.009 6.503 1.00 96.75 357 TYR A CA 1
ATOM 2838 C C . TYR A 1 357 ? 1.529 17.045 7.041 1.00 96.75 357 TYR A C 1
ATOM 2840 O O . TYR A 1 357 ? 1.956 18.092 7.538 1.00 96.75 357 TYR A O 1
ATOM 2848 N N . PRO A 1 358 ? 0.213 16.753 6.997 1.00 96.94 358 PRO A N 1
ATOM 2849 C CA . PRO A 1 358 ? -0.401 15.647 6.251 1.00 96.94 358 PRO A CA 1
ATOM 2850 C C . PRO A 1 358 ? -0.025 15.701 4.762 1.00 96.94 358 PRO A C 1
ATOM 2852 O O . PRO A 1 358 ? 0.236 16.785 4.244 1.00 96.94 358 PRO A O 1
ATOM 2855 N N . ALA A 1 359 ? 0.066 14.545 4.096 1.00 96.31 359 ALA A N 1
ATOM 2856 C CA . ALA A 1 359 ? 0.474 14.490 2.692 1.00 96.31 359 ALA A CA 1
ATOM 2857 C C . ALA A 1 359 ? -0.409 15.400 1.826 1.00 96.31 359 ALA A C 1
ATOM 2859 O O . ALA A 1 359 ? -1.634 15.257 1.827 1.00 96.31 359 ALA A O 1
ATOM 2860 N N . ASP A 1 360 ? 0.224 16.307 1.080 1.00 93.19 360 ASP A N 1
ATOM 2861 C CA . ASP A 1 360 ? -0.462 17.195 0.147 1.00 93.19 360 ASP A CA 1
ATOM 2862 C C . ASP A 1 360 ? -1.215 16.362 -0.910 1.00 93.19 360 ASP A C 1
ATOM 2864 O O . ASP A 1 360 ? -0.574 15.610 -1.658 1.00 93.19 360 ASP A O 1
ATOM 2868 N N . PRO A 1 361 ? -2.558 16.457 -0.992 1.00 87.62 361 PRO A N 1
ATOM 2869 C CA . PRO A 1 361 ? -3.345 15.680 -1.941 1.00 87.62 361 PRO A CA 1
ATOM 2870 C C . PRO A 1 361 ? -3.031 15.996 -3.405 1.00 87.62 361 PRO A C 1
ATOM 2872 O O . PRO A 1 361 ? -3.378 15.170 -4.243 1.00 87.62 361 PRO A O 1
ATOM 2875 N N . ASP A 1 362 ? -2.376 17.121 -3.707 1.00 86.81 362 ASP A N 1
ATOM 2876 C CA . ASP A 1 362 ? -1.960 17.518 -5.057 1.00 86.81 362 ASP A CA 1
ATOM 2877 C C . ASP A 1 362 ? -0.449 17.300 -5.301 1.00 86.81 362 ASP A C 1
ATOM 2879 O O . ASP A 1 362 ? 0.124 17.755 -6.297 1.00 86.81 362 ASP A O 1
ATOM 2883 N N . GLY A 1 363 ? 0.218 16.557 -4.410 1.00 89.25 363 GLY A N 1
ATOM 2884 C CA . GLY A 1 363 ? 1.621 16.180 -4.550 1.00 89.25 363 GLY A CA 1
ATOM 2885 C C . GLY A 1 363 ? 1.918 15.427 -5.858 1.00 89.25 363 GLY A C 1
ATOM 2886 O O . GLY A 1 363 ? 1.185 14.534 -6.285 1.00 89.25 363 GLY A O 1
ATOM 2887 N N . HIS A 1 364 ? 3.045 15.747 -6.504 1.00 89.69 364 HIS A N 1
ATOM 2888 C CA . HIS A 1 364 ? 3.406 15.097 -7.767 1.00 89.69 364 HIS A CA 1
ATOM 2889 C C . HIS A 1 364 ? 3.757 13.612 -7.585 1.00 89.69 364 HIS A C 1
ATOM 2891 O O . HIS A 1 364 ? 4.479 13.228 -6.664 1.00 89.69 364 HIS A O 1
ATOM 2897 N N . ALA A 1 365 ? 3.305 12.789 -8.534 1.00 94.19 365 ALA A N 1
ATOM 2898 C CA . ALA A 1 365 ? 3.475 11.341 -8.496 1.00 94.19 365 ALA A CA 1
ATOM 2899 C C . ALA A 1 365 ? 4.331 10.777 -9.642 1.00 94.19 365 ALA A C 1
ATOM 2901 O O . ALA A 1 365 ? 4.461 9.569 -9.746 1.00 94.19 365 ALA A O 1
ATOM 2902 N N . VAL A 1 366 ? 4.916 11.582 -10.531 1.00 93.12 366 VAL A N 1
ATOM 2903 C CA . VAL A 1 366 ? 5.577 11.034 -11.738 1.00 93.12 366 VAL A CA 1
ATOM 2904 C C . VAL A 1 366 ? 7.057 10.705 -11.512 1.00 93.12 366 VAL A C 1
ATOM 2906 O O . VAL A 1 366 ? 7.529 9.632 -11.881 1.00 93.12 366 VAL A O 1
ATOM 2909 N N . VAL A 1 367 ? 7.820 11.620 -10.908 1.00 93.12 367 VAL A N 1
ATOM 2910 C CA . VAL A 1 367 ? 9.289 11.538 -10.813 1.00 93.12 367 VAL A CA 1
ATOM 2911 C C . VAL A 1 367 ? 9.803 12.055 -9.465 1.00 93.12 367 VAL A C 1
ATOM 2913 O O . VAL A 1 367 ? 9.021 12.451 -8.612 1.00 93.12 367 VAL A O 1
ATOM 2916 N N . GLY A 1 368 ? 11.125 12.072 -9.274 1.00 90.88 368 GLY A N 1
ATOM 2917 C CA . GLY A 1 368 ? 11.760 12.688 -8.104 1.00 90.88 368 GLY A CA 1
ATOM 2918 C C . GLY A 1 368 ? 11.617 11.887 -6.807 1.00 90.88 368 GLY A C 1
ATOM 2919 O O . GLY A 1 368 ? 11.066 10.785 -6.785 1.00 90.88 368 GLY A O 1
ATOM 2920 N N . HIS A 1 369 ? 12.132 12.447 -5.711 1.00 90.75 369 HIS A N 1
ATOM 2921 C CA . HIS A 1 369 ? 12.160 11.780 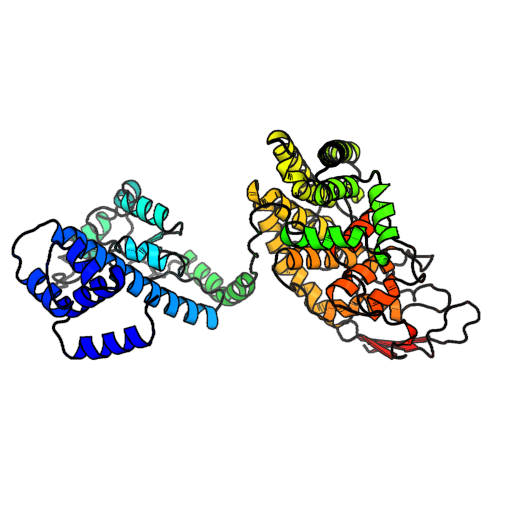-4.403 1.00 90.75 369 HIS A CA 1
ATOM 2922 C C . HIS A 1 369 ? 10.766 11.566 -3.794 1.00 90.75 369 HIS A C 1
ATOM 2924 O O . HIS A 1 369 ? 10.589 10.651 -2.995 1.00 90.75 369 HIS A O 1
ATOM 2930 N N . ASN A 1 370 ? 9.755 12.332 -4.217 1.00 88.69 370 ASN A N 1
ATOM 2931 C CA . ASN A 1 370 ? 8.364 12.105 -3.809 1.00 88.69 370 ASN A CA 1
ATOM 2932 C C . ASN A 1 370 ? 7.843 10.735 -4.274 1.00 88.69 370 ASN A C 1
ATOM 2934 O O . ASN A 1 370 ? 6.925 10.185 -3.673 1.00 88.69 370 ASN A O 1
ATOM 2938 N N . THR A 1 371 ? 8.452 10.167 -5.320 1.00 92.44 371 THR A N 1
ATOM 2939 C CA . THR A 1 371 ? 8.147 8.821 -5.830 1.00 92.44 371 THR A CA 1
ATOM 2940 C C . THR A 1 371 ? 9.028 7.717 -5.240 1.00 92.44 371 THR A C 1
ATOM 2942 O O . THR A 1 371 ? 9.078 6.614 -5.780 1.00 92.44 371 THR A O 1
ATOM 2945 N N . GLU A 1 372 ? 9.734 8.014 -4.148 1.00 94.44 372 GLU A N 1
ATOM 2946 C CA . GLU A 1 372 ? 10.544 7.063 -3.383 1.00 94.44 372 GLU A CA 1
ATOM 2947 C C . GLU A 1 372 ? 9.869 6.780 -2.025 1.00 94.44 372 GLU A C 1
ATOM 2949 O O . GLU A 1 372 ? 8.662 6.535 -1.950 1.00 94.44 372 GLU A O 1
ATOM 2954 N N . GLY A 1 373 ? 10.638 6.774 -0.938 1.00 96.00 373 GLY A N 1
ATOM 2955 C CA . GLY A 1 373 ? 10.195 6.270 0.351 1.00 96.00 373 GLY A CA 1
ATOM 2956 C C . GLY A 1 373 ? 9.258 7.170 1.148 1.00 96.00 373 GLY A C 1
ATOM 2957 O O . GLY A 1 373 ? 8.587 6.630 2.018 1.00 96.00 373 GLY A O 1
ATOM 2958 N N . TRP A 1 374 ? 9.158 8.478 0.875 1.00 96.12 374 TRP A N 1
ATOM 2959 C CA . TRP A 1 374 ? 8.402 9.400 1.743 1.00 96.12 374 TRP A CA 1
ATOM 2960 C C . TRP A 1 374 ? 6.914 9.075 1.820 1.00 96.12 374 TRP A C 1
ATOM 2962 O O . TRP A 1 374 ? 6.315 9.140 2.893 1.00 96.12 374 TRP A O 1
ATOM 2972 N N . LEU A 1 375 ? 6.326 8.681 0.692 1.00 96.94 375 LEU A N 1
ATOM 2973 C CA . LEU A 1 375 ? 4.940 8.237 0.636 1.00 96.94 375 LEU A CA 1
ATOM 2974 C C . LEU A 1 375 ? 4.855 6.707 0.630 1.00 96.94 375 LEU A C 1
ATOM 2976 O O . LEU A 1 375 ? 4.289 6.112 1.545 1.00 96.94 375 LEU A O 1
ATOM 2980 N N . LEU A 1 376 ? 5.447 6.072 -0.386 1.00 97.75 376 LEU A N 1
ATOM 2981 C CA . LEU A 1 376 ? 5.149 4.687 -0.766 1.00 97.75 376 LEU A CA 1
ATOM 2982 C C . LEU A 1 376 ? 5.591 3.641 0.263 1.00 97.75 376 LEU A C 1
ATOM 2984 O O . LEU A 1 376 ? 4.862 2.690 0.522 1.00 97.75 376 LEU A O 1
ATOM 2988 N N . THR A 1 377 ? 6.760 3.827 0.877 1.00 97.00 377 THR A N 1
ATOM 2989 C CA . THR A 1 377 ? 7.234 2.988 1.996 1.00 97.00 377 THR A CA 1
ATOM 2990 C C . THR A 1 377 ? 7.398 3.792 3.281 1.00 97.00 377 THR A C 1
ATOM 2992 O O . THR A 1 377 ? 8.152 3.395 4.159 1.00 97.00 377 THR A O 1
ATOM 2995 N N . GLY A 1 378 ? 6.744 4.946 3.372 1.00 97.00 378 GLY A N 1
ATOM 2996 C CA . GLY A 1 378 ? 6.860 5.887 4.480 1.00 97.00 378 GLY A CA 1
ATOM 2997 C C . GLY A 1 378 ? 5.485 6.120 5.067 1.00 97.00 378 GLY A C 1
ATOM 2998 O O . GLY A 1 378 ? 5.008 5.300 5.847 1.00 97.00 378 GLY A O 1
ATOM 2999 N N . GLN A 1 379 ? 4.831 7.203 4.649 1.00 98.19 379 GLN A N 1
ATOM 3000 C CA . GLN A 1 379 ? 3.509 7.583 5.152 1.00 98.19 379 GLN A CA 1
ATOM 3001 C C . GLN A 1 379 ? 2.425 6.512 4.950 1.00 98.19 379 GLN A C 1
ATOM 3003 O O . GLN A 1 379 ? 1.589 6.368 5.834 1.00 98.19 379 GLN A O 1
ATOM 3008 N N . LEU A 1 380 ? 2.438 5.731 3.859 1.00 97.88 380 LEU A N 1
ATOM 3009 C CA . LEU A 1 380 ? 1.453 4.654 3.662 1.00 97.88 380 LEU A CA 1
ATOM 3010 C C . LEU A 1 380 ? 1.527 3.576 4.762 1.00 97.88 380 LEU A C 1
ATOM 3012 O O . LEU A 1 380 ? 0.566 3.450 5.522 1.00 97.88 380 LEU A O 1
ATOM 3016 N N . PRO A 1 381 ? 2.630 2.814 4.918 1.00 98.50 381 PRO A N 1
ATOM 3017 C CA . PRO A 1 381 ? 2.708 1.806 5.974 1.00 98.50 381 PRO A CA 1
ATOM 3018 C C . PRO A 1 381 ? 2.692 2.421 7.380 1.00 98.50 381 PRO A C 1
ATOM 3020 O O . PRO A 1 381 ? 2.123 1.821 8.287 1.00 98.50 381 PRO A O 1
ATOM 3023 N N . ALA A 1 382 ? 3.276 3.608 7.583 1.00 98.69 382 ALA A N 1
ATOM 3024 C CA . ALA A 1 382 ? 3.272 4.270 8.889 1.00 98.69 382 ALA A CA 1
ATOM 3025 C C . ALA A 1 382 ? 1.862 4.688 9.318 1.00 98.69 382 ALA A C 1
ATOM 3027 O O . ALA A 1 382 ? 1.488 4.438 10.459 1.00 98.69 382 ALA A O 1
ATOM 3028 N N . GLY A 1 383 ? 1.069 5.251 8.403 1.00 98.12 383 GLY A N 1
ATOM 3029 C CA . GLY A 1 383 ? -0.322 5.607 8.662 1.00 98.12 383 GLY A CA 1
ATOM 3030 C C . GLY A 1 383 ? -1.191 4.392 8.964 1.00 98.12 383 GLY A C 1
ATOM 3031 O O . GLY A 1 383 ? -2.022 4.457 9.861 1.00 98.12 383 GLY A O 1
ATOM 3032 N N . VAL A 1 384 ? -0.959 3.268 8.278 1.00 98.12 384 VAL A N 1
ATOM 3033 C CA . VAL A 1 384 ? -1.620 1.990 8.593 1.00 98.12 384 VAL A CA 1
ATOM 3034 C C . VAL A 1 384 ? -1.226 1.491 9.986 1.00 98.12 384 VAL A C 1
ATOM 3036 O O . VAL A 1 384 ? -2.086 1.020 10.726 1.00 98.12 384 VAL A O 1
ATOM 3039 N N . ALA A 1 385 ? 0.048 1.609 10.372 1.00 98.62 385 ALA A N 1
ATOM 3040 C CA . ALA A 1 385 ? 0.508 1.197 11.697 1.00 98.62 385 ALA A CA 1
ATOM 3041 C C . ALA A 1 385 ? -0.195 1.996 12.806 1.00 98.62 385 ALA A C 1
ATOM 3043 O O . ALA A 1 385 ? -0.823 1.410 13.678 1.00 98.62 385 ALA A O 1
ATOM 3044 N N . ILE A 1 386 ? -0.154 3.327 12.742 1.00 98.44 386 ILE A N 1
ATOM 3045 C CA . ILE A 1 386 ? -0.633 4.206 13.825 1.00 98.44 386 ILE A CA 1
ATOM 3046 C C . ILE A 1 386 ? -2.134 4.522 13.756 1.00 98.44 386 ILE A C 1
ATOM 3048 O O . ILE A 1 386 ? -2.602 5.413 14.455 1.00 98.44 386 ILE A O 1
ATOM 3052 N N . TYR A 1 387 ? -2.883 3.842 12.885 1.00 96.94 387 TYR A N 1
ATOM 3053 C CA . TYR A 1 387 ? -4.251 4.219 12.525 1.00 96.94 387 TYR A CA 1
ATOM 3054 C C . TYR A 1 387 ? -5.221 4.292 13.712 1.00 96.94 387 TYR A C 1
ATOM 3056 O O . TYR A 1 387 ? -6.140 5.111 13.698 1.00 96.94 387 TYR A O 1
ATOM 3064 N N . ASP A 1 388 ? -5.031 3.444 14.726 1.00 95.19 388 ASP A N 1
ATOM 3065 C CA . ASP A 1 388 ? -5.903 3.409 15.904 1.00 95.19 388 ASP A CA 1
ATOM 3066 C C . ASP A 1 388 ? -5.703 4.647 16.798 1.00 95.19 388 ASP A C 1
ATOM 3068 O O . ASP A 1 388 ? -6.651 5.108 17.436 1.00 95.19 388 ASP A O 1
ATOM 3072 N N . GLU A 1 389 ? -4.496 5.217 16.809 1.00 97.31 389 GLU A N 1
ATOM 3073 C CA . GLU A 1 389 ? -4.139 6.424 17.556 1.00 97.31 389 GLU A CA 1
ATOM 3074 C C . GLU A 1 389 ? -4.295 7.717 16.733 1.00 97.31 389 GLU A C 1
ATOM 3076 O O . GLU A 1 389 ? -4.740 8.735 17.264 1.00 97.31 389 GLU A O 1
ATOM 3081 N N . ASP A 1 390 ? -3.937 7.698 15.444 1.00 93.75 390 ASP A N 1
ATOM 3082 C CA . ASP A 1 390 ? -4.029 8.840 14.529 1.00 93.75 390 ASP A CA 1
ATOM 3083 C C . ASP A 1 390 ? -4.277 8.404 13.074 1.00 93.75 390 ASP A C 1
ATOM 3085 O O . ASP A 1 390 ? -3.401 7.902 12.365 1.00 93.75 390 ASP A O 1
ATOM 3089 N N . ARG A 1 391 ? -5.484 8.694 12.582 1.00 93.94 391 ARG A N 1
ATOM 3090 C CA . ARG A 1 391 ? -5.914 8.367 11.213 1.00 93.94 391 ARG A CA 1
ATOM 3091 C C . ARG A 1 391 ? -5.384 9.333 10.155 1.00 93.94 391 ARG A C 1
ATOM 3093 O O . ARG A 1 391 ? -5.399 9.003 8.969 1.00 93.94 391 ARG A O 1
ATOM 3100 N N . THR A 1 392 ? -4.892 10.505 10.558 1.00 94.44 392 THR A N 1
ATOM 3101 C CA . THR A 1 392 ? -4.536 11.612 9.656 1.00 94.44 392 THR A CA 1
ATOM 3102 C C . THR A 1 392 ? -3.513 11.188 8.608 1.00 94.44 392 THR A C 1
ATOM 3104 O O . THR A 1 392 ? -3.673 11.487 7.424 1.00 94.44 392 THR A O 1
ATOM 3107 N N . MET A 1 393 ? -2.472 10.459 9.027 1.00 97.19 393 MET A N 1
ATOM 3108 C CA . MET A 1 393 ? -1.416 10.003 8.121 1.00 97.19 393 MET A CA 1
ATOM 3109 C C . MET A 1 393 ? -1.952 9.025 7.075 1.00 97.19 393 MET A C 1
ATOM 3111 O O . MET A 1 393 ? -1.665 9.185 5.891 1.00 97.19 393 MET A O 1
ATOM 3115 N N . SER A 1 394 ? -2.749 8.042 7.504 1.00 94.25 394 SER A N 1
ATOM 3116 C CA . SER A 1 394 ? -3.343 7.049 6.605 1.00 94.25 394 SER A CA 1
ATOM 3117 C C . SER A 1 394 ? -4.275 7.707 5.596 1.00 94.25 394 SER A C 1
ATOM 3119 O O . SER A 1 394 ? -4.132 7.492 4.394 1.00 94.25 394 SER A O 1
ATOM 3121 N N . ASP A 1 395 ? -5.195 8.548 6.069 1.00 89.94 395 ASP A N 1
ATOM 3122 C CA . ASP A 1 395 ? -6.220 9.162 5.226 1.00 89.94 395 ASP A CA 1
ATOM 3123 C C . ASP A 1 395 ? -5.599 10.109 4.185 1.00 89.94 395 ASP A C 1
ATOM 3125 O O . ASP A 1 395 ? -5.977 10.077 3.010 1.00 89.94 395 ASP A O 1
ATOM 3129 N N . ALA A 1 396 ? -4.609 10.919 4.581 1.00 93.31 396 ALA A N 1
ATOM 3130 C CA . ALA A 1 396 ? -3.911 11.824 3.668 1.00 93.31 396 ALA A CA 1
ATOM 3131 C C . ALA A 1 396 ? -3.036 11.065 2.657 1.00 93.31 396 ALA A C 1
ATOM 3133 O O . ALA A 1 396 ? -3.108 11.320 1.451 1.00 93.31 396 ALA A O 1
ATOM 3134 N N . ALA A 1 397 ? -2.247 10.092 3.123 1.00 95.94 397 ALA A N 1
ATOM 3135 C CA . ALA A 1 397 ? -1.356 9.323 2.261 1.00 95.94 397 ALA A CA 1
ATOM 3136 C C . ALA A 1 397 ? -2.129 8.460 1.255 1.00 95.94 397 ALA A C 1
ATOM 3138 O O . ALA A 1 397 ? -1.780 8.437 0.073 1.00 95.94 397 ALA A O 1
ATOM 3139 N N . ALA A 1 398 ? -3.203 7.793 1.694 1.00 92.94 398 ALA A N 1
ATOM 3140 C CA . ALA A 1 398 ? -4.068 7.006 0.821 1.00 92.94 398 ALA A CA 1
ATOM 3141 C C . ALA A 1 398 ? -4.746 7.890 -0.233 1.00 92.94 398 ALA A C 1
ATOM 3143 O O . ALA A 1 398 ? -4.772 7.526 -1.409 1.00 92.94 398 ALA A O 1
ATOM 3144 N N . ARG A 1 399 ? -5.233 9.077 0.156 1.00 90.31 399 ARG A N 1
ATOM 3145 C CA . ARG A 1 399 ? -5.836 10.035 -0.780 1.00 90.31 399 ARG A CA 1
ATOM 3146 C C . ARG A 1 399 ? -4.864 10.417 -1.893 1.00 90.31 399 ARG A C 1
ATOM 3148 O O . ARG A 1 399 ? -5.218 10.271 -3.059 1.00 90.31 399 ARG A O 1
ATOM 3155 N N . LEU A 1 400 ? -3.646 10.844 -1.555 1.00 93.88 400 LEU A N 1
ATOM 3156 C CA . LEU A 1 400 ? -2.616 11.170 -2.549 1.00 93.88 400 LEU A CA 1
ATOM 3157 C C . LEU A 1 400 ? -2.256 9.950 -3.417 1.00 93.88 400 LEU A C 1
ATOM 3159 O O . LEU A 1 400 ? -2.173 10.044 -4.645 1.00 93.88 400 LEU A O 1
ATOM 3163 N N . PHE A 1 401 ? -2.067 8.786 -2.792 1.00 95.56 401 PHE A N 1
ATOM 3164 C CA . PHE A 1 401 ? -1.687 7.558 -3.485 1.00 95.56 401 PHE A CA 1
ATOM 3165 C C . PHE A 1 401 ? -2.708 7.154 -4.555 1.00 95.56 401 PHE A C 1
ATOM 3167 O O . PHE A 1 401 ? -2.363 6.995 -5.726 1.00 95.56 401 PHE A O 1
ATOM 3174 N N . PHE A 1 402 ? -3.977 7.031 -4.185 1.00 91.38 402 PHE A N 1
ATOM 3175 C CA . PHE A 1 402 ? -5.009 6.595 -5.118 1.00 91.38 402 PHE A CA 1
ATOM 3176 C C . PHE A 1 402 ? -5.418 7.685 -6.116 1.00 91.38 402 PHE A C 1
ATOM 3178 O O . PHE A 1 402 ? -5.793 7.358 -7.239 1.00 91.38 402 PHE A O 1
ATOM 3185 N N . ARG A 1 403 ? -5.312 8.970 -5.751 1.00 87.81 403 ARG A N 1
ATOM 3186 C CA . ARG A 1 403 ? -5.614 10.089 -6.657 1.00 87.81 403 ARG A CA 1
ATOM 3187 C C . ARG A 1 403 ? -4.555 10.264 -7.743 1.00 87.81 403 ARG A C 1
ATOM 3189 O O . ARG A 1 403 ? -4.907 10.523 -8.889 1.00 87.81 403 ARG A O 1
ATOM 3196 N N . HIS A 1 404 ? -3.272 10.123 -7.404 1.00 92.50 404 HIS A N 1
ATOM 3197 C CA . HIS A 1 404 ? -2.183 10.453 -8.329 1.00 92.50 404 HIS A CA 1
ATOM 3198 C C . HIS A 1 404 ? -1.240 9.289 -8.626 1.00 92.50 404 HIS A C 1
ATOM 3200 O O . HIS A 1 404 ? -0.917 9.059 -9.791 1.00 92.50 404 HIS A O 1
ATOM 3206 N N . PHE A 1 405 ? -0.803 8.523 -7.625 1.00 96.19 405 PHE A N 1
ATOM 3207 C CA . PHE A 1 405 ? 0.167 7.450 -7.860 1.00 96.19 405 PHE A CA 1
ATOM 3208 C C . PHE A 1 405 ? -0.439 6.309 -8.671 1.00 96.19 405 PHE A C 1
ATOM 3210 O O . PHE A 1 405 ? 0.149 5.923 -9.681 1.00 96.19 405 PHE A O 1
ATOM 3217 N N . VAL A 1 406 ? -1.613 5.808 -8.281 1.00 94.75 406 VAL A N 1
ATOM 3218 C CA . VAL A 1 406 ? -2.273 4.688 -8.968 1.00 94.75 406 VAL A CA 1
ATOM 3219 C C . VAL A 1 406 ? -2.566 5.001 -10.442 1.00 94.75 406 VAL A C 1
ATOM 3221 O O . VAL A 1 406 ? -2.099 4.235 -11.288 1.00 94.75 406 VAL A O 1
ATOM 3224 N N . PRO A 1 407 ? -3.226 6.117 -10.815 1.00 91.69 407 PRO A N 1
ATOM 3225 C CA . PRO A 1 407 ? -3.486 6.424 -12.223 1.00 91.69 407 PRO A CA 1
ATOM 3226 C C . PRO A 1 407 ? -2.208 6.593 -13.051 1.00 91.69 407 PRO A C 1
ATOM 3228 O O . PRO A 1 407 ? -2.112 6.047 -14.151 1.00 91.69 407 PRO A O 1
ATOM 3231 N N . VAL A 1 408 ? -1.194 7.281 -12.508 1.00 94.88 408 VAL A N 1
ATOM 3232 C CA . VAL A 1 408 ? 0.094 7.476 -13.195 1.00 94.88 408 VAL A CA 1
ATOM 3233 C C . VAL A 1 408 ? 0.797 6.140 -13.434 1.00 94.88 408 VAL A C 1
ATOM 3235 O O . VAL A 1 408 ? 1.224 5.871 -14.558 1.00 94.88 408 VAL A O 1
ATOM 3238 N N . ARG A 1 409 ? 0.889 5.269 -12.416 1.00 96.62 409 ARG A N 1
ATOM 3239 C CA . ARG A 1 409 ? 1.483 3.929 -12.577 1.00 96.62 409 ARG A CA 1
ATOM 3240 C C . ARG A 1 409 ? 0.686 3.100 -13.570 1.00 96.62 409 ARG A C 1
ATOM 3242 O O . ARG A 1 409 ? 1.279 2.493 -14.450 1.00 96.62 409 ARG A O 1
ATOM 3249 N N . ASN A 1 410 ? -0.641 3.098 -13.473 1.00 93.94 410 ASN A N 1
ATOM 3250 C CA . ASN A 1 410 ? -1.493 2.283 -14.337 1.00 93.94 410 ASN A CA 1
ATOM 3251 C C . ASN A 1 410 ? -1.381 2.668 -15.811 1.00 93.94 410 ASN A C 1
ATOM 3253 O O . ASN A 1 410 ? -1.473 1.781 -16.659 1.00 93.94 410 ASN A O 1
ATOM 3257 N N . PHE A 1 411 ? -1.140 3.949 -16.102 1.00 92.06 411 PHE A N 1
ATOM 3258 C CA . PHE A 1 411 ? -0.808 4.427 -17.439 1.00 92.06 411 PHE A CA 1
ATOM 3259 C C . PHE A 1 411 ? 0.579 3.942 -17.891 1.00 92.06 411 PHE A C 1
ATOM 3261 O O . PHE A 1 411 ? 0.705 3.311 -18.938 1.00 92.06 411 PHE A O 1
ATOM 3268 N N . VAL A 1 412 ? 1.621 4.179 -17.087 1.00 94.25 412 VAL A N 1
ATOM 3269 C CA . VAL A 1 412 ? 3.012 3.840 -17.444 1.00 94.25 412 VAL A CA 1
ATOM 3270 C C . VAL A 1 412 ? 3.231 2.330 -17.562 1.00 94.25 412 VAL A C 1
ATOM 3272 O O . VAL A 1 412 ? 3.926 1.874 -18.468 1.00 94.25 412 VAL A O 1
ATOM 3275 N N . TYR A 1 413 ? 2.642 1.533 -16.672 1.00 97.19 413 TYR A N 1
ATOM 3276 C CA . TYR A 1 413 ? 2.853 0.087 -16.617 1.00 97.19 413 TYR A CA 1
ATOM 3277 C C . TYR A 1 413 ? 2.372 -0.645 -17.870 1.00 97.19 413 TYR A C 1
ATOM 3279 O O . TYR A 1 413 ? 2.890 -1.725 -18.148 1.00 97.19 413 TYR A O 1
ATOM 3287 N N . GLN A 1 414 ? 1.474 -0.054 -18.669 1.00 94.38 414 GLN A N 1
ATOM 3288 C CA . GLN A 1 414 ? 1.080 -0.612 -19.972 1.00 94.38 414 GLN A CA 1
ATOM 3289 C C . GLN A 1 414 ? 2.268 -0.752 -20.936 1.00 94.38 414 GLN A C 1
ATOM 3291 O O . GLN A 1 414 ? 2.279 -1.650 -21.775 1.00 94.38 414 GLN A O 1
ATOM 3296 N N . ALA A 1 415 ? 3.312 0.070 -20.775 1.00 95.19 415 ALA A N 1
ATOM 3297 C CA . ALA A 1 415 ? 4.537 -0.054 -21.559 1.00 95.19 415 ALA A CA 1
ATOM 3298 C C . ALA A 1 415 ? 5.396 -1.265 -21.168 1.00 95.19 415 ALA A C 1
ATOM 3300 O O . ALA A 1 415 ? 6.341 -1.597 -21.879 1.00 95.19 415 ALA A O 1
ATOM 3301 N N . HIS A 1 416 ? 5.112 -1.926 -20.039 1.00 97.19 416 HIS A N 1
ATOM 3302 C CA . HIS A 1 416 ? 5.963 -2.974 -19.464 1.00 97.19 416 HIS A CA 1
ATOM 3303 C C . HIS A 1 416 ? 7.401 -2.499 -19.178 1.00 97.19 416 HIS A C 1
ATOM 3305 O O . HIS A 1 416 ? 8.346 -3.288 -19.194 1.00 97.19 416 HIS A O 1
ATOM 3311 N N . THR A 1 417 ? 7.566 -1.202 -18.916 1.00 93.69 417 THR A N 1
ATOM 3312 C CA . THR A 1 417 ? 8.842 -0.549 -18.604 1.00 93.69 417 THR A CA 1
ATOM 3313 C C . THR A 1 417 ? 8.659 0.487 -17.509 1.00 93.69 417 THR A C 1
ATOM 3315 O O . THR A 1 417 ? 7.560 0.993 -17.293 1.00 93.69 417 THR A O 1
ATOM 3318 N N . HIS A 1 418 ? 9.763 0.876 -16.888 1.00 95.12 418 HIS A N 1
ATOM 3319 C CA . HIS A 1 418 ? 9.876 2.067 -16.071 1.00 95.12 418 HIS A CA 1
ATOM 3320 C C . HIS A 1 418 ? 10.583 3.183 -16.854 1.00 95.12 418 HIS A C 1
ATOM 3322 O O . HIS A 1 418 ? 11.637 2.977 -17.458 1.00 95.12 418 HIS A O 1
ATOM 3328 N N . HIS A 1 419 ? 10.053 4.402 -16.780 1.00 93.19 419 HIS A N 1
ATOM 3329 C CA . HIS A 1 419 ? 10.534 5.565 -17.541 1.00 93.19 419 HIS A CA 1
ATOM 3330 C C . HIS A 1 419 ? 11.732 6.298 -16.901 1.00 93.19 419 HIS A C 1
ATOM 3332 O O . HIS A 1 419 ? 11.979 7.456 -17.212 1.00 93.19 419 HIS A O 1
ATOM 3338 N N . GLN A 1 420 ? 12.442 5.681 -15.947 1.00 93.50 420 GLN A N 1
ATOM 3339 C CA . GLN A 1 420 ? 13.570 6.322 -15.234 1.00 93.50 420 GLN A CA 1
ATOM 3340 C C . GLN A 1 420 ? 14.915 5.665 -15.553 1.00 93.50 420 GLN A C 1
ATOM 3342 O O . GLN A 1 420 ? 15.890 5.843 -14.831 1.00 93.50 420 GLN A O 1
ATOM 3347 N N . GLY A 1 421 ? 14.974 4.885 -16.629 1.00 90.75 421 GLY A N 1
ATOM 3348 C CA . GLY A 1 421 ? 16.227 4.296 -17.073 1.00 90.75 421 GLY A CA 1
ATOM 3349 C C . GLY A 1 421 ? 16.682 3.068 -16.283 1.00 90.75 421 GLY A C 1
ATOM 3350 O O . GLY A 1 421 ? 15.977 2.548 -15.413 1.00 90.75 421 GLY A O 1
ATOM 3351 N N . ASP A 1 422 ? 17.876 2.584 -16.625 1.00 90.38 422 ASP A N 1
ATOM 3352 C CA . ASP A 1 422 ? 18.381 1.267 -16.220 1.00 90.38 422 ASP A CA 1
ATOM 3353 C C . ASP A 1 422 ? 18.749 1.163 -14.734 1.00 90.38 422 ASP A C 1
ATOM 3355 O O . ASP A 1 422 ? 18.709 0.072 -14.157 1.00 90.38 422 ASP A O 1
ATOM 3359 N N . SER A 1 423 ? 19.087 2.290 -14.104 1.00 91.56 423 SER A N 1
ATOM 3360 C CA . SER A 1 423 ? 19.529 2.315 -12.711 1.00 91.56 423 SER A CA 1
ATOM 3361 C C . SER A 1 423 ? 18.417 2.768 -11.758 1.00 91.56 423 SER A C 1
ATOM 3363 O O . SER A 1 423 ? 18.136 2.077 -10.774 1.00 91.56 423 SER A O 1
ATOM 3365 N N . TYR A 1 424 ? 17.699 3.861 -12.052 1.00 94.69 424 TYR A N 1
ATOM 3366 C CA . TYR A 1 424 ? 16.643 4.360 -11.155 1.00 94.69 424 TYR A CA 1
ATOM 3367 C C . TYR A 1 424 ? 15.363 3.520 -11.140 1.00 94.69 424 TYR A C 1
ATOM 3369 O O . TYR A 1 424 ? 14.617 3.626 -10.166 1.00 94.69 424 TYR A O 1
ATOM 3377 N N . ILE A 1 425 ? 15.128 2.630 -12.116 1.00 94.19 425 ILE A N 1
ATOM 3378 C CA . ILE A 1 425 ? 14.066 1.614 -11.987 1.00 94.19 425 ILE A CA 1
ATOM 3379 C C . ILE A 1 425 ? 14.194 0.845 -10.668 1.00 94.19 425 ILE A C 1
ATOM 3381 O O . ILE A 1 425 ? 13.197 0.610 -9.990 1.00 94.19 425 ILE A O 1
ATOM 3385 N N . THR A 1 426 ? 15.421 0.511 -10.259 1.00 93.12 426 THR A N 1
ATOM 3386 C CA . THR A 1 426 ? 15.651 -0.250 -9.026 1.00 93.12 426 THR A CA 1
ATOM 3387 C C . THR A 1 426 ? 15.359 0.572 -7.778 1.00 93.12 426 THR A C 1
ATOM 3389 O O . THR A 1 426 ? 14.813 0.048 -6.813 1.00 93.12 426 THR A O 1
ATOM 3392 N N . THR A 1 427 ? 15.675 1.869 -7.809 1.00 92.06 427 THR A N 1
ATOM 3393 C CA . THR A 1 427 ? 15.396 2.794 -6.710 1.00 92.06 427 THR A CA 1
ATOM 3394 C C . THR A 1 427 ? 13.898 3.031 -6.547 1.00 92.06 427 THR A C 1
ATOM 3396 O O . THR A 1 427 ? 13.436 3.046 -5.415 1.00 92.06 427 THR A O 1
ATOM 3399 N N . ARG A 1 428 ? 13.144 3.186 -7.644 1.00 95.50 428 ARG A N 1
ATOM 3400 C CA . ARG A 1 428 ? 11.727 3.596 -7.621 1.00 95.50 428 ARG A CA 1
ATOM 3401 C C . ARG A 1 428 ? 10.766 2.423 -7.487 1.00 95.50 428 ARG A C 1
ATOM 3403 O O . ARG A 1 428 ? 9.917 2.407 -6.602 1.00 95.50 428 ARG A O 1
ATOM 3410 N N . PHE A 1 429 ? 10.931 1.408 -8.328 1.00 97.88 429 PHE A N 1
ATOM 3411 C CA . PHE A 1 429 ? 9.928 0.360 -8.485 1.00 97.88 429 PHE A CA 1
ATOM 3412 C C . PHE A 1 429 ? 9.805 -0.554 -7.258 1.00 97.88 429 PHE A C 1
ATOM 3414 O O . PHE A 1 429 ? 8.734 -1.086 -6.991 1.00 97.88 429 PHE A O 1
ATOM 3421 N N . GLN A 1 430 ? 10.864 -0.701 -6.457 1.00 97.12 430 GLN A N 1
ATOM 3422 C CA . GLN A 1 430 ? 10.790 -1.417 -5.176 1.00 97.12 430 GLN A CA 1
ATOM 3423 C C . GLN A 1 430 ? 9.781 -0.785 -4.198 1.00 97.12 430 GLN A C 1
ATOM 3425 O O . GLN A 1 430 ? 9.135 -1.506 -3.441 1.00 97.12 430 GLN A O 1
ATOM 3430 N N . HIS A 1 431 ? 9.609 0.543 -4.233 1.00 98.12 431 HIS A N 1
ATOM 3431 C CA . HIS A 1 431 ? 8.622 1.229 -3.401 1.00 98.12 431 HIS A CA 1
ATOM 3432 C C . HIS A 1 431 ? 7.201 1.000 -3.915 1.00 98.12 431 HIS A C 1
ATOM 3434 O O . HIS A 1 431 ? 6.309 0.726 -3.116 1.00 98.12 431 HIS A O 1
ATOM 3440 N N . ASP A 1 432 ? 7.005 1.031 -5.238 1.00 98.12 432 ASP A N 1
ATOM 3441 C CA . ASP A 1 432 ? 5.725 0.669 -5.855 1.00 98.12 432 ASP A CA 1
ATOM 3442 C C . ASP A 1 432 ? 5.328 -0.777 -5.491 1.00 98.12 432 ASP A C 1
ATOM 3444 O O . ASP A 1 432 ? 4.180 -1.034 -5.131 1.00 98.12 432 ASP A O 1
ATOM 3448 N N . GLN A 1 433 ? 6.281 -1.717 -5.535 1.00 98.00 433 GLN A N 1
ATOM 3449 C CA . GLN A 1 433 ? 6.052 -3.116 -5.156 1.00 98.00 433 GLN A CA 1
ATOM 3450 C C . GLN A 1 433 ? 5.662 -3.259 -3.684 1.00 98.00 433 GLN A C 1
ATOM 3452 O O . GLN A 1 433 ? 4.708 -3.966 -3.370 1.00 98.00 433 GLN A O 1
ATOM 3457 N N . ALA A 1 434 ? 6.355 -2.579 -2.769 1.00 98.31 434 ALA A N 1
ATOM 3458 C CA . ALA A 1 434 ? 5.972 -2.611 -1.361 1.00 98.31 434 ALA A CA 1
ATOM 3459 C C . ALA A 1 434 ? 4.579 -2.007 -1.131 1.00 98.31 434 ALA A C 1
ATOM 3461 O O . ALA A 1 434 ? 3.769 -2.632 -0.455 1.00 98.31 434 ALA A O 1
ATOM 3462 N N . ALA A 1 435 ? 4.243 -0.871 -1.749 1.00 97.94 435 ALA A N 1
ATOM 3463 C CA . ALA A 1 435 ? 2.897 -0.306 -1.646 1.00 97.94 435 ALA A CA 1
ATOM 3464 C C . ALA A 1 435 ? 1.818 -1.284 -2.158 1.00 97.94 435 ALA A C 1
ATOM 3466 O O . ALA A 1 435 ? 0.796 -1.470 -1.500 1.00 97.94 435 ALA A O 1
ATOM 3467 N N . ALA A 1 436 ? 2.065 -1.972 -3.280 1.00 97.88 436 ALA A N 1
ATOM 3468 C CA . ALA A 1 436 ? 1.160 -2.999 -3.802 1.00 97.88 436 ALA A CA 1
ATOM 3469 C C . ALA A 1 436 ? 0.940 -4.145 -2.798 1.00 97.88 436 ALA A C 1
ATOM 3471 O O . ALA A 1 436 ? -0.196 -4.557 -2.552 1.00 97.88 436 ALA A O 1
ATOM 3472 N N . TRP A 1 437 ? 2.022 -4.635 -2.186 1.00 98.38 437 TRP A N 1
ATOM 3473 C CA . TRP A 1 437 ? 1.972 -5.684 -1.168 1.00 98.38 437 TRP A CA 1
ATOM 3474 C C . TRP A 1 437 ? 1.265 -5.249 0.113 1.00 98.38 437 TRP A C 1
ATOM 3476 O O . TRP A 1 437 ? 0.506 -6.045 0.664 1.00 98.38 437 TRP A O 1
ATOM 3486 N N . LEU A 1 438 ? 1.478 -4.009 0.570 1.00 97.94 438 LEU A N 1
ATOM 3487 C CA . LEU A 1 438 ? 0.798 -3.452 1.742 1.00 97.94 438 LEU A CA 1
ATOM 3488 C C . LEU A 1 438 ? -0.718 -3.564 1.573 1.00 97.94 438 LEU A C 1
ATOM 3490 O O . LEU A 1 438 ? -1.385 -4.206 2.379 1.00 97.94 438 LEU A O 1
ATOM 3494 N N . PHE A 1 439 ? -1.245 -3.004 0.483 1.00 95.25 439 PHE A N 1
ATOM 3495 C CA . PHE A 1 439 ? -2.681 -3.007 0.224 1.00 95.25 439 PHE A CA 1
ATOM 3496 C C . PHE A 1 439 ? -3.231 -4.417 0.013 1.00 95.25 439 PHE A C 1
ATOM 3498 O O . PHE A 1 439 ? -4.271 -4.755 0.580 1.00 95.25 439 PHE A O 1
ATOM 3505 N N . ARG A 1 440 ? -2.525 -5.276 -0.732 1.00 92.75 440 ARG A N 1
ATOM 3506 C CA . ARG A 1 440 ? -2.981 -6.656 -0.924 1.00 92.75 440 ARG A CA 1
ATOM 3507 C C . ARG A 1 440 ? -3.096 -7.406 0.404 1.00 92.75 440 ARG A C 1
ATOM 3509 O O . ARG A 1 440 ? -4.104 -8.069 0.632 1.00 92.75 440 ARG A O 1
ATOM 3516 N N . ARG A 1 441 ? -2.102 -7.274 1.286 1.00 93.00 441 ARG A N 1
ATOM 3517 C CA . ARG A 1 441 ? -2.094 -7.913 2.613 1.00 93.00 441 ARG A CA 1
ATOM 3518 C C . ARG A 1 441 ? -3.164 -7.351 3.543 1.00 93.00 441 ARG A C 1
ATOM 3520 O O . ARG A 1 441 ? -3.719 -8.098 4.332 1.00 93.00 441 ARG A O 1
ATOM 3527 N N . MET A 1 442 ? -3.540 -6.085 3.376 1.00 89.56 442 MET A N 1
ATOM 3528 C CA . MET A 1 442 ? -4.698 -5.490 4.054 1.00 89.56 442 MET A CA 1
ATOM 3529 C C . MET A 1 442 ? -6.057 -5.968 3.504 1.00 89.56 442 MET A C 1
ATOM 3531 O O . MET A 1 442 ? -7.096 -5.528 3.990 1.00 89.56 442 MET A O 1
ATOM 3535 N N . GLY A 1 443 ? -6.081 -6.830 2.481 1.00 85.69 443 GLY A N 1
ATOM 3536 C CA . GLY A 1 443 ? -7.314 -7.328 1.867 1.00 85.69 443 GLY A CA 1
ATOM 3537 C C . GLY A 1 443 ? -7.901 -6.412 0.790 1.00 85.69 443 GLY A C 1
ATOM 3538 O O . GLY A 1 443 ? -9.041 -6.607 0.374 1.00 85.69 443 GLY A O 1
ATOM 3539 N N . ALA A 1 444 ? -7.141 -5.426 0.303 1.00 83.50 444 ALA A N 1
ATOM 3540 C CA . ALA A 1 444 ? -7.588 -4.531 -0.765 1.00 83.50 444 ALA A CA 1
ATOM 3541 C C . ALA A 1 444 ? -7.544 -5.141 -2.171 1.00 83.50 444 ALA A C 1
ATOM 3543 O O . ALA A 1 444 ? -8.091 -4.560 -3.108 1.00 83.50 444 ALA A O 1
ATOM 3544 N N . GLY A 1 445 ? -6.865 -6.278 -2.326 1.00 86.44 445 GLY A N 1
ATOM 3545 C CA . GLY A 1 445 ? -6.532 -6.830 -3.633 1.00 86.44 445 GLY A CA 1
ATOM 3546 C C . GLY A 1 445 ? -5.497 -5.977 -4.370 1.00 86.44 445 GLY A C 1
ATOM 3547 O O . GLY A 1 445 ? -4.587 -5.407 -3.760 1.00 86.44 445 GLY A O 1
ATOM 3548 N N . ASP A 1 446 ? -5.632 -5.919 -5.691 1.00 87.75 446 ASP A N 1
ATOM 3549 C CA . ASP A 1 446 ? -4.626 -5.339 -6.576 1.00 87.75 446 ASP A CA 1
ATOM 3550 C C . ASP A 1 446 ? -4.941 -3.872 -6.851 1.00 87.75 446 ASP A C 1
ATOM 3552 O O . ASP A 1 446 ? -5.921 -3.537 -7.514 1.00 87.75 446 ASP A O 1
ATOM 3556 N N . VAL A 1 447 ? -4.097 -2.984 -6.325 1.00 89.88 447 VAL A N 1
ATOM 3557 C CA . VAL A 1 447 ? -4.275 -1.528 -6.462 1.00 89.88 447 VAL A CA 1
ATOM 3558 C C . VAL A 1 447 ? -3.676 -0.964 -7.749 1.00 89.88 447 VAL A C 1
ATOM 3560 O O . VAL A 1 447 ? -4.056 0.122 -8.181 1.00 89.88 447 VAL A O 1
ATOM 3563 N N . PHE A 1 448 ? -2.754 -1.694 -8.377 1.00 94.19 448 PHE A N 1
ATOM 3564 C CA . PHE A 1 448 ? -2.166 -1.334 -9.664 1.00 94.19 448 PHE A CA 1
ATOM 3565 C C . PHE A 1 448 ? -2.645 -2.268 -10.777 1.00 94.19 448 PHE A C 1
ATOM 3567 O O . PHE A 1 448 ? -3.116 -3.375 -10.539 1.00 94.19 448 PHE A O 1
ATOM 3574 N N . SER A 1 449 ? -2.472 -1.818 -12.018 1.00 92.44 449 SER A N 1
ATOM 3575 C CA . SER A 1 449 ? -2.687 -2.614 -13.223 1.00 92.44 449 SER A CA 1
ATOM 3576 C C . SER A 1 449 ? -1.861 -3.908 -13.185 1.00 92.44 449 SER A C 1
ATOM 3578 O O . SER A 1 449 ? -0.657 -3.832 -12.912 1.00 92.44 449 SER A O 1
ATOM 3580 N N . PRO A 1 450 ? -2.428 -5.065 -13.592 1.00 91.94 450 PRO A N 1
ATOM 3581 C CA . PRO A 1 450 ? -1.679 -6.315 -13.743 1.00 91.94 450 PRO A CA 1
ATOM 3582 C C . PRO A 1 450 ? -0.457 -6.203 -14.669 1.00 91.94 450 PRO A C 1
ATOM 3584 O O . PRO A 1 450 ? 0.472 -7.002 -14.572 1.00 91.94 450 PRO A O 1
ATOM 3587 N N . ALA A 1 451 ? -0.414 -5.188 -15.542 1.00 95.94 451 ALA A N 1
ATOM 3588 C CA . ALA A 1 451 ? 0.740 -4.899 -16.392 1.00 95.94 451 ALA A CA 1
ATOM 3589 C C . ALA A 1 451 ? 2.026 -4.590 -15.593 1.00 95.94 451 ALA A C 1
ATOM 3591 O O . ALA A 1 451 ? 3.129 -4.773 -16.114 1.00 95.94 451 ALA A O 1
ATOM 3592 N N . GLN A 1 452 ? 1.907 -4.202 -14.312 1.00 98.31 452 GLN A N 1
ATOM 3593 C CA . GLN A 1 452 ? 3.037 -4.037 -13.391 1.00 98.31 452 GLN A CA 1
ATOM 3594 C C . GLN A 1 452 ? 3.944 -5.279 -13.369 1.00 98.31 452 GLN A C 1
ATOM 3596 O O . GLN A 1 452 ? 5.168 -5.138 -13.308 1.00 98.31 452 GLN A O 1
ATOM 3601 N N . ARG A 1 453 ? 3.357 -6.481 -13.493 1.00 98.38 453 ARG A N 1
ATOM 3602 C CA . ARG A 1 453 ? 4.053 -7.775 -13.595 1.00 98.38 453 ARG A CA 1
ATOM 3603 C C . ARG A 1 453 ? 5.219 -7.748 -14.579 1.00 98.38 453 ARG A C 1
ATOM 3605 O O . ARG A 1 453 ? 6.260 -8.350 -14.333 1.00 98.38 453 ARG A O 1
ATOM 3612 N N . PHE A 1 454 ? 5.042 -7.067 -15.707 1.00 98.38 454 PHE A N 1
ATOM 3613 C CA . PHE A 1 454 ? 5.991 -7.107 -16.813 1.00 98.38 454 PHE A CA 1
ATOM 3614 C C . PHE A 1 454 ? 7.045 -6.000 -16.753 1.00 98.38 454 PHE A C 1
ATOM 3616 O O . PHE A 1 454 ? 7.990 -6.045 -17.532 1.00 98.38 454 PHE A O 1
ATOM 3623 N N . VAL A 1 455 ? 6.946 -5.035 -15.836 1.00 98.19 455 VAL A N 1
ATOM 3624 C CA . VAL A 1 455 ? 7.922 -3.936 -15.724 1.00 98.19 455 VAL A CA 1
ATOM 3625 C C . VAL A 1 455 ? 9.356 -4.435 -15.468 1.00 98.19 455 VAL A C 1
ATOM 3627 O O . VAL A 1 455 ? 10.269 -3.978 -16.160 1.00 98.19 455 VAL A O 1
ATOM 3630 N N . PRO A 1 456 ? 9.607 -5.422 -14.579 1.00 98.00 456 PRO A N 1
ATOM 3631 C CA . PRO A 1 456 ? 10.951 -5.974 -14.390 1.00 98.00 456 PRO A CA 1
ATOM 3632 C C . PRO A 1 456 ? 11.545 -6.630 -15.642 1.00 98.00 456 PRO A C 1
ATOM 3634 O O . PRO A 1 456 ? 12.767 -6.711 -15.780 1.00 98.00 456 PRO A O 1
ATOM 3637 N N . TYR A 1 457 ? 10.706 -7.050 -16.597 1.00 97.62 457 TYR A N 1
ATOM 3638 C CA . TYR A 1 457 ? 11.187 -7.640 -17.844 1.00 97.62 457 TYR A CA 1
ATOM 3639 C C . TYR A 1 457 ? 11.998 -6.634 -18.667 1.00 97.62 457 TYR A C 1
ATOM 3641 O O . TYR A 1 457 ? 12.800 -7.062 -19.494 1.00 97.62 457 TYR A O 1
ATOM 3649 N N . GLN A 1 458 ? 11.862 -5.326 -18.417 1.00 94.69 458 GLN A N 1
ATOM 3650 C CA . GLN A 1 458 ? 12.726 -4.309 -19.008 1.00 94.69 458 GLN A CA 1
ATOM 3651 C C . GLN A 1 458 ? 14.207 -4.622 -18.775 1.00 94.69 458 GLN A C 1
ATOM 3653 O O . GLN A 1 458 ? 14.951 -4.699 -19.746 1.00 94.69 458 GLN A O 1
ATOM 3658 N N . TYR A 1 459 ? 14.652 -4.853 -17.532 1.00 93.69 459 TYR A N 1
ATOM 3659 C CA . TYR A 1 459 ? 16.074 -5.118 -17.252 1.00 93.69 459 TYR A CA 1
ATOM 3660 C C . TYR A 1 459 ? 16.498 -6.560 -17.566 1.00 93.69 459 TYR A C 1
ATOM 3662 O O . TYR A 1 459 ? 17.687 -6.829 -17.740 1.00 93.69 459 TYR A O 1
ATOM 3670 N N . LEU A 1 460 ? 15.546 -7.497 -17.666 1.00 95.12 460 LEU A N 1
ATOM 3671 C CA . LEU A 1 460 ? 15.827 -8.858 -18.135 1.00 95.12 460 LEU A CA 1
ATOM 3672 C C . LEU A 1 460 ? 16.146 -8.847 -19.620 1.00 95.12 460 LEU A C 1
ATOM 3674 O O . LEU A 1 460 ? 17.220 -9.275 -20.040 1.00 95.12 460 LEU A O 1
ATOM 3678 N N . TYR A 1 461 ? 15.243 -8.270 -20.412 1.00 95.12 461 TYR A N 1
ATOM 3679 C CA . TYR A 1 461 ? 15.497 -8.074 -21.822 1.00 95.12 461 TYR A CA 1
ATOM 3680 C C . TYR A 1 461 ? 16.675 -7.137 -22.016 1.00 95.12 461 TYR A C 1
ATOM 3682 O O . TYR A 1 461 ? 17.432 -7.427 -22.925 1.00 95.12 461 TYR A O 1
ATOM 3690 N N . ASN A 1 462 ? 16.906 -6.123 -21.165 1.00 92.19 462 ASN A N 1
ATOM 3691 C CA . ASN A 1 462 ? 18.039 -5.196 -21.278 1.00 92.19 462 ASN A CA 1
ATOM 3692 C C . ASN A 1 462 ? 19.422 -5.732 -20.894 1.00 92.19 462 ASN A C 1
ATOM 3694 O O . ASN A 1 462 ? 20.425 -5.066 -21.170 1.00 92.19 462 ASN A O 1
ATOM 3698 N N . LEU A 1 463 ? 19.493 -6.948 -20.359 1.00 91.69 463 LEU A N 1
ATOM 3699 C CA . LEU A 1 463 ? 20.741 -7.556 -19.928 1.00 91.69 463 LEU A CA 1
ATOM 3700 C C . LEU A 1 463 ? 21.664 -7.893 -21.110 1.00 91.69 463 LEU A C 1
ATOM 3702 O O . LEU A 1 463 ? 21.280 -8.606 -22.040 1.00 91.69 463 LEU A O 1
ATOM 3706 N N . ARG A 1 464 ? 22.903 -7.419 -21.059 1.00 89.94 464 ARG A N 1
ATOM 3707 C CA . ARG A 1 464 ? 23.979 -7.740 -22.000 1.00 89.94 464 ARG A CA 1
ATOM 3708 C C . ARG A 1 464 ? 24.675 -9.054 -21.614 1.00 89.94 464 ARG A C 1
ATOM 3710 O O . ARG A 1 464 ? 24.631 -9.439 -20.446 1.00 89.94 464 ARG A O 1
ATOM 3717 N N . PRO A 1 465 ? 25.370 -9.722 -22.553 1.00 88.12 465 PRO A N 1
ATOM 3718 C CA . PRO A 1 465 ? 26.104 -10.948 -22.242 1.00 88.12 465 PRO A CA 1
ATOM 3719 C C . PRO A 1 465 ? 27.179 -10.791 -21.159 1.00 88.12 465 PRO A C 1
ATOM 3721 O O . PRO A 1 465 ? 27.424 -11.725 -20.405 1.00 88.12 465 PRO A O 1
ATOM 3724 N N . ASP A 1 466 ? 27.775 -9.607 -21.011 1.00 87.00 466 ASP A N 1
ATOM 3725 C CA . ASP A 1 466 ? 28.754 -9.299 -19.958 1.00 87.00 466 ASP A CA 1
ATOM 3726 C C . ASP A 1 466 ? 28.128 -9.037 -18.573 1.00 87.00 466 ASP A C 1
ATOM 3728 O O . ASP A 1 466 ? 28.826 -8.647 -17.640 1.00 87.00 466 ASP A O 1
ATOM 3732 N N . GLY A 1 467 ? 26.814 -9.233 -18.428 1.00 86.75 467 GLY A N 1
ATOM 3733 C CA . GLY A 1 467 ? 26.073 -9.021 -17.185 1.00 86.75 467 GLY A CA 1
ATOM 3734 C C . GLY A 1 467 ? 25.671 -7.566 -16.929 1.00 86.75 467 GLY A C 1
ATOM 3735 O O . GLY A 1 467 ? 24.908 -7.307 -15.999 1.00 86.75 467 GLY A O 1
ATOM 3736 N N . GLN A 1 468 ? 26.118 -6.611 -17.752 1.00 90.00 468 GLN A N 1
ATOM 3737 C CA . GLN A 1 468 ? 25.712 -5.210 -17.636 1.00 90.00 468 GLN A CA 1
ATOM 3738 C C . GLN A 1 468 ? 24.347 -4.948 -18.278 1.00 90.00 468 GLN A C 1
ATOM 3740 O O . GLN A 1 468 ? 23.807 -5.759 -19.026 1.00 90.00 468 GLN A O 1
ATOM 3745 N N . GLN A 1 469 ? 23.768 -3.784 -17.996 1.00 89.81 469 GLN A N 1
ATOM 3746 C CA . GLN A 1 469 ? 22.544 -3.329 -18.651 1.00 89.81 469 GLN A CA 1
ATOM 3747 C C . GLN A 1 469 ? 22.878 -2.506 -19.896 1.00 89.81 469 GLN A C 1
ATOM 3749 O O . GLN A 1 469 ? 23.896 -1.810 -19.944 1.00 89.81 469 GLN A O 1
ATOM 3754 N N . MET A 1 470 ? 22.005 -2.550 -20.902 1.00 88.81 470 MET A N 1
ATOM 3755 C CA . MET A 1 470 ? 21.971 -1.465 -21.881 1.00 88.81 470 MET A CA 1
ATOM 3756 C C . MET A 1 470 ? 21.691 -0.153 -21.154 1.00 88.81 470 MET A C 1
ATOM 3758 O O . MET A 1 470 ? 20.799 -0.090 -20.309 1.00 88.81 470 MET A O 1
ATOM 3762 N N . ARG A 1 471 ? 22.489 0.869 -21.464 1.00 88.25 471 ARG A N 1
ATOM 3763 C CA . ARG A 1 471 ? 22.384 2.172 -20.811 1.00 88.25 471 ARG A CA 1
ATOM 3764 C C . ARG A 1 471 ? 21.149 2.894 -21.328 1.00 88.25 471 ARG A C 1
ATOM 3766 O O . ARG A 1 471 ? 20.937 2.951 -22.537 1.00 88.25 471 ARG A O 1
ATOM 3773 N N . SER A 1 472 ? 20.350 3.416 -20.410 1.00 86.75 472 SER A N 1
ATOM 3774 C CA . SER A 1 472 ? 19.151 4.188 -20.716 1.00 86.75 472 SER A CA 1
ATOM 3775 C C . SER A 1 472 ? 18.876 5.131 -19.558 1.00 86.75 472 SER A C 1
ATOM 3777 O O . SER A 1 472 ? 18.795 4.673 -18.421 1.00 86.75 472 SER A O 1
ATOM 3779 N N . GLY A 1 473 ? 18.675 6.418 -19.842 1.00 89.38 473 GLY A N 1
ATOM 3780 C CA . GLY A 1 473 ? 18.528 7.442 -18.805 1.00 89.38 473 GLY A CA 1
ATOM 3781 C C . GLY A 1 473 ? 19.777 7.569 -17.928 1.00 89.38 473 GLY A C 1
ATOM 3782 O O . GLY A 1 473 ? 20.894 7.327 -18.387 1.00 89.38 473 GLY A O 1
ATOM 3783 N N . ASP A 1 474 ? 19.578 7.941 -16.664 1.00 90.69 474 ASP A N 1
ATOM 3784 C CA . ASP A 1 474 ? 20.672 8.074 -15.706 1.00 90.69 474 ASP A CA 1
ATOM 3785 C C . ASP A 1 474 ? 21.156 6.705 -15.216 1.00 90.69 474 ASP A C 1
ATOM 3787 O O . ASP A 1 474 ? 20.396 5.898 -14.667 1.00 90.69 474 ASP A O 1
ATOM 3791 N N . THR A 1 475 ? 22.459 6.480 -15.355 1.00 90.19 475 THR A N 1
ATOM 3792 C CA . THR A 1 475 ? 23.114 5.216 -15.031 1.00 90.19 475 THR A CA 1
ATOM 3793 C C . THR A 1 475 ? 24.099 5.380 -13.872 1.00 90.19 475 THR A C 1
ATOM 3795 O O . THR A 1 475 ? 25.032 6.177 -13.952 1.00 90.19 475 THR A O 1
ATOM 3798 N N . PHE A 1 476 ? 23.985 4.529 -12.848 1.00 90.25 476 PHE A N 1
ATOM 3799 C CA . PHE A 1 476 ? 25.000 4.386 -11.795 1.00 90.25 476 PHE A CA 1
ATOM 3800 C C . PHE A 1 476 ? 25.380 2.925 -11.486 1.00 90.25 476 PHE A C 1
ATOM 3802 O O . PHE A 1 476 ? 26.421 2.699 -10.869 1.00 90.25 476 PHE A O 1
ATOM 3809 N N . ASP A 1 477 ? 24.592 1.919 -11.896 1.00 87.06 477 ASP A N 1
ATOM 3810 C CA . ASP A 1 477 ? 24.971 0.511 -11.704 1.00 87.06 477 ASP A CA 1
ATOM 3811 C C . ASP A 1 477 ? 26.049 0.105 -12.717 1.00 87.06 477 ASP A C 1
ATOM 3813 O O . ASP A 1 477 ? 25.776 -0.305 -13.850 1.00 87.06 477 ASP A O 1
ATOM 3817 N N . GLN A 1 478 ? 27.304 0.234 -12.295 1.00 84.50 478 GLN A N 1
ATOM 3818 C CA . GLN A 1 478 ? 28.471 -0.141 -13.094 1.00 84.50 478 GLN A CA 1
ATOM 3819 C C . GLN A 1 478 ? 28.721 -1.654 -13.105 1.00 84.50 478 GLN A C 1
ATOM 3821 O O . GLN A 1 478 ? 29.399 -2.156 -13.995 1.00 84.50 478 GLN A O 1
ATOM 3826 N N . THR A 1 479 ? 28.175 -2.387 -12.130 1.00 85.31 479 THR A N 1
ATOM 3827 C CA . THR A 1 479 ? 28.402 -3.834 -11.995 1.00 85.31 479 THR A CA 1
ATOM 3828 C C . THR A 1 479 ? 27.436 -4.655 -12.840 1.00 85.31 479 THR A C 1
ATOM 3830 O O . THR A 1 479 ? 27.742 -5.788 -13.195 1.00 85.31 479 THR A O 1
ATOM 3833 N N . GLY A 1 480 ? 26.244 -4.111 -13.111 1.00 87.75 480 GLY A N 1
ATOM 3834 C CA . GLY A 1 480 ? 25.129 -4.834 -13.721 1.00 87.75 480 GLY A CA 1
ATOM 3835 C C . GLY A 1 480 ? 24.409 -5.796 -12.771 1.00 87.75 480 GLY A C 1
ATOM 3836 O O . GLY A 1 480 ? 23.331 -6.289 -13.107 1.00 87.75 480 GLY A O 1
ATOM 3837 N N . ARG A 1 481 ? 24.967 -6.030 -11.575 1.00 93.00 481 ARG A N 1
ATOM 3838 C CA . ARG A 1 481 ? 24.566 -7.077 -10.629 1.00 93.00 481 ARG A CA 1
ATOM 3839 C C . ARG A 1 481 ? 23.838 -6.543 -9.394 1.00 93.00 481 ARG A C 1
ATOM 3841 O O . ARG A 1 481 ? 23.788 -7.237 -8.384 1.00 93.00 481 ARG A O 1
ATOM 3848 N N . ASP A 1 482 ? 23.277 -5.337 -9.452 1.00 94.62 482 ASP A N 1
ATOM 3849 C CA . ASP A 1 482 ? 22.559 -4.708 -8.334 1.00 94.62 482 ASP A CA 1
ATOM 3850 C C . ASP A 1 482 ? 21.570 -5.663 -7.635 1.00 94.62 482 ASP A C 1
ATOM 3852 O O . ASP A 1 482 ? 20.668 -6.225 -8.265 1.00 94.62 482 ASP A O 1
ATOM 3856 N N . SER A 1 483 ? 21.716 -5.826 -6.316 1.00 95.88 483 SER A N 1
ATOM 3857 C CA . SER A 1 483 ? 20.883 -6.734 -5.523 1.00 95.88 483 SER A CA 1
ATOM 3858 C C . SER A 1 483 ? 19.408 -6.339 -5.488 1.00 95.88 483 SER A C 1
ATOM 3860 O O . SER A 1 483 ? 18.542 -7.197 -5.299 1.00 95.88 483 SER A O 1
ATOM 3862 N N . ARG A 1 484 ? 19.087 -5.067 -5.747 1.00 96.38 484 ARG A N 1
ATOM 3863 C CA . ARG A 1 484 ? 17.704 -4.583 -5.843 1.00 96.38 484 ARG A CA 1
ATOM 3864 C C . ARG A 1 484 ? 16.962 -5.163 -7.041 1.00 96.38 484 ARG A C 1
ATOM 3866 O O . ARG A 1 484 ? 15.751 -5.326 -6.962 1.00 96.38 484 ARG A O 1
ATOM 3873 N N . LYS A 1 485 ? 17.653 -5.544 -8.124 1.00 96.88 485 LYS A N 1
ATOM 3874 C CA . LYS A 1 485 ? 17.024 -6.256 -9.254 1.00 96.88 485 LYS A CA 1
ATOM 3875 C C . LYS A 1 485 ? 16.546 -7.637 -8.814 1.00 96.88 485 LYS A C 1
ATOM 3877 O O . LYS A 1 485 ? 15.404 -7.995 -9.082 1.00 96.88 485 LYS A O 1
ATOM 3882 N N . ARG A 1 486 ? 17.369 -8.359 -8.042 1.00 97.69 486 ARG A N 1
ATOM 3883 C CA . ARG A 1 486 ? 16.976 -9.632 -7.415 1.00 97.69 486 ARG A CA 1
ATOM 3884 C C . ARG A 1 486 ? 15.781 -9.455 -6.485 1.00 97.69 486 ARG A C 1
ATOM 3886 O O . ARG A 1 486 ? 14.842 -10.240 -6.537 1.00 97.69 486 ARG A O 1
ATOM 3893 N N . PHE A 1 487 ? 15.818 -8.415 -5.653 1.00 98.44 487 PHE A N 1
ATOM 3894 C CA . PHE A 1 487 ? 14.740 -8.107 -4.718 1.00 98.44 487 PHE A CA 1
ATOM 3895 C C . PHE A 1 487 ? 13.428 -7.789 -5.446 1.00 98.44 487 PHE A C 1
ATOM 3897 O O . PHE A 1 487 ? 12.396 -8.358 -5.118 1.00 98.44 487 PHE A O 1
ATOM 3904 N N . ILE A 1 488 ? 13.468 -6.956 -6.490 1.00 98.38 488 ILE A N 1
ATOM 3905 C CA . ILE A 1 488 ? 12.302 -6.642 -7.325 1.00 98.38 488 ILE A CA 1
ATOM 3906 C C . ILE A 1 488 ? 11.763 -7.890 -8.028 1.00 98.38 488 ILE A C 1
ATOM 3908 O O . ILE A 1 488 ? 10.547 -8.067 -8.072 1.00 98.38 488 ILE A O 1
ATOM 3912 N N . ALA A 1 489 ? 12.635 -8.749 -8.567 1.00 98.56 489 ALA A N 1
ATOM 3913 C CA . ALA A 1 489 ? 12.225 -10.007 -9.185 1.00 98.56 489 ALA A CA 1
ATOM 3914 C C . ALA A 1 489 ? 11.506 -10.915 -8.173 1.00 98.56 489 ALA A C 1
ATOM 3916 O O . ALA A 1 489 ? 10.441 -11.435 -8.485 1.00 98.56 489 ALA A O 1
ATOM 3917 N N . MET A 1 490 ? 12.022 -11.020 -6.943 1.00 98.56 490 MET A N 1
ATOM 3918 C CA . MET A 1 490 ? 11.372 -11.759 -5.857 1.00 98.56 490 MET A CA 1
ATOM 3919 C C . MET A 1 490 ? 10.007 -11.153 -5.500 1.00 98.56 490 MET A C 1
ATOM 3921 O O . MET A 1 490 ? 9.000 -11.851 -5.574 1.00 98.56 490 MET A O 1
ATOM 3925 N N . MET A 1 491 ? 9.954 -9.852 -5.193 1.00 98.69 491 MET A N 1
ATOM 3926 C CA . MET A 1 491 ? 8.726 -9.166 -4.765 1.00 98.69 491 MET A CA 1
ATOM 3927 C C . MET A 1 491 ? 7.633 -9.226 -5.834 1.00 98.69 491 MET A C 1
ATOM 3929 O O . MET A 1 491 ? 6.483 -9.516 -5.521 1.00 98.69 491 MET A O 1
ATOM 3933 N N . THR A 1 492 ? 7.991 -8.975 -7.097 1.00 98.81 492 THR A N 1
ATOM 3934 C CA . THR A 1 492 ? 7.034 -8.956 -8.216 1.00 98.81 492 THR A CA 1
ATOM 3935 C C . THR A 1 492 ? 6.654 -10.374 -8.637 1.00 98.81 492 THR A C 1
ATOM 3937 O O . THR A 1 492 ? 5.494 -10.640 -8.937 1.00 98.81 492 THR A O 1
ATOM 3940 N N . GLY A 1 493 ? 7.621 -11.297 -8.643 1.00 98.62 493 GLY A N 1
ATOM 3941 C CA . GLY A 1 493 ? 7.400 -12.699 -8.982 1.00 98.62 493 GLY A CA 1
ATOM 3942 C C . GLY A 1 493 ? 6.457 -13.381 -8.003 1.00 98.62 493 GLY A C 1
ATOM 3943 O O . GLY A 1 493 ? 5.511 -14.023 -8.439 1.00 98.62 493 GLY A O 1
ATOM 3944 N N . ALA A 1 494 ? 6.653 -13.159 -6.702 1.00 98.56 494 ALA A N 1
ATOM 3945 C CA . ALA A 1 494 ? 5.747 -13.648 -5.669 1.00 98.56 494 ALA A CA 1
ATOM 3946 C C . ALA A 1 494 ? 4.363 -12.978 -5.734 1.00 98.56 494 ALA A C 1
ATOM 3948 O O . ALA A 1 494 ? 3.370 -13.590 -5.367 1.00 98.56 494 ALA A O 1
ATOM 3949 N N . TYR A 1 495 ? 4.271 -11.726 -6.200 1.00 98.62 495 TYR A N 1
ATOM 3950 C CA . TYR A 1 495 ? 2.987 -11.021 -6.285 1.00 98.62 495 TYR A CA 1
ATOM 3951 C C . TYR A 1 495 ? 2.130 -11.551 -7.443 1.00 98.62 495 TYR A C 1
ATOM 3953 O O . TYR A 1 495 ? 0.911 -11.617 -7.338 1.00 98.62 495 TYR A O 1
ATOM 3961 N N . TYR A 1 496 ? 2.737 -11.917 -8.566 1.00 97.94 496 TYR A N 1
ATOM 3962 C CA . TYR A 1 496 ? 2.002 -12.306 -9.775 1.00 97.94 496 TYR A CA 1
ATOM 3963 C C . TYR A 1 496 ? 2.134 -13.789 -10.137 1.00 97.94 496 TYR A C 1
ATOM 3965 O O . TYR A 1 496 ? 1.777 -14.160 -11.258 1.00 97.94 496 TYR A O 1
ATOM 3973 N N . ASP A 1 497 ? 2.693 -14.600 -9.236 1.00 97.50 497 ASP A N 1
ATOM 3974 C CA . ASP A 1 497 ? 3.079 -15.992 -9.489 1.00 97.50 497 ASP A CA 1
ATOM 3975 C C . ASP A 1 497 ? 3.856 -16.132 -10.810 1.00 97.50 497 ASP A C 1
ATOM 3977 O O . ASP A 1 497 ? 3.565 -16.972 -11.665 1.00 97.50 497 ASP A O 1
ATOM 3981 N N . ASP A 1 498 ? 4.821 -15.232 -11.030 1.00 98.56 498 ASP A N 1
ATOM 3982 C CA . ASP A 1 498 ? 5.582 -15.179 -12.274 1.00 98.56 498 ASP A CA 1
ATOM 3983 C C . ASP A 1 498 ? 6.815 -16.099 -12.204 1.00 98.56 498 ASP A C 1
ATOM 3985 O O . ASP A 1 498 ? 7.790 -15.770 -11.516 1.00 98.56 498 ASP A O 1
ATOM 3989 N N . PRO A 1 499 ? 6.830 -17.221 -12.949 1.00 98.38 499 PRO A N 1
ATOM 3990 C CA . PRO A 1 499 ? 7.887 -18.215 -12.819 1.00 98.38 499 PRO A CA 1
ATOM 3991 C C . PRO A 1 499 ? 9.236 -17.731 -13.362 1.00 98.38 499 PRO A C 1
ATOM 3993 O O . PRO A 1 499 ? 10.279 -18.200 -12.904 1.00 98.38 499 PRO A O 1
ATOM 3996 N N . ILE A 1 500 ? 9.251 -16.786 -14.307 1.00 98.56 500 ILE A N 1
ATOM 3997 C CA . ILE A 1 500 ? 10.495 -16.213 -14.835 1.00 98.56 500 ILE A CA 1
ATOM 3998 C C . ILE A 1 500 ? 11.135 -15.335 -13.769 1.00 98.56 500 ILE A C 1
ATOM 4000 O O . ILE A 1 500 ? 12.326 -15.463 -13.496 1.00 98.56 500 ILE A O 1
ATOM 4004 N N . LEU A 1 501 ? 10.352 -14.453 -13.143 1.00 98.62 501 LEU A N 1
ATOM 4005 C CA . LEU A 1 501 ? 10.864 -13.559 -12.105 1.00 98.62 501 LEU A CA 1
ATOM 4006 C C . LEU A 1 501 ? 11.312 -14.332 -10.861 1.00 98.62 501 LEU A C 1
ATOM 4008 O O . LEU A 1 501 ? 12.366 -14.021 -10.305 1.00 98.62 501 LEU A O 1
ATOM 4012 N N . LEU A 1 502 ? 10.583 -15.381 -10.471 1.00 98.44 502 LEU A N 1
ATOM 4013 C CA . LEU A 1 502 ? 11.006 -16.272 -9.388 1.00 98.44 502 LEU A CA 1
ATOM 4014 C C . LEU A 1 502 ? 12.276 -17.060 -9.751 1.00 98.44 502 LEU A C 1
ATOM 4016 O O . LEU A 1 502 ? 13.190 -17.149 -8.934 1.00 98.44 502 LEU A O 1
ATOM 4020 N N . GLY A 1 503 ? 12.403 -17.543 -10.993 1.00 97.81 503 GLY A N 1
ATOM 4021 C CA . GLY A 1 503 ? 13.639 -18.168 -11.478 1.00 97.81 503 GLY A CA 1
ATOM 4022 C C . GLY A 1 503 ? 14.833 -17.207 -11.490 1.00 97.81 503 GLY A C 1
ATOM 4023 O O . GLY A 1 503 ? 15.944 -17.575 -11.104 1.00 97.81 503 GLY A O 1
ATOM 4024 N N . VAL A 1 504 ? 14.612 -15.940 -11.850 1.00 97.06 504 VAL A N 1
ATOM 4025 C CA . VAL A 1 504 ? 15.628 -14.881 -11.747 1.00 97.06 504 VAL A CA 1
ATOM 4026 C C . VAL A 1 504 ? 16.013 -14.626 -10.289 1.00 97.06 504 VAL A C 1
ATOM 4028 O O . VAL A 1 504 ? 17.202 -14.473 -10.002 1.00 97.06 504 VAL A O 1
ATOM 4031 N N . ALA A 1 505 ? 15.046 -14.606 -9.369 1.00 97.38 505 ALA A N 1
ATOM 4032 C CA . ALA A 1 505 ? 15.299 -14.433 -7.941 1.00 97.38 505 ALA A CA 1
ATOM 4033 C C . ALA A 1 505 ? 16.124 -15.584 -7.333 1.00 97.38 505 ALA A C 1
ATOM 4035 O O . ALA A 1 505 ? 16.897 -15.345 -6.400 1.00 97.38 505 ALA A O 1
ATOM 4036 N N . ASP A 1 506 ? 16.028 -16.797 -7.882 1.00 95.56 506 ASP A N 1
ATOM 4037 C CA . ASP A 1 506 ? 16.841 -17.951 -7.472 1.00 95.56 506 ASP A CA 1
ATOM 4038 C C . ASP A 1 506 ? 18.233 -17.972 -8.103 1.00 95.56 506 ASP A C 1
ATOM 4040 O O . ASP A 1 506 ? 19.178 -18.481 -7.503 1.00 95.56 506 ASP A O 1
ATOM 4044 N N . SER A 1 507 ? 18.384 -17.372 -9.281 1.00 94.25 507 SER A N 1
ATOM 4045 C CA . SER A 1 507 ? 19.649 -17.353 -10.015 1.00 94.25 507 SER A CA 1
ATOM 4046 C C . SER A 1 507 ? 20.736 -16.478 -9.373 1.00 94.25 507 SER A C 1
ATOM 4048 O O . SER A 1 507 ? 20.471 -15.582 -8.569 1.00 94.25 507 SER A O 1
ATOM 4050 N N . ASP A 1 508 ? 21.979 -16.665 -9.823 1.00 92.75 508 ASP A N 1
ATOM 4051 C CA . ASP A 1 508 ? 23.131 -15.830 -9.447 1.00 92.75 508 ASP A CA 1
ATOM 4052 C C . ASP A 1 508 ? 23.326 -14.601 -10.348 1.00 92.75 508 ASP A C 1
ATOM 4054 O O . ASP A 1 508 ? 24.369 -13.940 -10.306 1.00 92.75 508 ASP A O 1
ATOM 4058 N N . LEU A 1 509 ? 22.319 -14.265 -11.160 1.00 93.00 509 LEU A N 1
ATOM 4059 C CA . LEU A 1 509 ? 22.371 -13.146 -12.098 1.00 93.00 509 LEU A CA 1
ATOM 4060 C C . LEU A 1 509 ? 22.672 -11.818 -11.391 1.00 93.00 509 LEU A C 1
ATOM 4062 O O . LEU A 1 509 ? 23.525 -11.040 -11.818 1.00 93.00 509 LEU A O 1
ATOM 4066 N N . PHE A 1 510 ? 22.019 -11.607 -10.251 1.00 95.75 510 PHE A N 1
ATOM 4067 C CA . PHE A 1 510 ? 22.141 -10.412 -9.428 1.00 95.75 510 PHE A CA 1
ATOM 4068 C C . PHE A 1 510 ? 22.628 -10.776 -8.023 1.00 95.75 510 PHE A C 1
ATOM 4070 O O . PHE A 1 510 ? 22.371 -11.874 -7.513 1.00 95.75 510 PHE A O 1
ATOM 4077 N N . HIS A 1 511 ? 23.326 -9.841 -7.379 1.00 96.44 511 HIS A N 1
ATOM 4078 C CA . HIS A 1 511 ? 23.784 -10.006 -6.007 1.00 96.44 511 HIS A CA 1
ATOM 4079 C C . HIS A 1 511 ? 22.613 -10.286 -5.062 1.00 96.44 511 HIS A C 1
ATOM 4081 O O . HIS A 1 511 ? 21.480 -9.853 -5.272 1.00 96.44 511 HIS A O 1
ATOM 4087 N N . HIS A 1 512 ? 22.883 -11.021 -3.990 1.00 95.69 512 HIS A N 1
ATOM 4088 C CA . HIS A 1 512 ? 21.870 -11.262 -2.978 1.00 95.69 512 HIS A CA 1
ATOM 4089 C C . HIS A 1 512 ? 21.506 -9.975 -2.227 1.00 95.69 512 HIS A C 1
ATOM 4091 O O . HIS A 1 512 ? 22.379 -9.175 -1.888 1.00 95.69 512 HIS A O 1
ATOM 4097 N N . TYR A 1 513 ? 20.223 -9.813 -1.906 1.00 95.38 513 TYR A N 1
ATOM 4098 C CA . TYR A 1 513 ? 19.784 -8.847 -0.901 1.00 95.38 513 TYR A CA 1
ATOM 4099 C C . TYR A 1 513 ? 20.122 -9.337 0.517 1.00 95.38 513 TYR A C 1
ATOM 4101 O O . TYR A 1 513 ? 20.368 -10.526 0.752 1.00 95.38 513 TYR A O 1
ATOM 4109 N N . GLY A 1 514 ? 20.172 -8.388 1.455 1.00 95.94 514 GLY A N 1
ATOM 4110 C CA . GLY A 1 514 ? 20.537 -8.628 2.851 1.00 95.94 514 GLY A CA 1
ATOM 4111 C C . GLY A 1 514 ? 19.412 -9.221 3.706 1.00 95.94 514 GLY A C 1
ATOM 4112 O O . GLY A 1 514 ? 18.393 -9.704 3.206 1.00 95.94 514 GLY A O 1
ATOM 4113 N N . SER A 1 515 ? 19.598 -9.157 5.025 1.00 97.50 515 SER A N 1
ATOM 4114 C CA . SER A 1 515 ? 18.673 -9.716 6.018 1.00 97.50 515 SER A CA 1
ATOM 4115 C C . SER A 1 515 ? 17.286 -9.069 5.992 1.00 97.50 515 SER A C 1
ATOM 4117 O O . SER A 1 515 ? 16.295 -9.781 6.080 1.00 97.50 515 SER A O 1
ATOM 4119 N N . GLU A 1 516 ? 17.179 -7.757 5.774 1.00 96.31 516 GLU A N 1
ATOM 4120 C CA . GLU A 1 516 ? 15.871 -7.089 5.655 1.00 96.31 516 GLU A CA 1
ATOM 4121 C C . GLU A 1 516 ? 15.104 -7.535 4.406 1.00 96.31 516 GLU A C 1
ATOM 4123 O O . GLU A 1 516 ? 13.922 -7.843 4.495 1.00 96.31 516 GLU A O 1
ATOM 4128 N N . GLY A 1 517 ? 15.777 -7.679 3.259 1.00 97.31 517 GLY A N 1
ATOM 4129 C CA . GLY A 1 517 ? 15.154 -8.257 2.060 1.00 97.31 517 GLY A CA 1
ATOM 4130 C C . GLY A 1 517 ? 14.703 -9.708 2.273 1.00 97.31 517 GLY A C 1
ATOM 4131 O O . GLY A 1 517 ? 13.682 -10.125 1.734 1.00 97.31 517 GLY A O 1
ATOM 4132 N N . SER A 1 518 ? 15.423 -10.450 3.121 1.00 98.25 518 SER A N 1
ATOM 4133 C CA . SER A 1 518 ? 15.080 -11.827 3.498 1.00 98.25 518 SER A CA 1
ATOM 4134 C C . SER A 1 518 ? 13.817 -11.906 4.368 1.00 98.25 518 SER A C 1
ATOM 4136 O O . SER A 1 518 ? 13.120 -12.915 4.321 1.00 98.25 518 SER A O 1
ATOM 4138 N N . VAL A 1 519 ? 13.474 -10.844 5.112 1.00 98.50 519 VAL A N 1
ATOM 4139 C CA . VAL A 1 519 ? 12.178 -10.750 5.809 1.00 98.50 519 VAL A CA 1
ATOM 4140 C C . VAL A 1 519 ? 11.038 -10.739 4.791 1.00 98.50 519 VAL A C 1
ATOM 4142 O O . VAL A 1 519 ? 10.118 -11.539 4.905 1.00 98.50 519 VAL A O 1
ATOM 4145 N N . PHE A 1 520 ? 11.118 -9.900 3.756 1.00 98.50 520 PHE A N 1
ATOM 4146 C CA . PHE A 1 520 ? 10.078 -9.835 2.722 1.00 98.50 520 PHE A CA 1
ATOM 4147 C C . PHE A 1 520 ? 9.966 -11.126 1.900 1.00 98.50 520 PHE A C 1
ATOM 4149 O O . PHE A 1 520 ? 8.862 -11.517 1.534 1.00 98.50 520 PHE A O 1
ATOM 4156 N N . GLU A 1 521 ? 11.076 -11.830 1.660 1.00 98.31 521 GLU A N 1
ATOM 4157 C CA . GLU A 1 521 ? 11.038 -13.161 1.042 1.00 98.31 521 GLU A CA 1
ATOM 4158 C C . GLU A 1 521 ? 10.225 -14.154 1.884 1.00 98.31 521 GLU A C 1
ATOM 4160 O O . GLU A 1 521 ? 9.344 -14.824 1.351 1.00 98.31 521 GLU A O 1
ATOM 4165 N N . LEU A 1 522 ? 10.459 -14.202 3.201 1.00 98.38 522 LEU A N 1
ATOM 4166 C CA . LEU A 1 522 ? 9.687 -15.046 4.121 1.00 98.38 522 LEU A CA 1
ATOM 4167 C C . LEU A 1 522 ? 8.212 -14.624 4.194 1.00 98.38 522 LEU A C 1
ATOM 4169 O O . LEU A 1 522 ? 7.331 -15.478 4.289 1.00 98.38 522 LEU A O 1
ATOM 4173 N N . LEU A 1 523 ? 7.934 -13.319 4.133 1.00 98.12 523 LEU A N 1
ATOM 4174 C CA . LEU A 1 523 ? 6.568 -12.798 4.147 1.00 98.12 523 LEU A CA 1
ATOM 4175 C C . LEU A 1 523 ? 5.786 -13.189 2.889 1.00 98.12 523 LEU A C 1
ATOM 4177 O O . LEU A 1 523 ? 4.608 -13.525 2.988 1.00 98.12 523 LEU A O 1
ATOM 4181 N N . PHE A 1 524 ? 6.397 -13.118 1.707 1.00 97.94 524 PHE A N 1
ATOM 4182 C CA . PHE A 1 524 ? 5.632 -13.069 0.456 1.00 97.94 524 PHE A CA 1
ATOM 4183 C C . PHE A 1 524 ? 5.814 -14.257 -0.466 1.00 97.94 524 PHE A C 1
ATOM 4185 O O . PHE A 1 524 ? 4.886 -14.594 -1.193 1.00 97.94 524 PHE A O 1
ATOM 4192 N N . ARG A 1 525 ? 6.981 -14.899 -0.466 1.00 97.25 525 ARG A N 1
ATOM 4193 C CA . ARG A 1 525 ? 7.235 -15.986 -1.404 1.00 97.25 525 ARG A CA 1
ATOM 4194 C C . ARG A 1 525 ? 6.620 -17.279 -0.891 1.00 97.25 525 ARG A C 1
ATOM 4196 O O . ARG A 1 525 ? 6.911 -17.695 0.231 1.00 97.25 525 ARG A O 1
ATOM 4203 N N . GLU A 1 526 ? 5.802 -17.923 -1.711 1.00 96.69 526 GLU A N 1
ATOM 4204 C CA . GLU A 1 526 ? 5.248 -19.235 -1.384 1.00 96.69 526 GLU A CA 1
ATOM 4205 C C . GLU A 1 526 ? 6.279 -20.361 -1.580 1.00 96.69 526 GLU A C 1
ATOM 4207 O O . GLU A 1 526 ? 7.132 -20.261 -2.473 1.00 96.69 526 GLU A O 1
ATOM 4212 N N . PRO A 1 527 ? 6.253 -21.414 -0.736 1.00 96.06 527 PRO A N 1
ATOM 4213 C CA . PRO A 1 527 ? 7.147 -22.559 -0.881 1.00 96.06 527 PRO A CA 1
ATOM 4214 C C . PRO A 1 527 ? 6.921 -23.265 -2.212 1.00 96.06 527 PRO A C 1
ATOM 4216 O O . PRO A 1 527 ? 5.785 -23.396 -2.663 1.00 96.06 527 PRO A O 1
ATOM 4219 N N . ASP A 1 528 ? 8.010 -23.717 -2.833 1.00 95.38 528 ASP A N 1
ATOM 4220 C CA . ASP A 1 528 ? 7.985 -24.522 -4.062 1.00 95.38 528 ASP A CA 1
ATOM 4221 C C . ASP A 1 528 ? 7.244 -23.867 -5.244 1.00 95.38 528 ASP A C 1
ATOM 4223 O O . ASP A 1 528 ? 6.857 -24.540 -6.203 1.00 95.38 528 ASP A O 1
ATOM 4227 N N . ALA A 1 529 ? 7.076 -22.539 -5.205 1.00 96.50 529 ALA A N 1
ATOM 4228 C CA . ALA A 1 529 ? 6.487 -21.782 -6.298 1.00 96.50 529 ALA A CA 1
ATOM 4229 C C . ALA A 1 529 ? 7.251 -22.063 -7.612 1.00 96.50 529 ALA A C 1
ATOM 4231 O O . ALA A 1 529 ? 8.488 -21.987 -7.617 1.00 96.50 529 ALA A O 1
ATOM 4232 N N . PRO A 1 530 ? 6.554 -22.385 -8.723 1.00 97.00 530 PRO A N 1
ATOM 4233 C CA . PRO A 1 530 ? 7.200 -22.781 -9.968 1.00 97.00 530 PRO A CA 1
ATOM 4234 C C . PRO A 1 530 ? 8.186 -21.732 -10.475 1.00 97.00 530 PRO A C 1
ATOM 4236 O O . PRO A 1 530 ? 7.905 -20.534 -10.454 1.00 97.00 530 PRO A O 1
ATOM 4239 N N . THR A 1 531 ? 9.319 -22.189 -11.002 1.00 97.50 531 THR A N 1
ATOM 4240 C CA . THR A 1 531 ? 10.327 -21.319 -11.610 1.00 97.50 531 THR A CA 1
ATOM 4241 C C . THR A 1 531 ? 10.632 -21.737 -13.039 1.00 97.50 531 THR A C 1
ATOM 4243 O O . THR A 1 531 ? 10.489 -22.897 -13.427 1.00 97.50 531 THR A O 1
ATOM 4246 N N . GLN A 1 532 ? 11.040 -20.764 -13.848 1.00 97.44 532 GLN A N 1
ATOM 4247 C CA . GLN A 1 532 ? 11.480 -20.973 -15.218 1.00 97.44 532 GLN A CA 1
ATOM 4248 C C . GLN A 1 532 ? 12.790 -20.223 -15.473 1.00 97.44 532 GLN A C 1
ATOM 4250 O O . GLN A 1 532 ? 12.991 -19.119 -14.960 1.00 97.44 532 GLN A O 1
ATOM 4255 N N . PRO A 1 533 ? 13.698 -20.804 -16.274 1.00 93.38 533 PRO A N 1
ATOM 4256 C CA . PRO A 1 533 ? 14.955 -20.158 -16.611 1.00 93.38 533 PRO A CA 1
ATOM 4257 C C . PRO A 1 533 ? 14.727 -18.998 -17.588 1.00 93.38 533 PRO A C 1
ATOM 4259 O O . PRO A 1 533 ? 13.820 -19.040 -18.423 1.00 93.38 533 PRO A O 1
ATOM 4262 N N . LEU A 1 534 ? 15.609 -17.994 -17.549 1.00 91.12 534 LEU A N 1
ATOM 4263 C CA . LEU A 1 534 ? 15.569 -16.825 -18.441 1.00 91.12 534 LEU A CA 1
ATOM 4264 C C . LEU A 1 534 ? 15.525 -17.219 -19.930 1.00 91.12 534 LEU A C 1
ATOM 4266 O O . LEU A 1 534 ? 14.872 -16.561 -20.732 1.00 91.12 534 LEU A O 1
ATOM 4270 N N . GLN A 1 535 ? 16.181 -18.327 -20.281 1.00 92.69 535 GLN A N 1
ATOM 4271 C CA . GLN A 1 535 ? 16.280 -18.876 -21.635 1.00 92.69 535 GLN A CA 1
ATOM 4272 C C . GLN A 1 535 ? 14.928 -19.280 -22.240 1.00 92.69 535 GLN A C 1
ATOM 4274 O O . GLN A 1 535 ? 14.839 -19.452 -23.452 1.00 92.69 535 GLN A O 1
ATOM 4279 N N . SER A 1 536 ? 13.885 -19.438 -21.421 1.00 94.75 536 SER A N 1
ATOM 4280 C CA . SER A 1 536 ? 12.530 -19.735 -21.901 1.00 94.75 536 SER A CA 1
ATOM 4281 C C . SER A 1 536 ? 11.821 -18.521 -22.515 1.00 94.75 536 SER A C 1
ATOM 4283 O O . SER A 1 536 ? 10.804 -18.679 -23.190 1.00 94.75 536 SER A O 1
ATOM 4285 N N . LEU A 1 537 ? 12.349 -17.308 -22.315 1.00 96.69 537 LEU A N 1
ATOM 4286 C CA . LEU A 1 537 ? 11.775 -16.095 -22.883 1.00 96.69 537 LEU A CA 1
ATOM 4287 C C . LEU A 1 537 ? 11.969 -16.024 -24.407 1.00 96.69 537 LEU A C 1
ATOM 4289 O O . LEU A 1 537 ? 13.050 -16.352 -24.908 1.00 96.69 537 LEU A O 1
ATOM 4293 N N . PRO A 1 538 ? 10.979 -15.491 -25.150 1.00 97.06 538 PRO A N 1
ATOM 4294 C CA . PRO A 1 538 ? 11.155 -15.132 -26.550 1.00 97.06 538 PRO A CA 1
ATOM 4295 C C . PRO A 1 538 ? 12.367 -14.224 -26.769 1.00 97.06 538 PRO A C 1
ATOM 4297 O O . PRO A 1 538 ? 12.721 -13.396 -25.931 1.00 97.06 538 PRO A O 1
ATOM 4300 N N . LEU A 1 539 ? 12.987 -14.340 -27.939 1.00 96.00 539 LEU A N 1
ATOM 4301 C CA . LEU A 1 539 ? 14.140 -13.513 -28.295 1.00 96.00 539 LEU A CA 1
ATOM 4302 C C . LEU A 1 539 ? 13.767 -12.057 -28.596 1.00 96.00 539 LEU A C 1
ATOM 4304 O O . LEU A 1 539 ? 14.623 -11.175 -28.527 1.00 96.00 539 LEU A O 1
ATOM 4308 N N . THR A 1 540 ? 12.495 -11.797 -28.894 1.00 95.44 540 THR A N 1
ATOM 4309 C CA . THR A 1 540 ? 11.988 -10.463 -29.210 1.00 95.44 540 THR A CA 1
ATOM 4310 C C . THR A 1 540 ? 10.888 -10.075 -28.239 1.00 95.44 540 THR A C 1
ATOM 4312 O O . THR A 1 540 ? 9.961 -10.849 -28.000 1.00 95.44 540 THR A O 1
ATOM 4315 N N . LYS A 1 541 ? 10.959 -8.849 -27.721 1.00 95.31 541 LYS A N 1
ATOM 4316 C CA . LYS A 1 541 ? 9.885 -8.236 -26.939 1.00 95.31 541 LYS A CA 1
ATOM 4317 C C . LYS A 1 541 ? 9.628 -6.825 -27.435 1.00 95.31 541 LYS A C 1
ATOM 4319 O O . LYS A 1 541 ? 10.546 -6.016 -27.544 1.00 95.31 541 LYS A O 1
ATOM 4324 N N . TYR A 1 542 ? 8.357 -6.553 -27.696 1.00 95.12 542 TYR A N 1
ATOM 4325 C CA . TYR A 1 542 ? 7.846 -5.205 -27.872 1.00 95.12 542 TYR A CA 1
ATOM 4326 C C . TYR A 1 542 ? 7.364 -4.662 -26.519 1.00 95.12 542 TYR A C 1
ATOM 4328 O O . TYR A 1 542 ? 6.672 -5.357 -25.766 1.00 95.12 542 TYR A O 1
ATOM 4336 N N . PHE A 1 543 ? 7.773 -3.438 -26.214 1.00 94.50 543 PHE A N 1
ATOM 4337 C CA . PHE A 1 543 ? 7.381 -2.624 -25.075 1.00 94.50 543 PHE A CA 1
ATOM 4338 C C . PHE A 1 543 ? 6.399 -1.561 -25.588 1.00 94.50 543 PHE A C 1
ATOM 4340 O O . PHE A 1 543 ? 6.819 -0.648 -26.304 1.00 94.50 543 PHE A O 1
ATOM 4347 N N . PRO A 1 544 ? 5.091 -1.710 -25.299 1.00 90.31 544 PRO A N 1
ATOM 4348 C CA . PRO A 1 544 ? 4.051 -0.863 -25.877 1.00 90.31 544 PRO A CA 1
ATOM 4349 C C . PRO A 1 544 ? 4.159 0.620 -25.502 1.00 90.31 544 PRO A C 1
ATOM 4351 O O . PRO A 1 544 ? 5.010 1.044 -24.715 1.00 90.31 544 PRO A O 1
ATOM 4354 N N . ALA A 1 545 ? 3.247 1.424 -26.050 1.00 85.06 545 ALA A N 1
ATOM 4355 C CA . ALA A 1 545 ? 3.027 2.788 -25.584 1.00 85.06 545 ALA A CA 1
ATOM 4356 C C . ALA A 1 545 ? 2.753 2.819 -24.057 1.00 85.06 545 ALA A C 1
ATOM 4358 O O . ALA A 1 545 ? 2.130 1.893 -23.531 1.00 85.06 545 ALA A O 1
ATOM 4359 N N . PRO A 1 546 ? 3.191 3.869 -23.339 1.00 90.12 546 PRO A N 1
ATOM 4360 C CA . PRO A 1 546 ? 3.813 5.094 -23.860 1.00 90.12 546 PRO A CA 1
ATOM 4361 C C . PRO A 1 546 ? 5.317 5.010 -24.192 1.00 90.12 546 PRO A C 1
ATOM 4363 O O . PRO A 1 546 ? 5.881 6.036 -24.551 1.00 90.12 546 PRO A O 1
ATOM 4366 N N . MET A 1 547 ? 5.980 3.850 -24.076 1.00 87.81 547 MET A N 1
ATOM 4367 C CA . MET A 1 547 ? 7.424 3.745 -24.354 1.00 87.81 547 MET A CA 1
ATOM 4368 C C . MET A 1 547 ? 7.732 3.526 -25.843 1.00 87.81 547 MET A C 1
ATOM 4370 O O . MET A 1 547 ? 8.527 4.263 -26.414 1.00 87.81 547 MET A O 1
ATOM 4374 N N . GLY A 1 548 ? 7.096 2.533 -26.482 1.00 87.62 548 GLY A N 1
ATOM 4375 C CA . GLY A 1 548 ? 7.261 2.285 -27.923 1.00 87.62 548 GLY A CA 1
ATOM 4376 C C . GLY A 1 548 ? 8.625 1.700 -28.326 1.00 87.62 548 GLY A C 1
ATOM 4377 O O . GLY A 1 548 ? 9.190 2.065 -29.357 1.00 87.62 548 GLY A O 1
ATOM 4378 N N . GLU A 1 549 ? 9.165 0.766 -27.541 1.00 89.44 549 GLU A N 1
ATOM 4379 C CA . GLU A 1 549 ? 10.485 0.163 -27.779 1.00 89.44 549 GLU A CA 1
ATOM 4380 C C . GLU A 1 549 ? 10.383 -1.296 -28.236 1.00 89.44 549 GLU A C 1
ATOM 4382 O O . GLU A 1 549 ? 9.561 -2.067 -27.750 1.00 89.44 549 GLU A O 1
ATOM 4387 N N . MET A 1 550 ? 11.264 -1.732 -29.135 1.00 92.31 550 MET A N 1
ATOM 4388 C CA . MET A 1 550 ? 11.448 -3.148 -29.445 1.00 92.31 550 MET A CA 1
ATOM 4389 C C . MET A 1 550 ? 12.873 -3.583 -29.132 1.00 92.31 550 MET A C 1
ATOM 4391 O O . MET A 1 550 ? 13.854 -2.958 -29.535 1.00 92.31 550 MET A O 1
ATOM 4395 N N . VAL A 1 551 ? 12.966 -4.716 -28.445 1.00 93.06 551 VAL A N 1
ATOM 4396 C CA . VAL A 1 551 ? 14.206 -5.433 -28.191 1.00 93.06 551 VAL A CA 1
ATOM 4397 C C . VAL A 1 551 ? 14.199 -6.714 -29.004 1.00 93.06 551 VAL A C 1
ATOM 4399 O O . VAL A 1 551 ? 13.293 -7.525 -28.827 1.00 93.06 551 VAL A O 1
ATOM 4402 N N . ALA A 1 552 ? 15.249 -6.943 -29.789 1.00 93.38 552 ALA A N 1
ATOM 4403 C CA . ALA A 1 552 ? 15.511 -8.215 -30.454 1.00 93.38 552 ALA A CA 1
ATOM 4404 C C . ALA A 1 552 ? 16.874 -8.774 -30.025 1.00 93.38 552 ALA A C 1
ATOM 4406 O O . ALA A 1 552 ? 17.876 -8.057 -30.013 1.00 93.38 552 ALA A O 1
ATOM 4407 N N . ARG A 1 553 ? 16.915 -10.055 -29.660 1.00 92.88 553 ARG A N 1
ATOM 4408 C CA . ARG A 1 553 ? 18.115 -10.810 -29.268 1.00 92.88 553 ARG A CA 1
ATOM 4409 C C . ARG A 1 553 ? 18.345 -11.956 -30.254 1.00 92.88 553 ARG A C 1
ATOM 4411 O O . ARG A 1 553 ? 17.412 -12.393 -30.916 1.00 92.88 553 ARG A O 1
ATOM 4418 N N . THR A 1 554 ? 19.560 -12.493 -30.311 1.00 92.25 554 THR A N 1
ATOM 4419 C CA . THR A 1 554 ? 19.831 -13.775 -30.996 1.00 92.25 554 THR A CA 1
ATOM 4420 C C . THR A 1 554 ? 19.952 -14.951 -30.025 1.00 92.25 554 THR A C 1
ATOM 4422 O O . THR A 1 554 ? 19.991 -16.094 -30.465 1.00 92.25 554 THR A O 1
ATOM 4425 N N . GLY A 1 555 ? 19.980 -14.678 -28.715 1.00 92.75 555 GLY A N 1
ATOM 4426 C CA . GLY A 1 555 ? 20.041 -15.680 -27.656 1.00 92.75 555 GLY A CA 1
ATOM 4427 C C . GLY A 1 555 ? 20.101 -15.078 -26.244 1.00 92.75 555 GLY A C 1
ATOM 4428 O O . GLY A 1 555 ? 19.985 -13.858 -26.045 1.00 92.75 555 GLY A O 1
ATOM 4429 N N . TRP A 1 556 ? 20.253 -15.964 -25.257 1.00 92.31 556 TRP A N 1
ATOM 4430 C CA . TRP A 1 556 ? 20.288 -15.663 -23.819 1.00 92.31 556 TRP A CA 1
ATOM 4431 C C . TRP A 1 556 ? 21.600 -16.104 -23.142 1.00 92.31 556 TRP A C 1
ATOM 4433 O O . TRP A 1 556 ? 21.677 -16.129 -21.913 1.00 92.31 556 TRP A O 1
ATOM 4443 N N . HIS A 1 557 ? 22.630 -16.467 -23.909 1.00 90.62 557 HIS A N 1
ATOM 4444 C CA . HIS A 1 557 ? 23.913 -16.899 -23.361 1.00 90.62 557 HIS A CA 1
ATOM 4445 C C . HIS A 1 557 ? 24.659 -15.706 -22.760 1.00 90.62 557 HIS A C 1
ATOM 4447 O O . HIS A 1 557 ? 24.892 -14.688 -23.420 1.00 90.62 557 HIS A O 1
ATOM 4453 N N . LEU A 1 558 ? 25.046 -15.854 -21.495 1.00 86.50 558 LEU A N 1
ATOM 4454 C CA . LEU A 1 558 ? 25.861 -14.893 -20.759 1.00 86.50 558 LEU A CA 1
ATOM 4455 C C . LEU A 1 558 ? 27.327 -15.340 -20.759 1.00 86.50 558 LEU A C 1
ATOM 4457 O O . LEU A 1 558 ? 27.626 -16.525 -20.887 1.00 86.50 558 LEU A O 1
ATOM 4461 N N . GLY A 1 559 ? 28.231 -14.383 -20.584 1.00 83.50 559 GLY A N 1
ATOM 4462 C CA . GLY A 1 559 ? 29.676 -14.571 -20.612 1.00 83.50 559 GLY A CA 1
ATOM 4463 C C . GLY A 1 559 ? 30.342 -13.777 -21.733 1.00 83.50 559 GLY A C 1
ATOM 4464 O O . GLY A 1 559 ? 29.740 -13.502 -22.770 1.00 83.50 559 GLY A O 1
ATOM 4465 N N . VAL A 1 560 ? 31.611 -13.428 -21.519 1.00 78.19 560 VAL A N 1
ATOM 4466 C CA . VAL A 1 560 ? 32.426 -12.650 -22.472 1.00 78.19 560 VAL A CA 1
ATOM 4467 C C . VAL A 1 560 ? 32.638 -13.362 -23.814 1.00 78.19 560 VAL A C 1
ATOM 4469 O O . VAL A 1 560 ? 32.844 -12.703 -24.823 1.00 78.19 560 VAL A O 1
ATOM 4472 N N . GLU A 1 561 ? 32.514 -14.691 -23.831 1.00 83.88 561 GLU A N 1
ATOM 4473 C CA . GLU A 1 561 ? 32.623 -15.533 -25.032 1.00 83.88 561 GLU A CA 1
ATOM 4474 C C . GLU A 1 561 ? 31.301 -15.669 -25.808 1.00 83.88 561 GLU A C 1
ATOM 4476 O O . GLU A 1 561 ? 31.245 -16.329 -26.850 1.00 83.88 561 GLU A O 1
ATOM 4481 N N . SER A 1 562 ? 30.210 -15.090 -25.299 1.00 85.31 562 SER A N 1
ATOM 4482 C CA . SER A 1 562 ? 28.907 -15.164 -25.954 1.00 85.31 562 SER A CA 1
ATOM 4483 C C . SER A 1 562 ? 28.933 -14.434 -27.295 1.00 85.31 562 SER A C 1
ATOM 4485 O O . SER A 1 562 ? 29.344 -13.278 -27.391 1.00 85.31 562 SER A O 1
ATOM 4487 N N . ARG A 1 563 ? 28.441 -15.109 -28.339 1.00 82.38 563 ARG A N 1
ATOM 4488 C CA . ARG A 1 563 ? 28.238 -14.527 -29.675 1.00 82.38 563 ARG A CA 1
ATOM 4489 C C . ARG A 1 563 ? 26.834 -13.955 -29.856 1.00 82.38 563 ARG A C 1
ATOM 4491 O O . ARG A 1 563 ? 26.491 -13.542 -30.962 1.00 82.38 563 ARG A O 1
ATOM 4498 N N . ASP A 1 564 ? 26.022 -13.959 -28.799 1.00 83.00 564 ASP A N 1
ATOM 4499 C CA . ASP A 1 564 ? 24.653 -13.477 -28.882 1.00 83.00 564 ASP A CA 1
ATOM 4500 C C . ASP A 1 564 ? 24.634 -11.957 -29.080 1.00 83.00 564 ASP A C 1
ATOM 4502 O O . ASP A 1 564 ? 25.151 -11.187 -28.269 1.00 83.00 564 ASP A O 1
ATOM 4506 N N . LEU A 1 565 ? 24.009 -11.529 -30.175 1.00 69.38 565 LEU A N 1
ATOM 4507 C CA . LEU A 1 565 ? 23.812 -10.134 -30.532 1.00 69.38 565 LEU A CA 1
ATOM 4508 C C . LEU A 1 565 ? 22.450 -9.646 -30.052 1.00 69.38 565 LEU A C 1
ATOM 4510 O O . LEU A 1 565 ? 21.495 -10.407 -29.863 1.00 69.38 565 LEU A O 1
ATOM 4514 N N . ARG A 1 566 ? 22.357 -8.330 -29.876 1.00 71.19 566 ARG A N 1
ATOM 4515 C CA . ARG A 1 566 ? 21.133 -7.664 -29.456 1.00 71.19 566 ARG A CA 1
ATOM 4516 C C . ARG A 1 566 ? 20.981 -6.314 -30.145 1.00 71.19 566 ARG A C 1
ATOM 4518 O O . ARG A 1 566 ? 21.940 -5.554 -30.217 1.00 71.19 566 ARG A O 1
ATOM 4525 N N . HIS A 1 567 ? 19.768 -6.020 -30.603 1.00 71.75 567 HIS A N 1
ATOM 4526 C CA . HIS A 1 567 ? 19.383 -4.774 -31.261 1.00 71.75 567 HIS A CA 1
ATOM 4527 C C . HIS A 1 567 ? 18.208 -4.131 -30.509 1.00 71.75 567 HIS A C 1
ATOM 4529 O O . HIS A 1 567 ? 17.273 -4.824 -30.102 1.00 71.75 567 HIS A O 1
ATOM 4535 N N . ILE A 1 568 ? 18.246 -2.806 -30.340 1.00 69.56 568 ILE A N 1
ATOM 4536 C CA . ILE A 1 568 ? 17.128 -1.999 -29.827 1.00 69.56 568 ILE A CA 1
ATOM 4537 C C . ILE A 1 568 ? 16.677 -1.042 -30.930 1.00 69.56 568 ILE A C 1
ATOM 4539 O O . ILE A 1 568 ? 17.511 -0.377 -31.538 1.00 69.56 568 ILE A O 1
ATOM 4543 N N . SER A 1 569 ? 15.379 -0.995 -31.210 1.00 63.78 569 SER A N 1
ATOM 4544 C CA . SER A 1 569 ? 14.771 -0.029 -32.133 1.00 63.78 569 SER A CA 1
ATOM 4545 C C . SER A 1 569 ? 13.596 0.662 -31.446 1.00 63.78 569 SER A C 1
ATOM 4547 O O . SER A 1 569 ? 12.736 -0.020 -30.888 1.00 63.78 569 SER A O 1
ATOM 4549 N N . ALA A 1 570 ? 13.553 1.992 -31.499 1.00 60.84 570 ALA A N 1
ATOM 4550 C CA . ALA A 1 570 ? 12.425 2.788 -31.024 1.00 60.84 570 ALA A CA 1
ATOM 4551 C C . ALA A 1 570 ? 11.509 3.128 -32.206 1.00 60.84 570 ALA A C 1
ATOM 4553 O O . ALA A 1 570 ? 11.993 3.568 -33.252 1.00 60.84 570 ALA A O 1
ATOM 4554 N N . PHE A 1 571 ? 10.206 2.906 -32.046 1.00 49.84 571 PHE A N 1
ATOM 4555 C CA . PHE A 1 571 ? 9.194 3.334 -33.007 1.00 49.84 571 PHE A CA 1
ATOM 4556 C C . PHE A 1 571 ? 8.536 4.589 -32.430 1.00 49.84 571 PHE A C 1
ATOM 4558 O O . PHE A 1 571 ? 7.817 4.490 -31.437 1.00 49.84 571 PHE A O 1
ATOM 4565 N N . VAL A 1 572 ? 8.874 5.752 -33.001 1.00 39.22 572 VAL A N 1
ATOM 4566 C CA . VAL A 1 572 ? 8.320 7.064 -32.615 1.00 39.22 572 VAL A CA 1
ATOM 4567 C C . VAL A 1 572 ? 6.899 7.210 -33.130 1.00 39.22 572 VAL A C 1
ATOM 4569 O O . VAL A 1 572 ? 6.688 6.890 -34.324 1.00 39.22 572 VAL A O 1
#

pLDDT: mean 86.36, std 13.47, range [38.41, 98.88]